Protein AF-N9TZ43-F1 (afdb_monomer_lite)

Sequence (466 aa):
MSRLSPLQYDILTTLLVRRPLSTTRLVALFPACTQALEALVFDDLVRERGEGVWAISALGTLTLLQAIREGAAAAPTWPEALGWVAALLDAKANPPAKLPHALFEMLDESESMTLLETVSPAWQQLMIDYWSAQALLEARPIELDGRRLAKGAQARLSLWLEEESWWLADGQILPHWPSLALGWQQEELDQGAWVQLGAQRPREPLLSTLIWLGVLQQHDPALAASERKSVLRQCGHQAALQDALRQWDGERHTVGLFEMLQLPPDEVFWGHLWIDLCAMSRHGESGSALQALRKWSLDELLATPPRHRLMGLCQDLLRLLTGRAVSAAPLAGIDTWQDEDEPLKPAGWLNWLQGLGRSAGASKVKERLVWNLLLEGPTLECRVQKLGVKGEWTAGRRVDLALVSSQYPTLLGEEDWALLRQYGKEDRHWSHEFWTQLAAHPHLYNAQGQRLQLALTQPLIYLTAG

Secondary structure (DSSP, 8-state):
-PPPPHHHHHHHHHHHHH-SEEHHHHHHHSTTHHHHHHHHHHTTSEEESSTTEEEE-HHHHHHHHHHHHTTSSPPP---GGGHHHHHHHSTTPPPPSS--HHHHHHHTSGGGGGGGGTS-HHHHHHHHHHHHHHHHHTT------GGGS-HHHHHHHHHHHHHHHHHHSBSPPPTTHHHHHHHHS-SS--HHHHHHHTTSS-SS-SHHHHHHHHHHHHH-HHHHHHHHHHHHHH-TTHHHHHHHHHIIIIIS----HHHHTTS-TTT--HHHHHHHHHHHHTT-TT-HHHHHHTTS--HHHHHSPPSBHHHHHHHHHHHHHTTPPP-STTSTT--SS--SS-------HHHHHHHHTTTTS-----EEEEEEE-TTSS-EEEEEEEB-TTSPBP--EEE-TTTHHHH-GGG--HHHHHHHHHTTSS-SS--HHHHHHHHH-TTEEETTSPBP---SS---------

Foldseek 3Di:
DPQQDQLLLVLLLCLVAVPKAFPVVSCVVPVPCPVSVVVCVVVVQWDDPDDRIIHGALVVLLSSLVCCLVVVYPDDDHDPVCVQSVQLQDQAHAGDLDDDPSVVSNLPDPCVLVSQLHHHLNVLLLSLVQQLLVQVLQLHDRPHDLPRHDPSSSVSNVLSNQVNCQWQPFQPDDPLLQVLLVQVPDPDGPPVSLVVVVVPGRPQDDLVLVLSLLVVLLPDVPVSLVVLVVNCVSDSRLQSVLSSLVVLVCPVPPQPLVNLLVDDPNRRSLNSLSLVLSQQVQVPPPDPVLVVLLVDDNPVLLVDDDSTNSSLVSSQSSCQSNQHARDDTNNHPPRHPDPDDDPPNRDGSVVSSVVSVDPPHDDCQVWAWAWAQEPVARDIWIFIWGQDPVRDIDLGDTDDLVCCCPPPVVRDDPLNVVLSVQPPVDDRDDDPVNVVSQQPDPRYAYNVRHHDHDDSPDDPPPPPDD

Organism: NCBI:txid1268237

Structure (mmCIF, N/CA/C/O backbone):
data_AF-N9TZ43-F1
#
_entry.id   AF-N9TZ43-F1
#
loop_
_atom_site.group_PDB
_atom_site.id
_atom_site.type_symbol
_atom_site.label_atom_id
_atom_site.label_alt_id
_atom_site.label_comp_id
_atom_site.label_asym_id
_atom_site.label_entity_id
_atom_site.label_seq_id
_atom_site.pdbx_PDB_ins_code
_atom_site.Cartn_x
_atom_site.Cartn_y
_atom_site.Cartn_z
_atom_site.occupancy
_atom_site.B_iso_or_equiv
_atom_site.auth_seq_id
_atom_site.auth_comp_id
_atom_site.auth_asym_id
_atom_site.auth_atom_id
_atom_site.pdbx_PDB_model_num
ATOM 1 N N . MET A 1 1 ? -26.012 3.551 2.361 1.00 51.56 1 MET A N 1
ATOM 2 C CA . MET A 1 1 ? -25.985 2.471 3.369 1.00 51.56 1 MET A CA 1
ATOM 3 C C . MET A 1 1 ? -27.171 2.589 4.317 1.00 51.56 1 MET A C 1
ATOM 5 O O . MET A 1 1 ? -27.558 3.706 4.654 1.00 51.56 1 MET A O 1
ATOM 9 N N . SER A 1 2 ? -27.770 1.470 4.731 1.00 58.50 2 SER A N 1
ATOM 10 C CA . SER A 1 2 ? -28.751 1.437 5.825 1.00 58.50 2 SER A CA 1
ATOM 11 C C . SER A 1 2 ? -28.062 1.745 7.153 1.00 58.50 2 SER A C 1
ATOM 13 O O . SER A 1 2 ? -26.992 1.214 7.436 1.00 58.50 2 SER A O 1
ATOM 15 N N . ARG A 1 3 ? -28.666 2.607 7.974 1.00 82.25 3 ARG A N 1
ATOM 16 C CA . ARG A 1 3 ? -28.114 2.982 9.280 1.00 82.25 3 ARG A CA 1
ATOM 17 C C . ARG A 1 3 ? -28.099 1.760 10.203 1.00 82.25 3 ARG A C 1
ATOM 19 O O . ARG A 1 3 ? -29.148 1.152 10.411 1.00 82.25 3 ARG A O 1
ATOM 26 N N . LEU A 1 4 ? -26.931 1.418 10.747 1.00 93.00 4 LEU A N 1
ATOM 27 C CA . LEU A 1 4 ? -26.797 0.305 11.688 1.00 93.00 4 LEU A CA 1
ATOM 28 C C . LEU A 1 4 ? -27.535 0.612 12.998 1.00 93.00 4 LEU A C 1
ATOM 30 O O . LEU A 1 4 ? -27.730 1.769 13.384 1.00 93.00 4 LEU A O 1
ATOM 34 N N . SER A 1 5 ? -27.948 -0.440 13.696 1.00 93.69 5 SER A N 1
ATOM 35 C CA . SER A 1 5 ? -28.525 -0.331 15.035 1.00 93.69 5 SER A CA 1
ATOM 36 C C . SER A 1 5 ? -27.461 0.036 16.087 1.00 93.69 5 SER A C 1
ATOM 38 O O . SER A 1 5 ? -26.277 -0.255 15.895 1.00 93.69 5 SER A O 1
ATOM 40 N N . PRO A 1 6 ? -27.854 0.607 17.245 1.00 93.56 6 PRO A N 1
ATOM 41 C CA . PRO A 1 6 ? -26.921 0.882 18.341 1.00 93.56 6 PRO A CA 1
ATOM 42 C C . PRO A 1 6 ? -26.119 -0.352 18.780 1.00 93.56 6 PRO A C 1
ATOM 44 O O . PRO A 1 6 ? -24.907 -0.269 18.943 1.00 93.56 6 PRO A O 1
ATOM 47 N N . LEU A 1 7 ? -26.768 -1.522 18.860 1.00 94.81 7 LEU A N 1
ATOM 48 C CA . LEU A 1 7 ? -26.107 -2.782 19.215 1.00 94.81 7 LEU A CA 1
ATOM 49 C C . LEU A 1 7 ? -25.016 -3.169 18.205 1.00 94.81 7 LEU A C 1
ATOM 51 O O . LEU A 1 7 ? -23.954 -3.649 18.590 1.00 94.81 7 LEU A O 1
ATOM 55 N N . GLN A 1 8 ? -25.260 -2.957 16.912 1.00 96.00 8 GLN A N 1
ATOM 56 C CA . GLN A 1 8 ? -24.266 -3.226 15.873 1.00 96.00 8 GLN A CA 1
ATOM 57 C C . GLN A 1 8 ? -23.056 -2.292 16.006 1.00 96.00 8 GLN A C 1
ATOM 59 O O . GLN A 1 8 ? -21.921 -2.762 15.936 1.00 96.00 8 GLN A O 1
ATOM 64 N N . TYR A 1 9 ? -23.273 -1.002 16.284 1.00 95.94 9 TYR A N 1
ATOM 65 C CA . TYR A 1 9 ? -22.173 -0.077 16.573 1.00 95.94 9 TYR A CA 1
ATOM 66 C C . TYR A 1 9 ? -21.397 -0.464 17.837 1.00 95.94 9 TYR A C 1
ATOM 68 O O . TYR A 1 9 ? -20.166 -0.396 17.832 1.00 95.94 9 TYR A O 1
ATOM 76 N N . ASP A 1 10 ? -22.072 -0.925 18.892 1.00 94.88 10 ASP A N 1
ATOM 77 C CA . ASP A 1 10 ? -21.420 -1.387 20.123 1.00 94.88 10 ASP A CA 1
ATOM 78 C C . ASP A 1 10 ? -20.556 -2.637 19.886 1.00 94.88 10 ASP A C 1
ATOM 80 O O . ASP A 1 10 ? -19.439 -2.740 20.411 1.00 94.88 10 ASP A O 1
ATOM 84 N N . ILE A 1 11 ? -21.031 -3.571 19.053 1.00 95.19 11 ILE A N 1
ATOM 85 C CA . ILE A 1 11 ? -20.269 -4.757 18.638 1.00 95.19 11 ILE A CA 1
ATOM 86 C C . ILE A 1 11 ? -19.028 -4.339 17.842 1.00 95.19 11 ILE A C 1
ATOM 88 O O . ILE A 1 11 ? -17.922 -4.751 18.200 1.00 95.19 11 ILE A O 1
ATOM 92 N N . LEU A 1 12 ? -19.176 -3.488 16.818 1.00 95.75 12 LEU A N 1
ATOM 93 C CA . LEU A 1 12 ? -18.048 -2.985 16.022 1.00 95.75 12 LEU A CA 1
ATOM 94 C C . LEU A 1 12 ? -17.024 -2.263 16.906 1.00 95.75 12 LEU A C 1
ATOM 96 O O . LEU A 1 12 ? -15.832 -2.561 16.855 1.00 95.75 12 LEU A O 1
ATOM 100 N N . THR A 1 13 ? -17.490 -1.381 17.790 1.00 94.94 13 THR A N 1
ATOM 101 C CA . THR A 1 13 ? -16.643 -0.655 18.746 1.00 94.94 13 THR A CA 1
ATOM 102 C C . THR A 1 13 ? -15.868 -1.616 19.644 1.00 94.94 13 THR A C 1
ATOM 104 O O . THR A 1 13 ? -14.660 -1.469 19.844 1.00 94.94 13 THR A O 1
ATOM 107 N N . THR A 1 14 ? -16.538 -2.651 20.152 1.00 94.19 14 THR A N 1
ATOM 108 C CA . THR A 1 14 ? -15.919 -3.667 21.009 1.00 94.19 14 THR A CA 1
ATOM 109 C C . THR A 1 14 ? -14.864 -4.469 20.258 1.00 94.19 14 THR A C 1
ATOM 111 O O . THR A 1 14 ? -13.770 -4.682 20.787 1.00 94.19 14 THR A O 1
ATOM 114 N N . LEU A 1 15 ? -15.161 -4.891 19.028 1.00 92.94 15 LEU A N 1
ATOM 115 C CA . LEU A 1 15 ? -14.229 -5.634 18.184 1.00 92.94 15 LEU A CA 1
ATOM 116 C C . LEU A 1 15 ? -13.029 -4.780 17.770 1.00 92.94 15 LEU A C 1
ATOM 118 O O . LEU A 1 15 ? -11.913 -5.295 17.733 1.00 92.94 15 LEU A O 1
ATOM 122 N N . LEU A 1 16 ? -13.223 -3.479 17.537 1.00 91.31 16 LEU A N 1
ATOM 123 C CA . LEU A 1 16 ? -12.143 -2.545 17.237 1.00 91.31 16 LEU A CA 1
ATOM 124 C C . LEU A 1 16 ? -11.192 -2.369 18.427 1.00 91.31 16 LEU A C 1
ATOM 126 O O . LEU A 1 16 ? -9.977 -2.394 18.230 1.00 91.31 16 LEU A O 1
ATOM 130 N N . VAL A 1 17 ? -11.730 -2.228 19.643 1.00 88.94 17 VAL A N 1
ATOM 131 C CA . VAL A 1 17 ? -10.962 -1.936 20.867 1.00 88.94 17 VAL A CA 1
ATOM 132 C C . VAL A 1 17 ? -10.313 -3.181 21.485 1.00 88.94 17 VAL A C 1
ATOM 134 O O . VAL A 1 17 ? -9.200 -3.088 21.997 1.00 88.94 17 VAL A O 1
ATOM 137 N N . ARG A 1 18 ? -10.985 -4.341 21.471 1.00 79.44 18 ARG A N 1
ATOM 138 C CA . ARG A 1 18 ? -10.572 -5.546 22.226 1.00 79.44 18 ARG A CA 1
ATOM 139 C C . ARG A 1 18 ? -10.016 -6.697 21.375 1.00 79.44 18 ARG A C 1
ATOM 141 O O . ARG A 1 18 ? -9.739 -7.743 21.948 1.00 79.44 18 ARG A O 1
ATOM 148 N N . ARG A 1 19 ? -9.915 -6.503 20.053 1.00 76.75 19 ARG A N 1
ATOM 149 C CA . ARG A 1 19 ? -9.445 -7.412 18.979 1.00 76.75 19 ARG A CA 1
ATOM 150 C C . ARG A 1 19 ? -8.785 -8.744 19.401 1.00 76.75 19 ARG A C 1
ATOM 152 O O . ARG A 1 19 ? -7.812 -8.710 20.154 1.00 76.75 19 ARG A O 1
ATOM 159 N N . PRO A 1 20 ? -9.055 -9.837 18.659 1.00 83.38 20 PRO A N 1
ATOM 160 C CA . PRO A 1 20 ? -10.352 -10.373 18.215 1.00 83.38 20 PRO A CA 1
ATOM 161 C C . PRO A 1 20 ? -11.085 -11.116 19.356 1.00 83.38 20 PRO A C 1
ATOM 163 O O . PRO A 1 20 ? -10.468 -11.467 20.361 1.00 83.38 20 PRO A O 1
ATOM 166 N N . LEU A 1 21 ? -12.400 -11.357 19.231 1.00 88.88 21 LEU A N 1
ATOM 167 C CA . LEU A 1 21 ? -13.221 -11.968 20.297 1.00 88.88 21 LEU A CA 1
ATOM 168 C C . LEU A 1 21 ? -14.011 -13.190 19.818 1.00 88.88 21 LEU A C 1
ATOM 170 O O . LEU A 1 21 ? -14.543 -13.196 18.715 1.00 88.88 21 LEU A O 1
ATOM 174 N N . SER A 1 22 ? -14.153 -14.198 20.684 1.00 91.38 22 SER A N 1
ATOM 175 C CA . SER A 1 22 ? -14.984 -15.372 20.397 1.00 91.38 22 SER A CA 1
ATOM 176 C C . SER A 1 22 ? -16.485 -15.085 20.504 1.00 91.38 22 SER A C 1
ATOM 178 O O . SER A 1 22 ? -16.898 -14.202 21.265 1.00 91.38 22 SER A O 1
ATOM 180 N N . THR A 1 23 ? -17.316 -15.886 19.825 1.00 88.44 23 THR A N 1
ATOM 181 C CA . THR A 1 23 ? -18.789 -15.831 19.922 1.00 88.44 23 THR A CA 1
ATOM 182 C C . THR A 1 23 ? -19.252 -15.854 21.377 1.00 88.44 23 THR A C 1
ATOM 184 O O . THR A 1 23 ? -20.031 -15.003 21.798 1.00 88.44 23 THR A O 1
ATOM 187 N N . THR A 1 24 ? -18.706 -16.761 22.194 1.00 89.06 24 THR A N 1
ATOM 188 C CA . THR A 1 24 ? -19.044 -16.873 23.621 1.00 89.06 24 THR A CA 1
ATOM 189 C C . THR A 1 24 ? -18.768 -15.575 24.377 1.00 89.06 24 THR A C 1
ATOM 191 O O . THR A 1 24 ? -19.554 -15.165 25.232 1.00 89.06 24 THR A O 1
ATOM 194 N N . ARG A 1 25 ? -17.659 -14.893 24.060 1.00 91.12 25 ARG A N 1
ATOM 195 C CA . ARG A 1 25 ? -17.298 -13.631 24.710 1.00 91.12 25 ARG A CA 1
ATOM 196 C C . ARG A 1 25 ? -18.184 -12.479 24.243 1.00 91.12 25 ARG A C 1
ATOM 198 O O . ARG A 1 25 ? -18.535 -11.641 25.069 1.00 91.12 25 ARG A O 1
ATOM 205 N N . LEU A 1 26 ? -18.562 -12.450 22.966 1.00 92.06 26 LEU A N 1
ATOM 206 C CA . LEU A 1 26 ? -19.504 -11.465 22.430 1.00 92.06 26 LEU A CA 1
ATOM 207 C C . LEU A 1 26 ? -20.901 -11.632 23.031 1.00 92.06 26 LEU A C 1
ATOM 209 O O . LEU A 1 26 ? -21.482 -10.641 23.459 1.00 92.06 26 LEU A O 1
ATOM 213 N N . VAL A 1 27 ? -21.414 -12.860 23.146 1.00 92.25 27 VAL A N 1
ATOM 214 C CA . VAL A 1 27 ? -22.723 -13.141 23.769 1.00 92.25 27 VAL A CA 1
ATOM 215 C C . VAL A 1 27 ? -22.731 -12.747 25.246 1.00 92.25 27 VAL A C 1
ATOM 217 O O . VAL A 1 27 ? -23.709 -12.183 25.730 1.00 92.25 27 VAL A O 1
ATOM 220 N N . ALA A 1 28 ? -21.624 -12.976 25.961 1.00 92.00 28 ALA A N 1
ATOM 221 C CA . ALA A 1 28 ? -21.495 -12.565 27.358 1.00 92.00 28 ALA A CA 1
ATOM 222 C C . ALA A 1 28 ? -21.515 -11.036 27.548 1.00 92.00 28 ALA A C 1
ATOM 224 O O . ALA A 1 28 ? -21.971 -10.558 28.583 1.00 92.00 28 ALA A O 1
ATOM 225 N N . LEU A 1 29 ? -21.004 -10.272 26.577 1.00 93.00 29 LEU A N 1
ATOM 226 C CA . LEU A 1 29 ? -21.033 -8.805 26.601 1.00 93.00 29 LEU A CA 1
ATOM 227 C C . LEU A 1 29 ? -22.368 -8.247 26.093 1.00 93.00 29 LEU A C 1
ATOM 229 O O . LEU A 1 29 ? -22.821 -7.212 26.572 1.00 93.00 29 LEU A O 1
ATOM 233 N N . PHE A 1 30 ? -22.993 -8.947 25.149 1.00 93.94 30 PHE A N 1
ATOM 234 C CA . PHE A 1 30 ? -24.182 -8.515 24.429 1.00 93.94 30 PHE A CA 1
ATOM 235 C C . PHE A 1 30 ? -25.194 -9.670 24.337 1.00 93.94 30 PHE A C 1
ATOM 237 O O . PHE A 1 30 ? -25.160 -10.434 23.364 1.00 93.94 30 PHE A O 1
ATOM 244 N N . PRO A 1 31 ? -26.110 -9.805 25.319 1.00 83.56 31 PRO A N 1
ATOM 245 C CA . PRO A 1 31 ? -27.083 -10.903 25.411 1.00 83.56 31 PRO A CA 1
ATOM 246 C C . PRO A 1 31 ? -28.218 -10.837 24.364 1.00 83.56 31 PRO A C 1
ATOM 248 O O . PRO A 1 31 ? -29.385 -10.784 24.716 1.00 83.56 31 PRO A O 1
ATOM 251 N N . ALA A 1 32 ? -27.873 -10.762 23.079 1.00 83.88 32 ALA A N 1
ATOM 252 C CA . ALA A 1 32 ? -28.727 -10.891 21.884 1.00 83.88 32 ALA A CA 1
ATOM 253 C C . ALA A 1 32 ? -27.905 -10.649 20.594 1.00 83.88 32 ALA A C 1
ATOM 255 O O . ALA A 1 32 ? -28.461 -10.321 19.548 1.00 83.88 32 ALA A O 1
ATOM 256 N N . CYS A 1 33 ? -26.569 -10.739 20.648 1.00 90.94 33 CYS A N 1
ATOM 257 C CA . CYS A 1 33 ? -25.728 -10.288 19.542 1.00 90.94 33 CYS A CA 1
ATOM 258 C C . CYS A 1 33 ? -25.717 -11.206 18.326 1.00 90.94 33 CYS A C 1
ATOM 260 O O . CYS A 1 33 ? -25.235 -10.759 17.299 1.00 90.94 33 CYS A O 1
ATOM 262 N N . THR A 1 34 ? -26.242 -12.433 18.393 1.00 89.38 34 THR A N 1
ATOM 263 C CA . THR A 1 34 ? -26.152 -13.402 17.287 1.00 89.38 34 THR A CA 1
ATOM 264 C C . THR A 1 34 ? -26.740 -12.855 15.988 1.00 89.38 34 THR A C 1
ATOM 266 O O . THR A 1 34 ? -26.031 -12.787 14.994 1.00 89.38 34 THR A O 1
ATOM 269 N N . GLN A 1 35 ? -27.978 -12.350 16.010 1.00 92.50 35 GLN A N 1
ATOM 270 C CA . GLN A 1 35 ? -28.618 -11.798 14.808 1.00 92.50 35 GLN A CA 1
ATOM 271 C C . GLN A 1 35 ? -27.935 -10.507 14.324 1.00 92.50 35 GLN A C 1
ATOM 273 O O . GLN A 1 35 ? -27.803 -10.271 13.126 1.00 92.50 35 GLN A O 1
ATOM 278 N N . ALA A 1 36 ? -27.475 -9.666 15.257 1.00 93.50 36 ALA A N 1
ATOM 279 C CA . ALA A 1 36 ? -26.738 -8.449 14.922 1.00 93.50 36 ALA A CA 1
ATOM 280 C C . ALA A 1 36 ? -25.369 -8.767 14.300 1.00 93.50 36 ALA A C 1
ATOM 282 O O . ALA A 1 36 ? -24.955 -8.092 13.364 1.00 93.50 36 ALA A O 1
ATOM 283 N N . LEU A 1 37 ? -24.686 -9.796 14.802 1.00 93.62 37 LEU A N 1
ATOM 284 C CA . LEU A 1 37 ? -23.409 -10.287 14.301 1.00 93.62 37 LEU A CA 1
ATOM 285 C C . LEU A 1 37 ? -23.577 -10.933 12.926 1.00 93.62 37 LEU A C 1
ATOM 287 O O . LEU A 1 37 ? -22.794 -10.627 12.040 1.00 93.62 37 LEU A O 1
ATOM 291 N N . GLU A 1 38 ? -24.613 -11.748 12.721 1.00 93.12 38 GLU A N 1
ATOM 292 C CA . GLU A 1 38 ? -24.953 -12.314 11.409 1.00 93.12 38 GLU A CA 1
ATOM 293 C C . GLU A 1 38 ? -25.179 -11.217 10.365 1.00 93.12 38 GLU A C 1
ATOM 295 O O . GLU A 1 38 ? -24.628 -11.299 9.273 1.00 93.12 38 GLU A O 1
ATOM 300 N N . ALA A 1 39 ? -25.913 -10.154 10.712 1.00 93.88 39 ALA A N 1
ATOM 301 C CA . ALA A 1 39 ? -26.091 -9.005 9.826 1.00 93.88 39 ALA A CA 1
ATOM 302 C C . ALA A 1 39 ? -24.762 -8.278 9.542 1.00 93.88 39 ALA A C 1
ATOM 304 O O . ALA A 1 39 ? -24.472 -7.952 8.399 1.00 93.88 39 ALA A O 1
ATOM 305 N N . LEU A 1 40 ? -23.919 -8.071 10.561 1.00 95.44 40 LEU A N 1
ATOM 306 C CA . LEU A 1 40 ? -22.600 -7.452 10.380 1.00 95.44 40 LEU A CA 1
ATOM 307 C C . LEU A 1 40 ? -21.645 -8.300 9.526 1.00 95.44 40 LEU A C 1
ATOM 309 O O . LEU A 1 40 ? -20.793 -7.738 8.846 1.00 95.44 40 LEU A 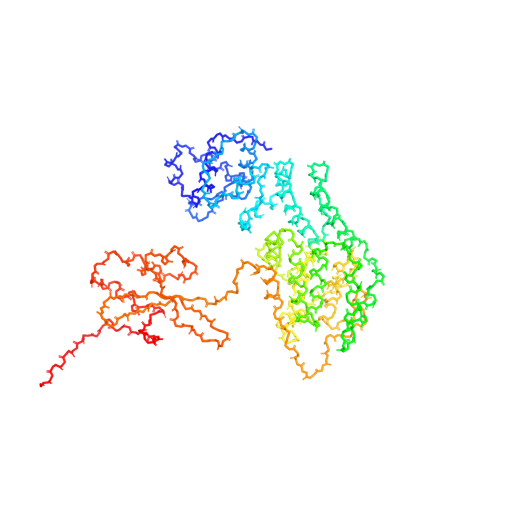O 1
ATOM 313 N N . VAL A 1 41 ? -21.754 -9.628 9.589 1.00 93.94 41 VAL A N 1
ATOM 314 C CA . VAL A 1 41 ? -20.997 -10.555 8.735 1.00 93.94 41 VAL A CA 1
ATOM 315 C C . VAL A 1 41 ? -21.541 -10.523 7.311 1.00 93.94 41 VAL A C 1
ATOM 317 O O . VAL A 1 41 ? -20.758 -10.475 6.373 1.00 93.94 41 VAL A O 1
ATOM 320 N N . PHE A 1 42 ? -22.866 -10.504 7.147 1.00 93.75 42 PHE A N 1
ATOM 321 C CA . PHE A 1 42 ? -23.514 -10.388 5.840 1.00 93.75 42 PHE A CA 1
ATOM 322 C C . PHE A 1 42 ? -23.127 -9.092 5.109 1.00 93.75 42 PHE A C 1
ATOM 324 O O . PHE A 1 42 ? -22.922 -9.115 3.901 1.00 93.75 42 PHE A O 1
ATOM 331 N N . ASP A 1 43 ? -22.977 -7.991 5.849 1.00 92.69 43 ASP A N 1
ATOM 332 C CA . ASP A 1 43 ? -22.550 -6.687 5.326 1.00 92.69 43 ASP A CA 1
ATOM 333 C C . ASP A 1 43 ? -21.008 -6.530 5.247 1.00 92.69 43 ASP A C 1
ATOM 335 O O . ASP A 1 43 ? -20.509 -5.419 5.065 1.00 92.69 43 ASP A O 1
ATOM 339 N N . ASP A 1 44 ? -20.229 -7.604 5.442 1.00 92.56 44 ASP A N 1
ATOM 340 C CA . ASP A 1 44 ? -18.752 -7.616 5.431 1.00 92.56 44 ASP A CA 1
ATOM 341 C C . ASP A 1 44 ? -18.067 -6.669 6.445 1.00 92.56 44 ASP A C 1
ATOM 343 O O . ASP A 1 44 ? -16.867 -6.371 6.359 1.00 92.56 44 ASP A O 1
ATOM 347 N N . LEU A 1 45 ? -18.788 -6.220 7.476 1.00 94.56 45 LEU A N 1
ATOM 348 C CA . LEU A 1 45 ? -18.283 -5.325 8.528 1.00 94.56 45 LEU A CA 1
ATOM 349 C C . LEU A 1 45 ? -17.500 -6.078 9.618 1.00 94.56 45 LEU A C 1
ATOM 351 O O . LEU A 1 45 ? -16.706 -5.492 10.364 1.00 94.56 45 LEU A O 1
ATOM 355 N N . VAL A 1 46 ? -17.698 -7.392 9.709 1.00 93.75 46 VAL A N 1
ATOM 356 C CA . VAL A 1 46 ? -17.007 -8.301 10.630 1.00 93.75 46 VAL A CA 1
ATOM 357 C C . VAL A 1 46 ? -16.582 -9.554 9.869 1.00 93.75 46 VAL A C 1
ATOM 359 O O . VAL A 1 46 ? -17.322 -10.059 9.035 1.00 93.75 46 VAL A O 1
ATOM 362 N N . ARG A 1 47 ? -15.384 -10.067 10.160 1.00 91.25 47 ARG A N 1
ATOM 363 C CA . ARG A 1 47 ? -14.802 -11.253 9.517 1.00 91.25 47 ARG A CA 1
ATOM 364 C C . ARG A 1 47 ? -14.425 -12.304 10.555 1.00 91.25 47 ARG A C 1
ATOM 366 O O . ARG A 1 47 ? -14.001 -11.968 11.665 1.00 91.25 47 ARG A O 1
ATOM 373 N N . GLU A 1 48 ? -14.532 -13.570 10.175 1.00 87.06 48 GLU A N 1
ATOM 374 C CA . GLU A 1 48 ? -14.071 -14.694 10.989 1.00 87.06 48 GLU A CA 1
ATOM 375 C C . GLU A 1 48 ? -12.539 -14.853 10.883 1.00 87.06 48 GLU A C 1
ATOM 377 O O . GLU A 1 48 ? -11.949 -14.745 9.808 1.00 87.06 48 GLU A O 1
ATOM 382 N N . ARG A 1 49 ? -11.869 -15.071 12.017 1.00 81.88 49 ARG A N 1
ATOM 383 C CA . ARG A 1 49 ? -10.409 -15.219 12.176 1.00 81.88 49 ARG A CA 1
ATOM 384 C C . ARG A 1 49 ? -10.108 -16.529 12.913 1.00 81.88 49 ARG A C 1
ATOM 386 O O . ARG A 1 49 ? -9.427 -16.539 13.937 1.00 81.88 49 ARG A O 1
ATOM 393 N N . GLY A 1 50 ? -10.638 -17.624 12.378 1.00 76.31 50 GLY A N 1
ATOM 394 C CA . GLY A 1 50 ? -10.650 -18.938 13.019 1.00 76.31 50 GLY A CA 1
ATOM 395 C C . GLY A 1 50 ? -12.002 -19.241 13.657 1.00 76.31 50 GLY A C 1
ATOM 396 O O . GLY A 1 50 ? -12.805 -18.337 13.869 1.00 76.31 50 GLY A O 1
ATOM 397 N N . GLU A 1 51 ? -12.233 -20.518 13.949 1.00 80.88 51 GLU A N 1
ATOM 398 C CA . GLU A 1 51 ? -13.553 -21.053 14.294 1.00 80.88 51 GLU A CA 1
ATOM 399 C C . GLU A 1 51 ? -14.207 -20.294 15.463 1.00 80.88 51 GLU A C 1
ATOM 401 O O . GLU A 1 51 ? -13.753 -20.342 16.611 1.00 80.88 51 GLU A O 1
ATOM 406 N N . GLY A 1 52 ? -15.269 -19.546 15.152 1.00 82.81 52 GLY A N 1
ATOM 407 C CA . GLY A 1 52 ? -16.040 -18.771 16.122 1.00 82.81 52 GLY A CA 1
ATOM 408 C C . GLY A 1 52 ? -15.301 -17.577 16.734 1.00 82.81 52 GLY A C 1
ATOM 409 O O . GLY A 1 52 ? -15.697 -17.115 17.810 1.00 82.81 52 GLY A O 1
ATOM 410 N N . VAL A 1 53 ? -14.236 -17.079 16.095 1.00 89.19 53 VAL A N 1
ATOM 411 C CA . VAL A 1 53 ? -13.485 -15.882 16.502 1.00 89.19 53 VAL A CA 1
ATOM 412 C C . VAL A 1 53 ? -13.695 -14.769 15.486 1.00 89.19 53 VAL A C 1
ATOM 414 O O . VAL A 1 53 ? -13.402 -14.920 14.308 1.00 89.19 53 VAL A O 1
ATOM 417 N N . TRP A 1 54 ? -14.145 -13.612 15.957 1.00 90.62 54 TRP A N 1
ATOM 418 C CA . TRP A 1 54 ? -14.571 -12.501 15.115 1.00 90.62 54 TRP A CA 1
ATOM 419 C C . TRP A 1 54 ? -13.645 -11.299 15.262 1.00 90.62 54 TRP A C 1
ATOM 421 O O . TRP A 1 54 ? -13.205 -10.948 16.365 1.00 90.62 54 TRP A O 1
ATOM 431 N N . ALA A 1 55 ? -13.373 -10.638 14.143 1.00 91.69 55 ALA A N 1
ATOM 432 C CA . ALA A 1 55 ? -12.624 -9.393 14.074 1.00 91.69 55 ALA A CA 1
ATOM 433 C C . ALA A 1 55 ? -13.373 -8.371 13.220 1.00 91.69 55 ALA A C 1
ATOM 435 O O . ALA A 1 55 ? -14.006 -8.724 12.229 1.00 91.69 55 ALA A O 1
ATOM 436 N N . ILE A 1 56 ? -13.269 -7.094 13.582 1.00 93.81 56 ILE A N 1
ATOM 437 C CA . ILE A 1 56 ? -13.774 -6.018 12.727 1.00 93.81 56 ILE A CA 1
ATOM 438 C C . ILE A 1 56 ? -13.004 -5.999 11.400 1.00 93.81 56 ILE A C 1
ATOM 440 O O . ILE A 1 56 ? -11.788 -6.216 11.384 1.00 93.81 56 ILE A O 1
ATOM 444 N N . SER A 1 57 ? -13.708 -5.756 10.297 1.00 92.31 57 SER A N 1
ATOM 445 C CA . SER A 1 57 ? -13.088 -5.565 8.988 1.00 92.31 57 SER A CA 1
ATOM 446 C C . SER A 1 57 ? -12.586 -4.128 8.790 1.00 92.31 57 SER A C 1
ATOM 448 O O . SER A 1 57 ? -12.807 -3.241 9.623 1.00 92.31 57 SER A O 1
ATOM 450 N N . ALA A 1 58 ? -11.900 -3.888 7.674 1.00 90.88 58 ALA A N 1
ATOM 451 C CA . ALA A 1 58 ? -11.540 -2.545 7.231 1.00 90.88 58 ALA A CA 1
ATOM 452 C C . ALA A 1 58 ? -12.795 -1.698 6.951 1.00 90.88 58 ALA A C 1
ATOM 454 O O . ALA A 1 58 ? -12.960 -0.649 7.578 1.00 90.88 58 ALA A O 1
ATOM 455 N N . LEU A 1 59 ? -13.735 -2.212 6.150 1.00 92.75 59 LEU A N 1
ATOM 456 C CA . LEU A 1 59 ? -15.050 -1.599 5.925 1.00 92.75 59 LEU A CA 1
ATOM 457 C C . LEU A 1 59 ? -15.828 -1.339 7.223 1.00 92.75 59 LEU A C 1
ATOM 459 O O . LEU A 1 59 ? -16.382 -0.257 7.416 1.00 92.75 59 LEU A O 1
ATOM 463 N N . GLY A 1 60 ? -15.827 -2.292 8.158 1.00 94.38 60 GLY A N 1
ATOM 464 C CA . GLY A 1 60 ? -16.443 -2.135 9.476 1.00 94.38 60 GLY A CA 1
ATOM 465 C C . GLY A 1 60 ? -15.800 -1.017 10.291 1.00 94.38 60 GLY A C 1
ATOM 466 O O . GLY A 1 60 ? -16.500 -0.247 10.950 1.00 94.38 60 GLY A O 1
ATOM 467 N N . THR A 1 61 ? -14.473 -0.887 10.212 1.00 93.88 61 THR A N 1
ATOM 468 C CA . THR A 1 61 ? -13.740 0.218 10.839 1.00 93.88 61 THR A CA 1
ATOM 469 C C . THR A 1 61 ? -14.153 1.545 10.207 1.00 93.88 61 THR A C 1
ATOM 471 O O . THR A 1 61 ? -14.569 2.440 10.936 1.00 93.88 61 THR A O 1
ATOM 474 N N . LEU A 1 62 ? -14.124 1.659 8.875 1.00 94.31 62 LEU A N 1
ATOM 475 C CA . LEU A 1 62 ? -14.528 2.867 8.149 1.00 94.31 62 LEU A CA 1
ATOM 476 C C . LEU A 1 62 ? -15.962 3.298 8.497 1.00 94.31 62 LEU A C 1
ATOM 478 O O . LEU A 1 62 ? -16.182 4.446 8.888 1.00 94.31 62 LEU A O 1
ATOM 482 N N . THR A 1 63 ? -16.905 2.354 8.438 1.00 94.62 63 THR A N 1
ATOM 483 C CA . THR A 1 63 ? -18.328 2.567 8.744 1.00 94.62 63 THR A CA 1
ATOM 484 C C . THR A 1 63 ? -18.512 3.092 10.167 1.00 94.62 63 THR A C 1
ATOM 486 O O . THR A 1 63 ? -19.271 4.033 10.408 1.00 94.62 63 THR A O 1
ATOM 489 N N . LEU A 1 64 ? -17.792 2.514 11.136 1.00 94.62 64 LEU A N 1
ATOM 490 C CA . LEU A 1 64 ? -17.829 2.976 12.519 1.00 94.62 64 LEU A CA 1
ATOM 491 C C . LEU A 1 64 ? -17.259 4.394 12.658 1.00 94.62 64 LEU A C 1
ATOM 493 O O . LEU A 1 64 ? -17.838 5.212 13.371 1.00 94.62 64 LEU A O 1
ATOM 497 N N . LEU A 1 65 ? -16.149 4.711 11.985 1.00 93.38 65 LEU A N 1
ATOM 498 C CA . LEU A 1 65 ? -15.554 6.047 12.053 1.00 93.38 65 LEU A CA 1
ATOM 499 C C . LEU A 1 65 ? -16.470 7.112 11.457 1.00 93.38 65 LEU A C 1
ATOM 501 O O . LEU A 1 65 ? -16.667 8.149 12.086 1.00 93.38 65 LEU A O 1
ATOM 505 N N . GLN A 1 66 ? -17.072 6.855 10.298 1.00 92.06 66 GLN A N 1
ATOM 506 C CA . GLN A 1 66 ? -18.068 7.753 9.709 1.00 92.06 66 GLN A CA 1
ATOM 507 C C . GLN A 1 66 ? -19.249 7.960 10.666 1.00 92.06 66 GLN A C 1
ATOM 509 O O . GLN A 1 66 ? -19.596 9.100 10.972 1.00 92.06 66 GLN A O 1
ATOM 514 N N . ALA A 1 67 ? -19.784 6.880 11.247 1.00 93.19 67 ALA A N 1
ATOM 515 C CA . ALA A 1 67 ? -20.884 6.961 12.203 1.00 93.19 67 ALA A CA 1
ATOM 516 C C . ALA A 1 67 ? -20.533 7.771 13.462 1.00 93.19 67 ALA A C 1
ATOM 518 O O . ALA A 1 67 ? -21.365 8.536 13.951 1.00 93.19 67 ALA A O 1
ATOM 519 N N . ILE A 1 68 ? -19.308 7.644 13.984 1.00 93.19 68 ILE A N 1
ATOM 520 C CA . ILE A 1 68 ? -18.834 8.459 15.113 1.00 93.19 68 ILE A CA 1
ATOM 521 C C . ILE A 1 68 ? -18.808 9.941 14.733 1.00 93.19 68 ILE A C 1
ATOM 523 O O . ILE A 1 68 ? -19.242 10.795 15.506 1.00 93.19 68 ILE A O 1
ATOM 527 N N . ARG A 1 69 ? -18.333 10.258 13.528 1.00 89.12 69 ARG A N 1
ATOM 528 C CA . ARG A 1 69 ? -18.235 11.641 13.048 1.00 89.12 69 ARG A CA 1
ATOM 529 C C . ARG A 1 69 ? -19.595 12.283 12.800 1.00 89.12 69 ARG A C 1
ATOM 531 O O . ARG A 1 69 ? -19.773 13.463 13.083 1.00 89.12 69 ARG A O 1
ATOM 538 N N . GLU A 1 70 ? -20.548 11.507 12.302 1.00 89.94 70 GLU A N 1
ATOM 539 C CA . GLU A 1 70 ? -21.936 11.929 12.095 1.00 89.94 70 GLU A CA 1
ATOM 540 C C . GLU A 1 70 ? -22.743 11.995 13.404 1.00 89.94 70 GLU A C 1
ATOM 542 O O . GLU A 1 70 ? -23.903 12.409 13.402 1.00 89.94 70 GLU A O 1
ATOM 547 N N . GLY A 1 71 ? -22.157 11.577 14.533 1.00 91.06 71 GLY A N 1
ATOM 548 C CA . GLY A 1 71 ? -22.831 11.512 15.830 1.00 91.06 71 GLY A CA 1
ATOM 549 C C . GLY A 1 71 ? -23.846 10.369 15.945 1.00 91.06 71 GLY A C 1
ATOM 550 O O . GLY A 1 71 ? -24.669 10.366 16.858 1.00 91.06 71 GLY A O 1
ATOM 551 N N . ALA A 1 72 ? -23.814 9.398 15.028 1.00 91.00 72 ALA A N 1
ATOM 552 C CA . ALA A 1 72 ? -24.634 8.190 15.080 1.00 91.00 72 ALA A CA 1
ATOM 553 C C . ALA A 1 72 ? -24.086 7.136 16.061 1.00 91.00 72 ALA A C 1
ATOM 555 O O . ALA A 1 72 ? -24.858 6.309 16.542 1.00 91.00 72 ALA A O 1
ATOM 556 N N . ALA A 1 73 ? -22.790 7.190 16.377 1.00 92.88 73 ALA A N 1
ATOM 557 C CA . ALA A 1 73 ? -22.134 6.355 17.380 1.00 92.88 73 ALA A CA 1
ATOM 558 C C . ALA A 1 73 ? -21.266 7.212 18.318 1.00 92.88 73 ALA A C 1
ATOM 560 O O . ALA A 1 73 ? -20.744 8.255 17.926 1.00 92.88 73 ALA A O 1
ATOM 561 N N . ALA A 1 74 ? -21.099 6.783 19.569 1.00 90.75 74 ALA A N 1
ATOM 562 C CA . ALA A 1 74 ? -20.210 7.459 20.511 1.00 90.75 74 ALA A CA 1
ATOM 563 C C . ALA A 1 74 ? -18.766 6.973 20.332 1.00 90.75 74 ALA A C 1
ATOM 565 O O . ALA A 1 74 ? -18.521 5.776 20.189 1.00 90.75 74 ALA A O 1
ATOM 566 N N . ALA A 1 75 ? -17.798 7.891 20.388 1.00 90.06 75 ALA A N 1
ATOM 567 C CA . ALA A 1 75 ? -16.392 7.508 20.408 1.00 90.06 75 ALA A CA 1
ATOM 568 C C . ALA A 1 75 ? -16.064 6.784 21.732 1.00 90.06 75 ALA A C 1
ATOM 570 O O . ALA A 1 75 ? -16.323 7.346 22.802 1.00 90.06 75 ALA A O 1
ATOM 571 N N . PRO A 1 76 ? -15.491 5.568 21.701 1.00 90.00 76 PRO A N 1
ATOM 572 C CA . PRO A 1 76 ? -15.018 4.908 22.910 1.00 90.00 76 PRO A CA 1
ATOM 573 C C . PRO A 1 76 ? -13.788 5.621 23.480 1.00 90.00 76 PRO A C 1
ATOM 575 O O . PRO A 1 76 ? -13.121 6.416 22.816 1.00 90.00 76 PRO A O 1
ATOM 578 N N . THR A 1 77 ? -13.406 5.241 24.697 1.00 88.62 77 THR A N 1
ATOM 579 C CA . THR A 1 77 ? -12.053 5.512 25.184 1.00 88.62 77 THR A CA 1
ATOM 580 C C . THR A 1 77 ? -11.058 4.717 24.343 1.00 88.62 77 THR A C 1
ATOM 582 O O . THR A 1 77 ? -10.975 3.492 24.457 1.00 88.62 77 THR A O 1
ATOM 585 N N . TRP A 1 78 ? -10.311 5.413 23.489 1.00 87.50 78 TRP A N 1
ATOM 586 C CA . TRP A 1 78 ? -9.319 4.800 22.612 1.00 87.50 78 TRP A CA 1
ATOM 587 C C . TRP A 1 78 ? -8.127 4.265 23.421 1.00 87.50 78 TRP A C 1
ATOM 589 O O . TRP A 1 78 ? -7.489 5.035 24.142 1.00 87.50 78 TRP A O 1
ATOM 599 N N . PRO A 1 79 ? -7.777 2.971 23.301 1.00 87.50 79 PRO A N 1
ATOM 600 C CA . PRO A 1 79 ? -6.480 2.473 23.747 1.00 87.50 79 PRO A CA 1
ATOM 601 C C . PRO A 1 79 ? -5.344 3.218 23.043 1.00 87.50 79 PRO A C 1
ATOM 603 O O . PRO A 1 79 ? -5.500 3.640 21.898 1.00 87.50 79 PRO A O 1
ATOM 606 N N . GLU A 1 80 ? -4.168 3.288 23.668 1.00 84.06 80 GLU A N 1
ATOM 607 C CA . GLU A 1 80 ? -2.983 3.941 23.085 1.00 84.06 80 GLU A CA 1
ATOM 608 C C . GLU A 1 80 ? -2.638 3.393 21.686 1.00 84.06 80 GLU A C 1
ATOM 610 O O . GLU A 1 80 ? -2.341 4.154 20.766 1.00 84.06 80 GLU A O 1
ATOM 615 N N . ALA A 1 81 ? -2.795 2.080 21.479 1.00 83.19 81 ALA A N 1
ATOM 616 C CA . ALA A 1 81 ? -2.593 1.422 20.183 1.00 83.19 81 ALA A CA 1
ATOM 617 C C . ALA A 1 81 ? -3.537 1.924 19.066 1.00 83.19 81 ALA A C 1
ATOM 619 O O . ALA A 1 81 ? -3.227 1.780 17.883 1.00 83.19 81 ALA A O 1
ATOM 620 N N . LEU A 1 82 ? -4.676 2.522 19.425 1.00 87.94 82 LEU A N 1
ATOM 621 C CA . LEU A 1 82 ? -5.640 3.141 18.512 1.00 87.94 82 LEU A CA 1
ATOM 622 C C . LEU A 1 82 ? -5.584 4.675 18.552 1.00 87.94 82 LEU A C 1
ATOM 624 O O . LEU A 1 82 ? -6.489 5.331 18.043 1.00 87.94 82 LEU A O 1
ATOM 628 N N . GLY A 1 83 ? -4.517 5.272 19.094 1.00 86.38 83 GLY A N 1
ATOM 629 C CA . GLY A 1 83 ? -4.349 6.730 19.121 1.00 86.38 83 GLY A CA 1
ATOM 630 C C . GLY A 1 83 ? -4.388 7.381 17.731 1.00 86.38 83 GLY A C 1
ATOM 631 O O . GLY A 1 83 ? -4.799 8.531 17.596 1.00 86.38 83 GLY A O 1
ATOM 632 N N . TRP A 1 84 ? -4.045 6.631 16.679 1.00 87.75 84 TRP A N 1
ATOM 633 C CA . TRP A 1 84 ? -4.186 7.071 15.289 1.00 87.75 84 TRP A CA 1
ATOM 634 C C . TRP A 1 84 ? -5.652 7.289 14.877 1.00 87.75 84 TRP A C 1
ATOM 636 O O . TRP A 1 84 ? -5.920 8.199 14.102 1.00 87.75 84 TRP A O 1
ATOM 646 N N . VAL A 1 85 ? -6.596 6.509 15.420 1.00 91.31 85 VAL A N 1
ATOM 647 C CA . VAL A 1 85 ? -8.037 6.659 15.165 1.00 91.31 85 VAL A CA 1
ATOM 648 C C . VAL A 1 85 ? -8.541 7.957 15.781 1.00 91.31 85 VAL A C 1
ATOM 650 O O . VAL A 1 85 ? -9.231 8.731 15.127 1.00 91.31 85 VAL A O 1
ATOM 653 N N . ALA A 1 86 ? -8.142 8.230 17.026 1.00 89.06 86 ALA A N 1
ATOM 654 C CA . ALA A 1 86 ? -8.467 9.485 17.695 1.00 89.06 86 ALA A CA 1
ATOM 655 C C . ALA A 1 86 ? -7.930 10.691 16.905 1.00 89.06 86 ALA A C 1
ATOM 657 O O . ALA A 1 86 ? -8.658 11.652 16.673 1.00 89.06 86 ALA A O 1
ATOM 658 N N . ALA A 1 87 ? -6.680 10.606 16.436 1.00 91.25 87 ALA A N 1
ATOM 659 C CA . ALA A 1 87 ? -6.066 11.637 15.602 1.00 91.25 87 ALA A CA 1
ATOM 660 C C . ALA A 1 87 ? -6.738 11.782 14.226 1.00 91.25 87 ALA A C 1
ATOM 662 O O . ALA A 1 87 ? -6.740 12.870 13.667 1.00 91.25 87 ALA A O 1
ATOM 663 N N . LEU A 1 88 ? -7.292 10.710 13.660 1.00 92.50 88 LEU A N 1
ATOM 664 C CA . LEU A 1 88 ? -8.022 10.764 12.393 1.00 92.50 88 LEU A CA 1
ATOM 665 C C . LEU A 1 88 ? -9.389 11.451 12.549 1.00 92.50 88 LEU A C 1
ATOM 667 O O . LEU A 1 88 ? -9.840 12.166 11.658 1.00 92.50 88 LEU A O 1
ATOM 671 N N . LEU A 1 89 ? -10.048 11.247 13.692 1.00 91.25 89 LEU A N 1
ATOM 672 C CA . LEU A 1 89 ? -11.334 11.868 14.015 1.00 91.25 89 LEU A CA 1
ATOM 673 C C . LEU A 1 89 ? -11.202 13.355 14.390 1.00 91.25 89 LEU A C 1
ATOM 675 O O . LEU A 1 89 ? -12.165 14.108 14.239 1.00 91.25 89 LEU A O 1
ATOM 679 N N . ASP A 1 90 ? -10.029 13.789 14.853 1.00 89.69 90 ASP A N 1
ATOM 680 C CA . ASP A 1 90 ? -9.741 15.190 15.163 1.00 89.69 90 ASP A CA 1
ATOM 681 C C . ASP A 1 90 ? -9.332 15.973 13.902 1.00 89.69 90 ASP A C 1
ATOM 683 O O . ASP A 1 90 ? -8.252 15.793 13.338 1.00 89.69 90 ASP A O 1
ATOM 687 N N . ALA A 1 91 ? -10.174 16.929 13.501 1.00 85.00 91 ALA A N 1
ATOM 688 C CA . ALA A 1 91 ? -9.959 17.795 12.340 1.00 85.00 91 ALA A CA 1
ATOM 689 C C . ALA A 1 91 ? -8.693 18.679 12.421 1.00 85.00 91 ALA A C 1
ATOM 691 O O . ALA A 1 91 ? -8.333 19.332 11.440 1.00 85.00 91 ALA A O 1
ATOM 692 N N . LYS A 1 92 ? -8.013 18.735 13.573 1.00 88.06 92 LYS A N 1
ATOM 693 C CA . LYS A 1 92 ? -6.775 19.503 13.776 1.00 88.06 92 LYS A CA 1
ATOM 694 C C . LYS A 1 92 ? -5.544 18.636 14.014 1.00 88.06 92 LYS A C 1
ATOM 696 O O . LYS A 1 92 ? -4.433 19.164 13.964 1.00 88.06 92 LYS A O 1
ATOM 701 N N . ALA A 1 93 ? -5.710 17.347 14.291 1.00 90.81 93 ALA A N 1
ATOM 702 C CA . ALA A 1 93 ? -4.584 16.488 14.617 1.00 90.81 93 ALA A CA 1
ATOM 703 C C . ALA A 1 93 ? -3.787 16.112 13.363 1.00 90.81 93 ALA A C 1
ATOM 705 O O . ALA A 1 93 ? -4.325 15.944 12.268 1.00 90.81 93 ALA A O 1
ATOM 706 N N . ASN A 1 94 ? -2.476 15.974 13.536 1.00 88.75 94 ASN A N 1
ATOM 707 C CA . ASN A 1 94 ? -1.591 15.469 12.494 1.00 88.75 94 ASN A CA 1
ATOM 708 C C . ASN A 1 94 ? -1.545 13.935 12.533 1.00 88.75 94 ASN A C 1
ATOM 710 O O . ASN A 1 94 ? -1.703 13.350 13.611 1.00 88.75 94 ASN A O 1
ATOM 714 N N . PRO A 1 95 ? -1.270 13.276 11.394 1.00 87.06 95 PRO A N 1
ATOM 715 C CA . PRO A 1 95 ? -1.018 11.845 11.382 1.00 87.06 95 PRO A CA 1
ATOM 716 C C . PRO A 1 95 ? 0.180 11.495 12.281 1.00 87.06 95 PRO A C 1
ATOM 718 O O . PRO A 1 95 ? 1.181 12.222 12.291 1.00 87.06 95 PRO A O 1
ATOM 721 N 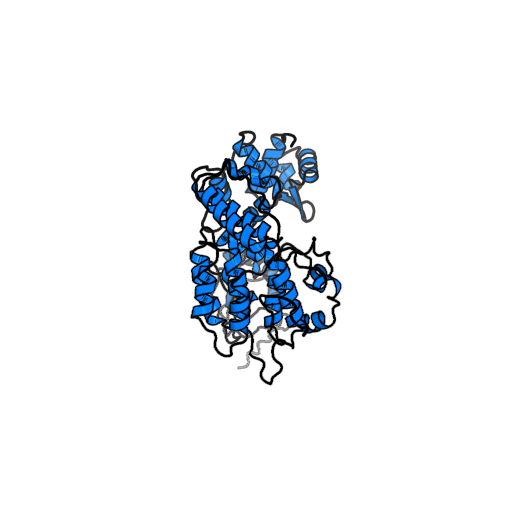N . PRO A 1 96 ? 0.111 10.391 13.047 1.00 83.94 96 PRO A N 1
ATOM 722 C CA . PRO A 1 96 ? 1.231 9.955 13.867 1.00 83.94 96 PRO A CA 1
ATOM 723 C C . PRO A 1 96 ? 2.410 9.513 12.989 1.00 83.94 96 PRO A C 1
ATOM 725 O O . PRO A 1 96 ? 2.233 9.012 11.882 1.00 83.94 96 PRO A O 1
ATOM 728 N N . ALA A 1 97 ? 3.633 9.636 13.513 1.00 74.88 97 ALA A N 1
ATOM 729 C CA . ALA A 1 97 ? 4.848 9.272 12.775 1.00 74.88 97 ALA A CA 1
ATOM 730 C C . ALA A 1 97 ? 4.912 7.779 12.396 1.00 74.88 97 ALA A C 1
ATOM 732 O O . ALA A 1 97 ? 5.535 7.414 11.402 1.00 74.88 97 ALA A O 1
ATOM 733 N N . LYS A 1 98 ? 4.283 6.912 13.200 1.00 74.69 98 LYS A N 1
ATOM 734 C CA . LYS A 1 98 ? 4.123 5.484 12.912 1.00 74.69 98 LYS A CA 1
ATOM 735 C C . LYS A 1 98 ? 2.661 5.211 12.597 1.00 74.69 98 LYS A C 1
ATOM 737 O O . LYS A 1 98 ? 1.813 5.348 13.476 1.00 74.69 98 LYS A O 1
ATOM 742 N N . LEU A 1 99 ? 2.398 4.807 11.361 1.00 78.25 99 LEU A N 1
ATOM 743 C CA . LEU A 1 99 ? 1.059 4.472 10.894 1.00 78.25 99 LEU A CA 1
ATOM 744 C C . LEU A 1 99 ? 0.870 2.954 10.933 1.00 78.25 99 LEU A C 1
ATOM 746 O O . LEU A 1 99 ? 1.783 2.219 10.545 1.00 78.25 99 LEU A O 1
ATOM 750 N N . PRO A 1 100 ? -0.271 2.465 11.437 1.00 81.25 100 PRO A N 1
ATOM 751 C CA . PRO A 1 100 ? -0.562 1.041 11.454 1.00 81.25 100 PRO A CA 1
ATOM 752 C C . PRO A 1 100 ? -1.011 0.570 10.072 1.00 81.25 100 PRO A C 1
ATOM 754 O O . PRO A 1 100 ? -1.700 1.294 9.364 1.00 81.25 100 PRO A O 1
ATOM 757 N N . HIS A 1 101 ? -0.721 -0.685 9.742 1.00 78.00 101 HIS A N 1
ATOM 758 C CA . HIS A 1 101 ? -1.191 -1.298 8.497 1.00 78.00 101 HIS A CA 1
ATOM 759 C C . HIS A 1 101 ? -2.726 -1.254 8.352 1.00 78.00 101 HIS A C 1
ATOM 761 O O . HIS A 1 101 ? -3.241 -0.961 7.282 1.00 78.00 101 HIS A O 1
ATOM 767 N N . ALA A 1 102 ? -3.455 -1.405 9.465 1.00 82.19 102 ALA A N 1
ATOM 768 C CA . ALA A 1 102 ? -4.919 -1.327 9.496 1.00 82.19 102 ALA A CA 1
ATOM 769 C C . ALA A 1 102 ? -5.501 0.020 9.015 1.00 82.19 102 ALA A C 1
ATOM 771 O O . ALA A 1 102 ? -6.683 0.082 8.692 1.00 82.19 102 ALA A O 1
ATOM 772 N N . LEU A 1 103 ? -4.709 1.102 8.997 1.00 87.31 103 LEU A N 1
ATOM 773 C CA . LEU A 1 103 ? -5.120 2.355 8.361 1.00 87.31 103 LEU A CA 1
ATOM 774 C C . LEU A 1 103 ? -5.215 2.169 6.845 1.00 87.31 103 LEU A C 1
ATOM 776 O O . LEU A 1 103 ? -6.213 2.558 6.258 1.00 87.31 103 LEU A O 1
ATOM 780 N N . PHE A 1 104 ? -4.187 1.597 6.223 1.00 84.25 104 PHE A N 1
ATOM 781 C CA . PHE A 1 104 ? -4.111 1.459 4.770 1.00 84.25 104 PHE A CA 1
ATOM 782 C C . PHE A 1 104 ? -5.127 0.440 4.253 1.00 84.25 104 PHE A C 1
ATOM 784 O O . PHE A 1 104 ? -5.844 0.757 3.312 1.00 84.25 104 PHE A O 1
ATOM 791 N N . GLU A 1 105 ? -5.329 -0.673 4.974 1.00 83.62 105 GLU A N 1
ATOM 792 C CA . GLU A 1 105 ? -6.435 -1.608 4.699 1.00 83.62 105 GLU A CA 1
ATOM 793 C C . GLU A 1 105 ? -7.804 -0.900 4.695 1.00 83.62 105 GLU A C 1
ATOM 795 O O . GLU A 1 105 ? -8.694 -1.274 3.945 1.00 83.62 105 GLU A O 1
ATOM 800 N N . MET A 1 106 ? -7.992 0.124 5.535 1.00 90.38 106 MET A N 1
ATOM 801 C CA . MET A 1 106 ? -9.221 0.924 5.579 1.00 90.38 106 MET A CA 1
ATOM 802 C C . MET A 1 106 ? -9.285 1.972 4.458 1.00 90.38 106 MET A C 1
ATOM 804 O O . MET A 1 106 ? -10.366 2.227 3.936 1.00 90.38 106 MET A O 1
ATOM 808 N N . LEU A 1 107 ? -8.158 2.584 4.080 1.00 89.94 107 LEU A N 1
ATOM 809 C CA . LEU A 1 107 ? -8.087 3.516 2.942 1.00 89.94 107 LEU A CA 1
ATOM 810 C C . LEU A 1 107 ? -8.313 2.820 1.596 1.00 89.94 107 LEU A C 1
ATOM 812 O O . LEU A 1 107 ? -8.589 3.475 0.600 1.00 89.94 107 LEU A O 1
ATOM 816 N N . ASP A 1 108 ? -8.197 1.504 1.563 1.00 86.50 108 ASP A N 1
ATOM 817 C CA . ASP A 1 108 ? -8.467 0.687 0.388 1.00 86.50 108 ASP A CA 1
ATOM 818 C C . ASP A 1 108 ? -9.954 0.458 0.113 1.00 86.50 108 ASP A C 1
ATOM 820 O O . ASP A 1 108 ? -10.325 0.031 -0.981 1.00 86.50 108 ASP A O 1
ATOM 824 N N . GLU A 1 109 ? -10.809 0.731 1.094 1.00 89.75 109 GLU A N 1
ATOM 825 C CA . GLU A 1 109 ? -12.252 0.617 0.936 1.00 89.75 109 GLU A CA 1
ATOM 826 C C . GLU A 1 109 ? -12.771 1.745 0.033 1.00 89.75 109 GLU A C 1
ATOM 828 O O . GLU A 1 109 ? -12.382 2.906 0.178 1.00 89.75 109 GLU A O 1
ATOM 833 N N . SER A 1 110 ? -13.692 1.422 -0.877 1.00 84.94 110 SER A N 1
ATOM 834 C CA . SER A 1 110 ? -14.204 2.362 -1.893 1.00 84.94 110 SER A CA 1
ATOM 835 C C . SER A 1 110 ? -14.801 3.652 -1.310 1.00 84.94 110 SER A C 1
ATOM 837 O O . SER A 1 110 ? -14.666 4.731 -1.885 1.00 84.94 110 SER A O 1
ATOM 839 N N . GLU A 1 111 ? -15.418 3.571 -0.131 1.00 86.62 111 GLU A N 1
ATOM 840 C CA . GLU A 1 111 ? -16.054 4.711 0.534 1.00 86.62 111 GLU A CA 1
ATOM 841 C C . GLU A 1 111 ? -15.072 5.570 1.353 1.00 86.62 111 GLU A C 1
ATOM 843 O O . GLU A 1 111 ? -15.451 6.617 1.886 1.00 86.62 111 GLU A O 1
ATOM 848 N N . SER A 1 112 ? -13.804 5.168 1.468 1.00 90.31 112 SER A N 1
ATOM 849 C CA . SER A 1 112 ? -12.808 5.843 2.314 1.00 90.31 112 SER A CA 1
ATOM 850 C C . SER A 1 112 ? -12.505 7.277 1.866 1.00 90.31 112 SER A C 1
ATOM 852 O O . SER A 1 112 ? -12.184 8.130 2.696 1.00 90.31 112 SER A O 1
ATOM 854 N N . MET A 1 113 ? -12.716 7.581 0.581 1.00 88.88 113 MET A N 1
ATOM 855 C CA . MET A 1 113 ? -12.598 8.924 0.002 1.00 88.88 113 MET A CA 1
ATOM 856 C C . MET A 1 113 ? -13.462 9.965 0.721 1.00 88.88 113 MET A C 1
ATOM 858 O O . MET A 1 113 ? -13.081 11.131 0.826 1.00 88.88 113 MET A O 1
ATOM 862 N N . THR A 1 114 ? -14.602 9.550 1.280 1.00 87.56 114 THR A N 1
ATOM 863 C CA . THR A 1 114 ? -15.499 10.434 2.046 1.00 87.56 114 THR A CA 1
ATOM 864 C C . THR A 1 114 ? -14.828 11.040 3.284 1.00 87.56 114 THR A C 1
ATOM 866 O O . THR A 1 114 ? -15.242 12.099 3.758 1.00 87.56 114 THR A O 1
ATOM 869 N N . LEU A 1 115 ? -13.754 10.421 3.795 1.00 88.56 115 LEU A N 1
ATOM 870 C CA . LEU A 1 115 ? -12.989 10.945 4.925 1.00 88.56 115 LEU A CA 1
ATOM 871 C C . LEU A 1 115 ? -12.302 12.277 4.591 1.00 88.56 115 LEU A C 1
ATOM 873 O O . LEU A 1 115 ? -12.166 13.116 5.487 1.00 88.56 115 LEU A O 1
ATOM 877 N N . LEU A 1 116 ? -11.923 12.507 3.326 1.00 88.88 116 LEU A N 1
ATOM 878 C CA . LEU A 1 116 ? -11.140 13.672 2.893 1.00 88.88 116 LEU A CA 1
ATOM 879 C C . LEU A 1 116 ? -11.714 14.999 3.364 1.00 88.88 116 LEU A C 1
ATOM 881 O O . LEU A 1 116 ? -10.974 15.843 3.857 1.00 88.88 116 LEU A O 1
ATOM 885 N N . GLU A 1 117 ? -13.026 15.188 3.253 1.00 84.25 117 GLU A N 1
ATOM 886 C CA . GLU A 1 117 ? -13.683 16.473 3.535 1.00 84.25 117 GLU A CA 1
ATOM 887 C C . GLU A 1 117 ? -13.597 16.878 5.006 1.00 84.25 117 GLU A C 1
ATOM 889 O O . GLU A 1 117 ? -13.968 17.983 5.398 1.00 84.25 117 GLU A O 1
ATOM 894 N N . THR A 1 118 ? -13.156 15.950 5.842 1.00 84.69 118 THR A N 1
ATOM 895 C CA . THR A 1 118 ? -13.490 15.973 7.246 1.00 84.69 118 THR A CA 1
ATOM 896 C C . THR A 1 118 ? -12.290 15.769 8.169 1.00 84.69 118 THR A C 1
ATOM 898 O O . THR A 1 118 ? -12.344 16.104 9.355 1.00 84.69 118 THR A O 1
ATOM 901 N N . VAL A 1 119 ? -11.194 15.256 7.624 1.00 91.75 119 VAL A N 1
ATOM 902 C CA . VAL A 1 119 ? -9.917 15.098 8.317 1.00 91.75 119 VAL A CA 1
ATOM 903 C C . VAL A 1 119 ? -9.075 16.373 8.216 1.00 91.75 119 VAL A C 1
ATOM 905 O O . VAL A 1 119 ? -9.373 17.289 7.446 1.00 91.75 119 VAL A O 1
ATOM 908 N N . SER A 1 120 ? -8.005 16.450 9.008 1.00 92.44 120 SER A N 1
ATOM 909 C CA . SER A 1 120 ? -7.095 17.598 8.967 1.00 92.44 120 SER A CA 1
ATOM 910 C C . SER A 1 120 ? -6.372 17.721 7.613 1.00 92.44 120 SER A C 1
ATOM 912 O O . SER A 1 120 ? -6.202 16.725 6.907 1.00 92.44 120 SER A O 1
ATOM 914 N N . PRO A 1 121 ? -5.854 18.910 7.247 1.00 91.06 121 PRO A N 1
ATOM 915 C CA . PRO A 1 121 ? -5.088 19.084 6.010 1.00 91.06 121 PRO A CA 1
ATOM 916 C C . PRO A 1 121 ? -3.869 18.157 5.884 1.00 91.06 121 PRO A C 1
ATOM 918 O O . PRO A 1 121 ? -3.496 17.792 4.772 1.00 91.06 121 PRO A O 1
ATOM 921 N N . ALA A 1 122 ? -3.248 17.772 7.004 1.00 88.94 122 ALA A N 1
ATOM 922 C CA . ALA A 1 122 ? -2.126 16.835 7.005 1.00 88.94 122 ALA A CA 1
ATOM 923 C C . ALA A 1 122 ? -2.588 15.400 6.703 1.00 88.94 122 ALA A C 1
ATOM 925 O O . ALA A 1 122 ? -1.942 14.687 5.943 1.00 88.94 122 ALA A O 1
ATOM 926 N N . TRP A 1 123 ? -3.742 14.991 7.239 1.00 91.31 123 TRP A N 1
ATOM 927 C CA . TRP A 1 123 ? -4.369 13.722 6.870 1.00 91.31 123 TRP A CA 1
ATOM 928 C C . TRP A 1 123 ? -4.819 13.701 5.406 1.00 91.31 123 TRP A C 1
ATOM 930 O O . TRP A 1 123 ? -4.597 12.700 4.732 1.00 91.31 123 TRP A O 1
ATOM 940 N N . GLN A 1 124 ? -5.371 14.806 4.888 1.00 91.75 124 GLN A N 1
ATOM 941 C CA . GLN A 1 124 ? -5.715 14.924 3.466 1.00 91.75 124 GLN A CA 1
ATOM 942 C C . GLN A 1 124 ? -4.488 14.708 2.573 1.00 91.75 124 GLN A C 1
ATOM 944 O O . GLN A 1 124 ? -4.554 13.927 1.633 1.00 91.75 124 GLN A O 1
ATOM 949 N N . GLN A 1 125 ? -3.357 15.359 2.873 1.00 88.81 125 GLN A N 1
ATOM 950 C CA . GLN A 1 125 ? -2.117 15.179 2.105 1.00 88.81 125 GLN A CA 1
ATOM 951 C C . GLN A 1 125 ? -1.627 13.730 2.127 1.00 88.81 125 GLN A C 1
ATOM 953 O O . GLN A 1 125 ? -1.248 13.204 1.087 1.00 88.81 125 GLN A O 1
ATOM 958 N N . LEU A 1 126 ? -1.684 13.074 3.288 1.00 88.19 126 LEU A N 1
ATOM 959 C CA . LEU A 1 126 ? -1.311 11.669 3.421 1.00 88.19 126 LEU A CA 1
ATOM 960 C C . LEU A 1 126 ? -2.176 10.746 2.561 1.00 88.19 126 LEU A C 1
ATOM 962 O O . LEU A 1 126 ? -1.650 9.868 1.882 1.00 88.19 126 LEU A O 1
ATOM 966 N N . MET A 1 127 ? -3.494 10.932 2.609 1.00 90.12 127 MET A N 1
ATOM 967 C CA . MET A 1 127 ? -4.438 10.119 1.846 1.00 90.12 127 MET A CA 1
ATOM 968 C C . MET A 1 127 ? -4.292 10.353 0.337 1.00 90.12 127 MET A C 1
ATOM 970 O O . MET A 1 127 ? -4.295 9.397 -0.430 1.00 90.12 127 MET A O 1
ATOM 974 N N . ILE A 1 128 ? -4.082 11.606 -0.084 1.00 89.31 128 ILE A N 1
ATOM 975 C CA . ILE A 1 128 ? -3.790 11.956 -1.482 1.00 89.31 128 ILE A CA 1
ATOM 976 C C . ILE A 1 128 ? -2.507 11.276 -1.945 1.00 89.31 128 ILE A C 1
ATOM 978 O O . ILE A 1 128 ? -2.508 10.684 -3.018 1.00 89.31 128 ILE A O 1
ATOM 982 N N . ASP A 1 129 ? -1.441 11.321 -1.142 1.00 84.81 129 ASP A N 1
ATOM 983 C CA . ASP A 1 129 ? -0.188 10.632 -1.458 1.00 84.81 129 ASP A CA 1
ATOM 984 C C . ASP A 1 129 ? -0.394 9.124 -1.610 1.00 84.81 129 ASP A C 1
ATOM 986 O O . ASP A 1 129 ? 0.144 8.529 -2.539 1.00 84.81 129 ASP A O 1
ATOM 990 N N . TYR A 1 130 ? -1.188 8.513 -0.728 1.00 85.69 130 TYR A N 1
ATOM 991 C CA . TYR A 1 130 ? -1.500 7.089 -0.787 1.00 85.69 130 TYR A CA 1
ATOM 992 C C . TYR A 1 130 ? -2.289 6.719 -2.053 1.00 85.69 130 TYR A C 1
ATOM 994 O O . TYR A 1 130 ? -1.823 5.902 -2.844 1.00 85.69 130 TYR A O 1
ATOM 1002 N N . TRP A 1 131 ? -3.452 7.337 -2.282 1.00 87.81 131 TRP A N 1
ATOM 1003 C CA . TRP A 1 131 ? -4.321 6.988 -3.411 1.00 87.81 131 TRP A CA 1
ATOM 1004 C C . TRP A 1 131 ? -3.747 7.391 -4.766 1.00 87.81 131 TRP A C 1
ATOM 1006 O O . TRP A 1 131 ? -3.896 6.646 -5.729 1.00 87.81 131 TRP A O 1
ATOM 1016 N N . SER A 1 132 ? -3.060 8.532 -4.854 1.00 86.81 132 SER A N 1
ATOM 1017 C CA . SER A 1 132 ? -2.429 8.950 -6.112 1.00 86.81 132 SER A CA 1
ATOM 1018 C C . SER A 1 132 ? -1.273 8.025 -6.477 1.00 86.81 132 SER A C 1
ATOM 1020 O O . SER A 1 132 ? -1.134 7.653 -7.639 1.00 86.81 132 SER A O 1
ATOM 1022 N N . ALA A 1 133 ? -0.482 7.593 -5.485 1.00 79.75 133 ALA A N 1
ATOM 1023 C CA . ALA A 1 133 ? 0.532 6.575 -5.714 1.00 79.75 133 ALA A CA 1
ATOM 1024 C C . ALA A 1 133 ? -0.113 5.285 -6.237 1.00 79.75 133 ALA A C 1
ATOM 1026 O O . ALA A 1 133 ? 0.327 4.811 -7.278 1.00 79.75 133 ALA A O 1
ATOM 1027 N N . GLN A 1 134 ? -1.163 4.774 -5.572 1.00 79.94 134 GLN A N 1
ATOM 1028 C CA . GLN A 1 134 ? -1.926 3.584 -5.996 1.00 79.94 134 GLN A CA 1
ATOM 1029 C C . GLN A 1 134 ? -2.402 3.691 -7.453 1.00 79.94 134 GLN A C 1
ATOM 1031 O O . GLN A 1 134 ? -2.046 2.853 -8.281 1.00 79.94 134 GLN A O 1
ATOM 1036 N N . ALA A 1 135 ? -3.123 4.764 -7.790 1.00 83.38 135 ALA A N 1
ATOM 1037 C CA . ALA A 1 135 ? -3.687 4.974 -9.122 1.00 83.38 135 ALA A CA 1
ATOM 1038 C C . ALA A 1 135 ? -2.619 4.923 -10.223 1.00 83.38 135 ALA A C 1
ATOM 1040 O O . ALA A 1 135 ? -2.757 4.182 -11.197 1.00 83.38 135 ALA A O 1
ATOM 1041 N N . LEU A 1 136 ? -1.506 5.640 -10.048 1.00 79.75 136 LEU A N 1
ATOM 1042 C CA . LEU A 1 136 ? -0.473 5.692 -11.078 1.00 79.75 136 LEU A CA 1
ATOM 1043 C C . LEU A 1 136 ? 0.247 4.355 -11.311 1.00 79.75 136 LEU A C 1
ATOM 1045 O O . LEU A 1 136 ? 0.779 4.132 -12.398 1.00 79.75 136 LEU A O 1
ATOM 1049 N N . LEU A 1 137 ? 0.257 3.447 -10.336 1.00 73.75 137 LEU A N 1
ATOM 1050 C CA . LEU A 1 137 ? 0.857 2.114 -10.501 1.00 73.75 137 LEU A CA 1
ATOM 1051 C C . LEU A 1 137 ? -0.047 1.144 -11.212 1.00 73.75 137 LEU A C 1
ATOM 1053 O O . LEU A 1 137 ? 0.413 0.331 -12.009 1.00 73.75 137 LEU A O 1
ATOM 1057 N N . GLU A 1 138 ? -1.335 1.244 -10.913 1.00 76.25 138 GLU A N 1
ATOM 1058 C CA . GLU A 1 138 ? -2.372 0.556 -11.661 1.00 76.25 138 GLU A CA 1
ATOM 1059 C C . GLU A 1 138 ? -2.494 1.140 -13.077 1.00 76.25 138 GLU A C 1
ATOM 1061 O O . GLU A 1 138 ? -3.285 0.649 -13.875 1.00 76.25 138 GLU A O 1
ATOM 1066 N N . ALA A 1 139 ? -1.701 2.174 -13.393 1.00 78.44 139 ALA A N 1
ATOM 1067 C CA . ALA A 1 139 ? -1.751 2.952 -14.618 1.00 78.44 139 ALA A CA 1
ATOM 1068 C C . ALA A 1 139 ? -3.154 3.513 -14.891 1.00 78.44 139 ALA A C 1
ATOM 1070 O O . ALA A 1 139 ? -3.612 3.580 -16.033 1.00 78.44 139 ALA A O 1
ATOM 1071 N N . ARG A 1 140 ? -3.834 3.923 -13.817 1.00 82.62 140 ARG A N 1
ATOM 1072 C CA . ARG A 1 140 ? -5.177 4.495 -13.828 1.00 82.62 140 ARG A CA 1
ATOM 1073 C C . ARG A 1 140 ? -5.138 5.995 -13.538 1.00 82.62 140 ARG A C 1
ATOM 1075 O O . ARG A 1 140 ? -4.265 6.449 -12.794 1.00 82.62 140 ARG A O 1
ATOM 1082 N N . PRO A 1 141 ? -6.092 6.762 -14.091 1.00 86.25 141 PRO A N 1
ATOM 1083 C CA . PRO A 1 141 ? -6.265 8.163 -13.735 1.00 86.25 141 PRO A CA 1
ATOM 1084 C C . PRO A 1 141 ? -6.488 8.345 -12.232 1.00 86.25 141 PRO A C 1
ATOM 1086 O O . PRO A 1 141 ? -7.101 7.503 -11.573 1.00 86.25 141 PRO A O 1
ATOM 1089 N N . ILE A 1 142 ? -6.025 9.465 -11.687 1.00 89.19 142 ILE A N 1
ATOM 1090 C CA . ILE A 1 142 ? -6.259 9.828 -10.294 1.00 89.19 142 ILE A CA 1
ATOM 1091 C C . ILE A 1 142 ? -7.687 10.369 -10.165 1.00 89.19 142 ILE A C 1
ATOM 1093 O O . ILE A 1 142 ? -7.997 11.501 -10.539 1.00 89.19 142 ILE A O 1
ATOM 1097 N N . GLU A 1 143 ? -8.566 9.570 -9.568 1.00 88.50 143 GLU A N 1
ATOM 1098 C CA . GLU A 1 143 ? -9.981 9.906 -9.374 1.00 88.50 143 GLU A CA 1
ATOM 1099 C C . GLU A 1 143 ? -10.227 10.658 -8.049 1.00 88.50 143 GLU A C 1
ATOM 1101 O O . GLU A 1 143 ? -10.973 10.214 -7.177 1.00 88.50 143 GLU A O 1
ATOM 1106 N N . LEU A 1 144 ? -9.582 11.818 -7.872 1.00 88.62 144 LEU A N 1
ATOM 1107 C CA . LEU A 1 144 ? -9.721 12.663 -6.675 1.00 88.62 144 LEU A CA 1
ATOM 1108 C C . LEU A 1 144 ? -10.373 14.018 -6.991 1.00 88.62 144 LEU A C 1
ATOM 1110 O O . LEU A 1 144 ? -9.879 14.780 -7.822 1.00 88.62 144 LEU A O 1
ATOM 1114 N N . ASP A 1 145 ? -11.446 14.377 -6.272 1.00 84.56 145 ASP A N 1
ATOM 1115 C CA . ASP A 1 145 ? -12.065 15.708 -6.386 1.00 84.56 145 ASP A CA 1
ATOM 1116 C C . ASP A 1 145 ? -11.361 16.738 -5.487 1.00 84.56 145 ASP A C 1
ATOM 1118 O O . ASP A 1 145 ? -11.509 16.763 -4.262 1.00 84.56 145 ASP A O 1
ATOM 1122 N N . GLY A 1 146 ? -10.633 17.661 -6.116 1.00 82.75 146 GLY A N 1
ATOM 1123 C CA . GLY A 1 146 ? -9.930 18.738 -5.423 1.00 82.75 146 GLY A CA 1
ATOM 1124 C C . GLY A 1 146 ? -10.821 19.815 -4.791 1.00 82.75 146 GLY A C 1
ATOM 1125 O O . GLY A 1 146 ? -10.342 20.594 -3.961 1.00 82.75 146 GLY A O 1
ATOM 1126 N N . ARG A 1 147 ? -12.112 19.900 -5.142 1.00 83.44 147 ARG A N 1
ATOM 1127 C CA . ARG A 1 147 ? -12.991 21.025 -4.754 1.00 83.44 147 ARG A CA 1
ATOM 1128 C C . ARG A 1 147 ? -13.214 21.147 -3.251 1.00 83.44 147 ARG A C 1
ATOM 1130 O O . ARG A 1 147 ? -13.457 22.250 -2.768 1.00 83.44 147 ARG A O 1
ATOM 1137 N N . ARG A 1 148 ? -13.135 20.034 -2.520 1.00 81.06 148 ARG A N 1
ATOM 1138 C CA . ARG A 1 148 ? -13.399 19.972 -1.072 1.00 81.06 148 ARG A CA 1
ATOM 1139 C C . ARG A 1 148 ? -12.134 19.809 -0.223 1.00 81.06 148 ARG A C 1
ATOM 1141 O O . ARG A 1 148 ? -12.217 19.634 0.989 1.00 81.06 148 ARG A O 1
ATOM 1148 N N . LEU A 1 149 ? -10.963 19.899 -0.850 1.00 89.81 149 LEU A N 1
ATOM 1149 C CA . LEU A 1 149 ? -9.669 19.796 -0.184 1.00 89.81 149 LEU A CA 1
ATOM 1150 C C . LEU A 1 149 ? -9.197 21.148 0.365 1.00 89.81 149 LEU A C 1
ATOM 1152 O O . LEU A 1 149 ? -9.470 22.209 -0.198 1.00 89.81 149 LEU A O 1
ATOM 1156 N N . ALA A 1 150 ? -8.411 21.116 1.439 1.00 91.31 150 ALA A N 1
ATOM 1157 C CA . ALA A 1 150 ? -7.692 22.291 1.912 1.00 91.31 150 ALA A CA 1
ATOM 1158 C C . ALA A 1 150 ? -6.627 22.726 0.890 1.00 91.31 150 ALA A C 1
ATOM 1160 O O . ALA A 1 150 ? -6.081 21.909 0.152 1.00 91.31 150 ALA A O 1
ATOM 1161 N N . LYS A 1 151 ? -6.244 24.010 0.896 1.00 90.00 151 LYS A N 1
ATOM 1162 C CA . LYS A 1 151 ? -5.288 24.583 -0.075 1.00 90.00 151 LYS A CA 1
ATOM 1163 C C . LYS A 1 151 ? -3.976 23.790 -0.204 1.00 90.00 151 LYS A C 1
ATOM 1165 O O . LYS A 1 151 ? -3.478 23.608 -1.309 1.00 90.00 151 LYS A O 1
ATOM 1170 N N . GLY A 1 152 ? -3.419 23.315 0.914 1.00 87.12 152 GLY A N 1
ATOM 1171 C CA . GLY A 1 152 ? -2.199 22.496 0.898 1.00 87.12 152 GLY A CA 1
ATOM 1172 C C . GLY A 1 152 ? -2.406 21.129 0.240 1.00 87.12 152 GLY A C 1
ATOM 1173 O O . GLY A 1 152 ? -1.565 20.682 -0.528 1.00 87.12 152 GLY A O 1
ATOM 1174 N N . ALA A 1 153 ? -3.558 20.504 0.479 1.00 88.75 153 ALA A N 1
ATOM 1175 C CA . ALA A 1 153 ? -3.947 19.244 -0.143 1.00 88.75 153 ALA A CA 1
ATOM 1176 C C . ALA A 1 153 ? -4.260 19.410 -1.644 1.00 88.75 153 ALA A C 1
ATOM 1178 O O . ALA A 1 153 ? -3.858 18.573 -2.441 1.00 88.75 153 ALA A O 1
ATOM 1179 N N . GLN A 1 154 ? -4.873 20.524 -2.060 1.00 90.94 154 GLN A N 1
ATOM 1180 C CA . GLN A 1 154 ? -5.069 20.857 -3.481 1.00 90.94 154 GLN A CA 1
ATOM 1181 C C . GLN A 1 154 ? -3.745 21.027 -4.229 1.00 90.94 154 GLN A C 1
ATOM 1183 O O . GLN A 1 154 ? -3.582 20.502 -5.330 1.00 90.94 154 GLN A O 1
ATOM 1188 N N . ALA A 1 155 ? -2.790 21.746 -3.630 1.00 88.19 155 ALA A N 1
ATOM 1189 C CA . ALA A 1 155 ? -1.454 21.891 -4.199 1.00 88.19 155 ALA A CA 1
ATOM 1190 C C . ALA A 1 155 ? -0.765 20.525 -4.325 1.00 88.19 155 ALA A C 1
ATOM 1192 O O . ALA A 1 155 ? -0.173 20.231 -5.359 1.00 88.19 155 ALA A O 1
ATOM 1193 N N . ARG A 1 156 ? -0.918 19.666 -3.309 1.00 86.75 156 ARG A N 1
ATOM 1194 C CA . ARG A 1 156 ? -0.376 18.307 -3.327 1.00 86.75 156 ARG A CA 1
ATOM 1195 C C . ARG A 1 156 ? -0.997 17.431 -4.415 1.00 86.75 156 ARG A C 1
ATOM 1197 O O . ARG A 1 156 ? -0.263 16.779 -5.144 1.00 86.75 156 ARG A O 1
ATOM 1204 N N . LEU A 1 157 ? -2.320 17.461 -4.571 1.00 88.88 157 LEU A N 1
ATOM 1205 C CA . LEU A 1 157 ? -3.016 16.753 -5.648 1.00 88.88 157 LEU A CA 1
ATOM 1206 C C . LEU A 1 157 ? -2.579 17.257 -7.031 1.00 88.88 157 LEU A C 1
ATOM 1208 O O . LEU A 1 157 ? -2.379 16.459 -7.936 1.00 88.88 157 LEU A O 1
ATOM 1212 N N . SER A 1 158 ? -2.375 18.567 -7.190 1.00 88.56 158 SER A N 1
ATOM 1213 C CA . SER A 1 158 ? -1.927 19.145 -8.466 1.00 88.56 158 SER A CA 1
ATOM 1214 C C . SER A 1 158 ? -0.569 18.587 -8.904 1.00 88.56 158 SER A C 1
ATOM 1216 O O . SER A 1 158 ? -0.389 18.294 -10.080 1.00 88.56 158 SER A O 1
ATOM 1218 N N . LEU A 1 159 ? 0.358 18.373 -7.963 1.00 84.94 159 LEU A N 1
ATOM 1219 C CA . LEU A 1 159 ? 1.653 17.745 -8.248 1.00 84.94 159 LEU A CA 1
ATOM 1220 C C . LEU A 1 159 ? 1.498 16.299 -8.736 1.00 84.94 159 LEU A C 1
ATOM 1222 O O . LEU A 1 159 ? 2.175 15.888 -9.674 1.00 84.94 159 LEU A O 1
ATOM 1226 N N . TRP A 1 160 ? 0.580 15.538 -8.140 1.00 85.94 160 TRP A N 1
ATOM 1227 C CA . TRP A 1 160 ? 0.285 14.178 -8.587 1.00 85.94 160 TRP A CA 1
ATOM 1228 C C . TRP A 1 160 ? -0.398 14.136 -9.956 1.00 85.94 160 TRP A C 1
ATOM 1230 O O . TRP A 1 160 ? -0.072 13.272 -10.761 1.00 85.94 160 TRP A O 1
ATOM 1240 N N . LEU A 1 161 ? -1.282 15.088 -10.258 1.00 87.88 161 LEU A N 1
ATOM 1241 C CA . LEU A 1 161 ? -1.888 15.222 -11.587 1.00 87.88 161 LEU A CA 1
ATOM 1242 C C . LEU A 1 161 ? -0.851 15.614 -12.655 1.00 87.88 161 LEU A C 1
ATOM 1244 O O . LEU A 1 161 ? -0.940 15.168 -13.798 1.00 87.88 161 LEU A O 1
ATOM 1248 N N . GLU A 1 162 ? 0.168 16.405 -12.298 1.00 84.56 162 GLU A N 1
ATOM 1249 C CA . GLU A 1 162 ? 1.322 16.641 -13.176 1.00 84.56 162 GLU A CA 1
ATOM 1250 C C . GLU A 1 162 ? 2.078 15.330 -13.453 1.00 84.56 162 GLU A C 1
ATOM 1252 O O . GLU A 1 162 ? 2.387 15.047 -14.612 1.00 84.56 162 GLU A O 1
ATOM 1257 N N . GLU A 1 163 ? 2.322 14.495 -12.434 1.00 81.94 163 GLU A N 1
ATOM 1258 C CA . GLU A 1 163 ? 2.915 13.161 -12.623 1.00 81.94 163 GLU A CA 1
ATOM 1259 C C . GLU A 1 163 ? 2.037 12.234 -13.468 1.00 81.94 163 GLU A C 1
ATOM 1261 O O . GLU A 1 163 ? 2.558 11.551 -14.348 1.00 81.94 163 GLU A O 1
ATOM 1266 N N . GLU A 1 164 ? 0.721 12.237 -13.254 1.00 85.81 164 GLU A N 1
ATOM 1267 C CA . GLU A 1 164 ? -0.240 11.483 -14.061 1.00 85.81 164 GLU A CA 1
ATOM 1268 C C . GLU A 1 164 ? -0.142 11.876 -15.527 1.00 85.81 164 GLU A C 1
ATOM 1270 O O . GLU A 1 164 ? 0.077 11.025 -16.384 1.00 85.81 164 GLU A O 1
ATOM 1275 N N . SER A 1 165 ? -0.214 13.174 -15.823 1.00 81.25 165 SER A N 1
ATOM 1276 C CA . SER A 1 165 ? -0.084 13.673 -17.192 1.00 81.25 165 SER A CA 1
ATOM 1277 C C . SER A 1 165 ? 1.270 13.310 -17.809 1.00 81.25 165 SER A C 1
ATOM 1279 O O . SER A 1 165 ? 1.400 13.117 -19.019 1.00 81.25 165 SER A O 1
ATOM 1281 N N . TRP A 1 166 ? 2.304 13.176 -16.979 1.00 77.62 166 TRP A N 1
ATOM 1282 C CA . TRP A 1 166 ? 3.625 12.786 -17.429 1.00 77.62 166 TRP A CA 1
ATOM 1283 C C . TRP A 1 166 ? 3.778 11.269 -17.612 1.00 77.62 166 TRP A C 1
ATOM 1285 O O . TRP A 1 166 ? 4.561 10.851 -18.458 1.00 77.62 166 TRP A O 1
ATOM 1295 N N . TRP A 1 167 ? 3.025 10.425 -16.912 1.00 75.69 167 TRP A N 1
ATOM 1296 C CA . TRP A 1 167 ? 3.126 8.965 -17.044 1.00 75.69 167 TRP A CA 1
ATOM 1297 C C . TRP A 1 167 ? 2.069 8.346 -17.951 1.00 75.69 167 TRP A C 1
ATOM 1299 O O . TRP A 1 167 ? 2.390 7.456 -18.742 1.00 75.69 167 TRP A O 1
ATOM 1309 N N . LEU A 1 168 ? 0.831 8.817 -17.827 1.00 75.62 168 LEU A N 1
ATOM 1310 C CA . LEU A 1 168 ? -0.365 8.271 -18.461 1.00 75.62 168 LEU A CA 1
ATOM 1311 C C . LEU A 1 168 ? -0.789 9.014 -19.726 1.00 75.62 168 LEU A C 1
ATOM 1313 O O . LEU A 1 168 ? -1.738 8.588 -20.377 1.00 75.62 168 LEU A O 1
ATOM 1317 N N . ALA A 1 169 ? -0.094 10.089 -20.113 1.00 71.88 169 ALA A N 1
ATOM 1318 C CA . ALA A 1 169 ? -0.312 10.667 -21.436 1.00 71.88 169 ALA A CA 1
ATOM 1319 C C . ALA A 1 169 ? -0.029 9.644 -22.540 1.00 71.88 169 ALA A C 1
ATOM 1321 O O . ALA A 1 169 ? 0.824 8.761 -22.376 1.00 71.88 169 ALA A O 1
ATOM 1322 N N . ASP A 1 170 ? -0.708 9.849 -23.675 1.00 63.12 170 ASP A N 1
ATOM 1323 C CA . ASP A 1 170 ? -0.504 9.112 -24.918 1.00 63.12 170 ASP A CA 1
ATOM 1324 C C . ASP A 1 170 ? 0.992 8.875 -25.120 1.00 63.12 170 ASP A C 1
ATOM 1326 O O . ASP A 1 170 ? 1.780 9.821 -24.999 1.00 63.12 170 ASP A O 1
ATOM 1330 N N . GLY A 1 171 ? 1.367 7.618 -25.393 1.00 55.41 171 GLY A N 1
ATOM 1331 C CA . GLY A 1 171 ? 2.735 7.074 -25.445 1.00 55.41 171 GLY A CA 1
ATOM 1332 C C . GLY A 1 171 ? 3.715 7.736 -26.430 1.00 55.41 171 GLY A C 1
ATOM 1333 O O . GLY A 1 171 ? 4.686 7.117 -26.855 1.00 55.41 171 GLY A O 1
ATOM 1334 N N . GLN A 1 172 ? 3.482 8.990 -26.809 1.00 56.66 172 GLN A N 1
ATOM 1335 C CA . GLN A 1 172 ? 4.422 9.869 -27.470 1.00 56.66 172 GLN A CA 1
ATOM 1336 C C . GLN A 1 172 ? 5.738 9.939 -26.701 1.00 56.66 172 GLN A C 1
ATOM 1338 O O . GLN A 1 172 ? 5.787 10.147 -25.478 1.00 56.66 172 GLN A O 1
ATOM 1343 N N . ILE A 1 173 ? 6.801 9.803 -27.490 1.00 59.41 173 ILE A N 1
ATOM 1344 C CA . ILE A 1 173 ? 8.182 9.854 -27.048 1.00 59.41 173 ILE A CA 1
ATOM 1345 C C . ILE A 1 173 ? 8.452 11.200 -26.389 1.00 59.41 173 ILE A C 1
ATOM 1347 O O . ILE A 1 173 ? 8.289 12.250 -27.014 1.00 59.41 173 ILE A O 1
ATOM 1351 N N . LEU A 1 174 ? 8.874 11.176 -25.124 1.00 59.16 174 LEU A N 1
ATOM 1352 C CA . LEU A 1 174 ? 9.335 12.392 -24.470 1.00 59.16 174 LEU A CA 1
ATOM 1353 C C . LEU A 1 174 ? 10.605 12.892 -25.174 1.00 59.16 174 LEU A C 1
ATOM 1355 O O . LEU A 1 174 ? 11.488 12.082 -25.461 1.00 59.16 174 LEU A O 1
ATOM 1359 N N . PRO A 1 175 ? 10.755 14.210 -25.409 1.00 54.88 175 PRO A N 1
ATOM 1360 C CA . PRO A 1 175 ? 11.905 14.761 -26.131 1.00 54.88 175 PRO A CA 1
ATOM 1361 C C . PRO A 1 175 ? 13.277 14.358 -25.566 1.00 54.88 175 PRO A C 1
ATOM 1363 O O . PRO A 1 175 ? 14.260 14.351 -26.299 1.00 54.88 175 PRO A O 1
ATOM 1366 N N . HIS A 1 176 ? 13.353 14.018 -24.276 1.00 54.75 176 HIS A N 1
ATOM 1367 C CA . HIS A 1 176 ? 14.584 13.621 -23.589 1.00 54.75 176 HIS A CA 1
ATOM 1368 C C . HIS A 1 176 ? 14.837 12.103 -23.545 1.00 54.75 176 HIS A C 1
ATOM 1370 O O . HIS A 1 176 ? 15.897 11.686 -23.087 1.00 54.75 176 HIS A O 1
ATOM 1376 N N . TRP A 1 177 ? 13.911 11.258 -24.010 1.00 61.62 177 TRP A N 1
ATOM 1377 C CA . TRP A 1 177 ? 14.112 9.802 -24.038 1.00 61.62 177 TRP A CA 1
ATOM 1378 C C . TRP A 1 177 ? 15.278 9.327 -24.917 1.00 61.62 177 TRP A C 1
ATOM 1380 O O . TRP A 1 177 ? 15.972 8.405 -24.497 1.00 61.62 177 TRP A O 1
ATOM 1390 N N . PRO A 1 178 ? 15.574 9.947 -26.074 1.00 58.31 178 PRO A N 1
ATOM 1391 C CA . PRO A 1 178 ? 16.788 9.624 -26.822 1.00 58.31 178 PRO A CA 1
ATOM 1392 C C . PRO A 1 178 ? 18.075 9.906 -26.032 1.00 58.31 178 PRO A C 1
ATOM 1394 O O . PRO A 1 178 ? 19.010 9.114 -26.077 1.00 58.31 178 PRO A O 1
ATOM 1397 N N . SER A 1 179 ? 18.119 11.001 -25.263 1.00 57.59 179 SER A N 1
ATOM 1398 C CA . SER A 1 179 ? 19.282 11.350 -24.431 1.00 57.59 179 SER A CA 1
ATOM 1399 C C . SER A 1 179 ? 19.538 10.324 -23.329 1.00 57.59 179 SER A C 1
ATOM 1401 O O . SER A 1 179 ? 20.679 10.056 -22.970 1.00 57.59 179 SER A O 1
ATOM 1403 N N . LEU A 1 180 ? 18.470 9.731 -22.809 1.00 55.12 180 LEU A N 1
ATOM 1404 C CA . LEU A 1 180 ? 18.543 8.649 -21.842 1.00 55.12 180 LEU A CA 1
ATOM 1405 C C . LEU A 1 180 ? 19.046 7.349 -22.460 1.00 55.12 180 LEU A C 1
ATOM 1407 O O . LEU A 1 180 ? 19.886 6.692 -21.852 1.00 55.12 180 LEU A O 1
ATOM 1411 N N . ALA A 1 181 ? 18.557 6.994 -23.651 1.00 56.78 181 ALA A N 1
ATOM 1412 C CA . ALA A 1 181 ? 19.007 5.801 -24.362 1.00 56.78 181 ALA A CA 1
ATOM 1413 C C . ALA A 1 181 ? 20.524 5.856 -24.598 1.00 56.78 181 ALA A C 1
ATOM 1415 O O . ALA A 1 181 ? 21.243 4.894 -24.344 1.00 56.78 181 ALA A O 1
ATOM 1416 N N . LEU A 1 182 ? 21.015 7.036 -24.992 1.00 56.31 182 LEU A N 1
ATOM 1417 C CA . LEU A 1 182 ? 22.440 7.316 -25.163 1.00 56.31 182 LEU A CA 1
ATOM 1418 C C . LEU A 1 182 ? 23.224 7.197 -23.849 1.00 56.31 182 LEU A C 1
ATOM 1420 O O . LEU A 1 182 ? 24.308 6.626 -23.848 1.00 56.31 182 LEU A O 1
ATOM 1424 N N . GLY A 1 183 ? 22.682 7.690 -22.729 1.00 55.34 183 GLY A N 1
ATOM 1425 C CA . GLY A 1 183 ? 23.313 7.550 -21.411 1.00 55.34 183 GLY A CA 1
ATOM 1426 C C . GLY A 1 183 ? 23.432 6.098 -20.928 1.00 55.34 183 GLY A C 1
ATOM 1427 O O . GLY A 1 183 ? 24.293 5.805 -20.105 1.00 55.34 183 G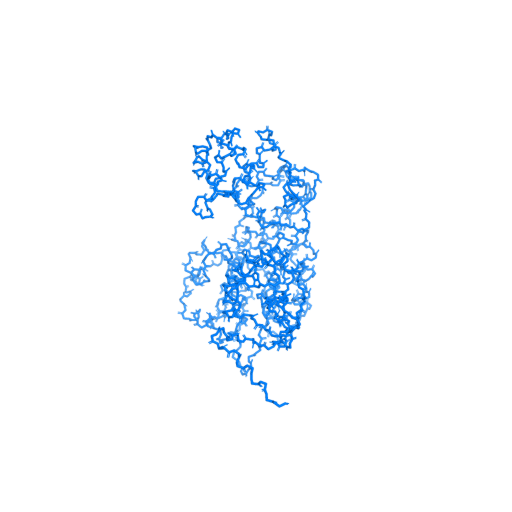LY A O 1
ATOM 1428 N N . TRP A 1 184 ? 22.596 5.198 -21.448 1.00 50.81 184 TRP A N 1
ATOM 1429 C CA . TRP A 1 184 ? 22.602 3.759 -21.155 1.00 50.81 184 TRP A CA 1
ATOM 1430 C C . TRP A 1 184 ? 23.672 2.984 -21.937 1.00 50.81 184 TRP A C 1
ATOM 1432 O O . TRP A 1 184 ? 24.115 1.930 -21.491 1.00 50.81 184 TRP A O 1
ATOM 1442 N N . GLN A 1 185 ? 24.055 3.493 -23.112 1.00 51.47 185 GLN A N 1
ATOM 1443 C CA . GLN A 1 185 ? 25.046 2.888 -24.009 1.00 51.47 185 GLN A CA 1
ATOM 1444 C C . GLN A 1 185 ? 26.497 3.241 -23.639 1.00 51.47 185 GLN A C 1
ATOM 1446 O O . GLN A 1 185 ? 27.425 2.705 -24.240 1.00 51.47 185 GLN A O 1
ATOM 1451 N N . GLN A 1 186 ? 26.715 4.170 -22.704 1.00 51.34 186 GLN A N 1
ATOM 1452 C CA . GLN A 1 186 ? 28.057 4.613 -22.322 1.00 51.34 186 GLN A CA 1
ATOM 1453 C C . GLN A 1 186 ? 28.666 3.706 -21.243 1.00 51.34 186 GLN A C 1
ATOM 1455 O O . GLN A 1 186 ? 28.015 3.399 -20.248 1.00 51.34 186 GLN A O 1
ATOM 1460 N N . GLU A 1 187 ? 29.941 3.330 -21.413 1.00 47.28 187 GLU A N 1
ATOM 1461 C CA . GLU A 1 187 ? 30.730 2.609 -20.394 1.00 47.28 187 GLU A CA 1
ATOM 1462 C C . GLU A 1 187 ? 30.921 3.439 -19.110 1.00 47.28 187 GLU A C 1
ATOM 1464 O O . GLU A 1 187 ? 30.987 2.887 -18.012 1.00 47.28 187 GLU A O 1
ATOM 1469 N N . GLU A 1 188 ? 30.950 4.770 -19.231 1.00 48.19 188 GLU A N 1
ATOM 1470 C CA . GLU A 1 188 ? 30.938 5.716 -18.115 1.00 48.19 188 GLU A CA 1
ATOM 1471 C C . GLU A 1 188 ? 29.716 6.635 -18.224 1.00 48.19 188 GLU A C 1
ATOM 1473 O O . GLU A 1 188 ? 29.522 7.316 -19.229 1.00 48.19 188 GLU A O 1
ATOM 1478 N N . LEU A 1 189 ? 28.889 6.673 -17.178 1.00 51.53 189 LEU A N 1
ATOM 1479 C CA . LEU A 1 189 ? 27.701 7.528 -17.125 1.00 51.53 189 LEU A CA 1
ATOM 1480 C C . LEU A 1 189 ? 28.074 9.018 -17.158 1.00 51.53 189 LEU A C 1
ATOM 1482 O O . LEU A 1 189 ? 28.717 9.513 -16.227 1.00 51.53 189 LEU A O 1
ATOM 1486 N N . ASP A 1 190 ? 27.535 9.776 -18.118 1.00 57.34 190 ASP A N 1
ATOM 1487 C CA . ASP A 1 190 ? 27.439 11.235 -17.986 1.00 57.34 190 ASP A CA 1
ATOM 1488 C C . ASP A 1 190 ? 26.413 11.601 -16.896 1.00 57.34 190 ASP A C 1
ATOM 1490 O O . ASP A 1 190 ? 25.208 11.746 -17.127 1.00 57.34 190 ASP A O 1
ATOM 1494 N N . GLN A 1 191 ? 26.909 11.769 -15.670 1.00 55.84 191 GLN A N 1
ATOM 1495 C CA . GLN A 1 191 ? 26.121 12.185 -14.506 1.00 55.84 191 GLN A CA 1
ATOM 1496 C C . GLN A 1 191 ? 25.379 13.512 -14.741 1.00 55.84 191 GLN A C 1
ATOM 1498 O O . GLN A 1 191 ? 24.287 13.713 -14.204 1.00 55.84 191 GLN A O 1
ATOM 1503 N N . GLY A 1 192 ? 25.937 14.415 -15.555 1.00 59.69 192 GLY A N 1
ATOM 1504 C CA . GLY A 1 192 ? 25.312 15.688 -15.901 1.00 59.69 192 GLY A CA 1
ATOM 1505 C C . GLY A 1 192 ? 24.042 15.496 -16.723 1.00 59.69 192 GLY A C 1
ATOM 1506 O O . GLY A 1 192 ? 23.032 16.146 -16.440 1.00 59.69 192 GLY A O 1
ATOM 1507 N N . ALA A 1 193 ? 24.057 14.560 -17.673 1.00 58.53 193 ALA A N 1
ATOM 1508 C CA . ALA A 1 193 ? 22.894 14.219 -18.486 1.00 58.53 193 ALA A CA 1
ATOM 1509 C C . ALA A 1 193 ? 21.752 13.643 -17.632 1.00 58.53 193 ALA A C 1
ATOM 1511 O O . ALA A 1 193 ? 20.613 14.097 -17.743 1.00 58.53 193 ALA A O 1
ATOM 1512 N N . TRP A 1 194 ? 22.054 12.722 -16.712 1.00 56.78 194 TRP A N 1
ATOM 1513 C CA . TRP A 1 194 ? 21.054 12.131 -15.810 1.00 56.78 194 TRP A CA 1
ATOM 1514 C C . TRP A 1 194 ? 20.454 13.145 -14.829 1.00 56.78 194 TRP A C 1
ATOM 1516 O O . TRP A 1 194 ? 19.240 13.158 -14.614 1.00 56.78 194 TRP A O 1
ATOM 1526 N N . VAL A 1 195 ? 21.273 14.043 -14.272 1.00 60.38 195 VAL A N 1
ATOM 1527 C CA . VAL A 1 195 ? 20.806 15.120 -13.382 1.00 60.38 195 VAL A CA 1
ATOM 1528 C C . VAL A 1 195 ? 19.954 16.144 -14.139 1.00 60.38 195 VAL A C 1
ATOM 1530 O O . VAL A 1 195 ? 18.914 16.563 -13.633 1.00 60.38 195 VAL A O 1
ATOM 1533 N N . GLN A 1 196 ? 20.345 16.529 -15.359 1.00 59.34 196 GLN A N 1
ATOM 1534 C CA . GLN A 1 196 ? 19.552 17.431 -16.205 1.00 59.34 196 GLN A CA 1
ATOM 1535 C C . GLN A 1 196 ? 18.220 16.806 -16.624 1.00 59.34 196 GLN A C 1
ATOM 1537 O O . GLN A 1 196 ? 17.200 17.494 -16.675 1.00 59.34 196 GLN A O 1
ATOM 1542 N N . LEU A 1 197 ? 18.199 15.500 -16.878 1.00 57.91 197 LEU A N 1
ATOM 1543 C CA . LEU A 1 197 ? 16.981 14.764 -17.199 1.00 57.91 197 LEU A CA 1
ATOM 1544 C C . LEU A 1 197 ? 16.048 14.690 -15.979 1.00 57.91 197 LEU A C 1
ATOM 1546 O O . LEU A 1 197 ? 14.858 14.994 -16.077 1.00 57.91 197 LEU A O 1
ATOM 1550 N N . GLY A 1 198 ? 16.620 14.460 -14.793 1.00 57.12 198 GLY A N 1
ATOM 1551 C CA . GLY A 1 198 ? 15.959 14.629 -13.499 1.00 57.12 198 GLY A CA 1
ATOM 1552 C C . GLY A 1 198 ? 15.566 16.075 -13.152 1.00 57.12 198 GLY A C 1
ATOM 1553 O O . GLY A 1 198 ? 14.915 16.287 -12.133 1.00 57.12 198 GLY A O 1
ATOM 1554 N N . ALA A 1 199 ? 15.913 17.075 -13.965 1.00 61.66 199 ALA A N 1
ATOM 1555 C CA . ALA A 1 199 ? 15.442 18.454 -13.811 1.00 61.66 199 ALA A CA 1
ATOM 1556 C C . ALA A 1 199 ? 14.203 18.769 -14.673 1.00 61.66 199 ALA A C 1
ATOM 1558 O O . ALA A 1 199 ? 13.540 19.774 -14.429 1.00 61.66 199 ALA A O 1
ATOM 1559 N N . GLN A 1 200 ? 13.873 17.919 -15.656 1.00 62.03 200 GLN A N 1
ATOM 1560 C CA . GLN A 1 200 ? 12.704 18.082 -16.540 1.00 62.03 200 GLN A CA 1
ATOM 1561 C C . GLN A 1 200 ? 11.433 17.382 -16.025 1.00 62.03 200 GLN A C 1
ATOM 1563 O O . GLN A 1 200 ? 10.362 17.533 -16.610 1.00 62.03 200 GLN A O 1
ATOM 1568 N N . ARG A 1 201 ? 11.551 16.610 -14.942 1.00 61.75 201 ARG A N 1
ATOM 1569 C CA . ARG A 1 201 ? 10.432 15.986 -14.218 1.00 61.75 201 ARG A CA 1
ATOM 1570 C C . ARG A 1 201 ? 9.590 17.035 -13.461 1.00 61.75 201 ARG A C 1
ATOM 1572 O O . ARG A 1 201 ? 10.081 18.143 -13.225 1.00 61.75 201 ARG A O 1
ATOM 1579 N N . PRO A 1 202 ? 8.361 16.690 -13.032 1.00 59.66 202 PRO A N 1
ATOM 1580 C CA . PRO A 1 202 ? 7.565 17.525 -12.128 1.00 59.66 202 PRO A CA 1
ATOM 1581 C C . PRO A 1 202 ? 8.367 17.961 -10.895 1.00 59.66 202 PRO A C 1
ATOM 1583 O O . PRO A 1 202 ? 9.334 17.307 -10.513 1.00 59.66 202 PRO A O 1
ATOM 1586 N N . ARG A 1 203 ? 8.002 19.082 -10.264 1.00 57.09 203 ARG A N 1
ATOM 1587 C CA . ARG A 1 203 ? 8.842 19.718 -9.225 1.00 57.09 203 ARG A CA 1
ATOM 1588 C C . ARG A 1 203 ? 8.990 18.904 -7.930 1.00 57.09 203 ARG A C 1
ATOM 1590 O O . ARG A 1 203 ? 9.960 19.121 -7.210 1.00 57.09 203 ARG A O 1
ATOM 1597 N N . GLU A 1 204 ? 8.084 17.964 -7.659 1.00 63.31 204 GLU A N 1
ATOM 1598 C CA . GLU A 1 204 ? 8.122 17.064 -6.492 1.00 63.31 204 GLU A CA 1
ATOM 1599 C C . GLU A 1 204 ? 7.742 15.617 -6.869 1.00 63.31 204 GLU A C 1
ATOM 1601 O O . GLU A 1 204 ? 6.749 15.090 -6.371 1.00 63.31 204 GLU A O 1
ATOM 1606 N N . PRO A 1 205 ? 8.491 14.950 -7.760 1.00 60.31 205 PRO A N 1
ATOM 1607 C CA . PRO A 1 205 ? 8.071 13.668 -8.293 1.00 60.31 205 PRO A CA 1
ATOM 1608 C C . PRO A 1 205 ? 8.368 12.547 -7.301 1.00 60.31 205 PRO A C 1
ATOM 1610 O O . PRO A 1 205 ? 9.529 12.309 -6.947 1.00 60.31 205 PRO A O 1
ATOM 1613 N N . LEU A 1 206 ? 7.342 11.811 -6.903 1.00 68.50 206 LEU A N 1
ATOM 1614 C CA . LEU A 1 206 ? 7.456 10.603 -6.104 1.00 68.50 206 LEU A CA 1
ATOM 1615 C C . LEU A 1 206 ? 7.548 9.366 -6.994 1.00 68.50 206 LEU A C 1
ATOM 1617 O O . LEU A 1 206 ? 8.562 8.667 -6.943 1.00 68.50 206 LEU A O 1
ATOM 1621 N N . LEU A 1 207 ? 6.556 9.118 -7.853 1.00 71.75 207 LEU A N 1
ATOM 1622 C CA . LEU A 1 207 ? 6.544 7.920 -8.699 1.00 71.75 207 LEU A CA 1
ATOM 1623 C C . LEU A 1 207 ? 7.608 7.997 -9.790 1.00 71.75 207 LEU A C 1
ATOM 1625 O O . LEU A 1 207 ? 8.383 7.059 -9.983 1.00 71.75 207 LEU A O 1
ATOM 1629 N N . SER A 1 208 ? 7.685 9.138 -10.471 1.00 71.44 208 SER A N 1
ATOM 1630 C CA . SER A 1 208 ? 8.639 9.331 -11.562 1.00 71.44 208 SER A CA 1
ATOM 1631 C C . SER A 1 208 ? 10.064 9.096 -11.082 1.00 71.44 208 SER A C 1
ATOM 1633 O O . SER A 1 208 ? 10.861 8.442 -11.746 1.00 71.44 208 SER A O 1
ATOM 1635 N N . THR A 1 209 ? 10.370 9.569 -9.876 1.00 68.44 209 THR A N 1
ATOM 1636 C CA . THR A 1 209 ? 11.680 9.373 -9.268 1.00 68.44 209 THR A CA 1
ATOM 1637 C C . THR A 1 209 ? 11.956 7.922 -8.905 1.00 68.44 209 THR A C 1
ATOM 1639 O O . THR A 1 209 ? 13.088 7.481 -9.047 1.00 68.44 209 THR A O 1
ATOM 1642 N N . LEU A 1 210 ? 10.957 7.158 -8.466 1.00 68.31 210 LEU A N 1
ATOM 1643 C CA . LEU A 1 210 ? 11.128 5.730 -8.195 1.00 68.31 210 LEU A CA 1
ATOM 1644 C C . LEU A 1 210 ? 11.447 4.943 -9.467 1.00 68.31 210 LEU A C 1
ATOM 1646 O O . LEU A 1 210 ? 12.338 4.094 -9.448 1.00 68.31 210 LEU A O 1
ATOM 1650 N N . ILE A 1 211 ? 10.783 5.270 -10.576 1.00 71.31 211 ILE A N 1
ATOM 1651 C CA . ILE A 1 211 ? 11.070 4.668 -11.881 1.00 71.31 211 ILE A CA 1
ATOM 1652 C C . ILE A 1 211 ? 12.487 5.044 -12.332 1.00 71.31 211 ILE A C 1
ATOM 1654 O O . ILE A 1 211 ? 13.276 4.157 -12.656 1.00 71.31 211 ILE A O 1
ATOM 1658 N N . TRP A 1 212 ? 12.864 6.324 -12.221 1.00 70.12 212 TRP A N 1
ATOM 1659 C CA . TRP A 1 212 ? 14.225 6.798 -12.509 1.00 70.12 212 TRP A CA 1
ATOM 1660 C C . TRP A 1 212 ? 15.300 6.133 -11.664 1.00 70.12 212 TRP A C 1
ATOM 1662 O O . TRP A 1 212 ? 16.382 5.819 -12.148 1.00 70.12 212 TRP A O 1
ATOM 1672 N N . LEU A 1 213 ? 15.018 5.918 -10.389 1.00 64.38 213 LEU A N 1
ATOM 1673 C CA . LEU A 1 213 ? 15.944 5.257 -9.497 1.00 64.38 213 LEU A CA 1
ATOM 1674 C C . LEU A 1 213 ? 16.078 3.761 -9.803 1.00 64.38 213 LEU A C 1
ATOM 1676 O O . LEU A 1 213 ? 17.152 3.212 -9.582 1.00 64.38 213 LEU A O 1
ATOM 1680 N N . GLY A 1 214 ? 15.030 3.106 -10.316 1.00 66.50 214 GLY A N 1
ATOM 1681 C CA . GLY A 1 214 ? 15.108 1.718 -10.785 1.00 66.50 214 GLY A CA 1
ATOM 1682 C C . GLY A 1 214 ? 15.964 1.556 -12.017 1.00 66.50 214 GLY A C 1
ATOM 1683 O O . GLY A 1 214 ? 16.792 0.652 -12.075 1.00 66.50 214 GLY A O 1
ATOM 1684 N N . VAL A 1 215 ? 15.840 2.507 -12.931 1.00 67.06 215 VAL A N 1
ATOM 1685 C CA . VAL A 1 215 ? 16.749 2.679 -14.055 1.00 67.06 215 VAL A CA 1
ATOM 1686 C C . VAL A 1 215 ? 18.190 2.904 -13.579 1.00 67.06 215 VAL A C 1
ATOM 1688 O O . VAL A 1 215 ? 19.081 2.129 -13.909 1.00 67.06 215 VAL A O 1
ATOM 1691 N N . LEU A 1 216 ? 18.425 3.915 -12.737 1.00 62.00 216 LEU A N 1
ATOM 1692 C CA . LEU A 1 216 ? 19.767 4.271 -12.274 1.00 62.00 216 LEU A CA 1
ATOM 1693 C C . LEU A 1 216 ? 20.425 3.144 -11.474 1.00 62.00 216 LEU A C 1
ATOM 1695 O O . LEU A 1 216 ? 21.623 2.927 -11.595 1.00 62.00 216 LEU A O 1
ATOM 1699 N N . GLN A 1 217 ? 19.654 2.401 -10.680 1.00 61.47 217 GLN A N 1
ATOM 1700 C CA . GLN A 1 217 ? 20.154 1.266 -9.908 1.00 61.47 217 GLN A CA 1
ATOM 1701 C C . GLN A 1 217 ? 20.786 0.187 -10.795 1.00 61.47 217 GLN A C 1
ATOM 1703 O O . GLN A 1 217 ? 21.689 -0.510 -10.330 1.00 61.47 217 GLN A O 1
ATOM 1708 N N . GLN A 1 218 ? 20.309 0.019 -12.031 1.00 60.06 218 GLN A N 1
ATOM 1709 C CA . GLN A 1 218 ? 20.853 -0.969 -12.965 1.00 60.06 218 GLN A CA 1
ATOM 1710 C C . GLN A 1 218 ? 22.279 -0.616 -13.407 1.00 60.06 218 GLN A C 1
ATOM 1712 O O . GLN A 1 218 ? 23.050 -1.523 -13.705 1.00 60.06 218 GLN A O 1
ATOM 1717 N N . HIS A 1 219 ? 22.644 0.668 -13.366 1.00 60.66 219 HIS A N 1
ATOM 1718 C CA . HIS A 1 219 ? 23.961 1.161 -13.770 1.00 60.66 219 HIS A CA 1
ATOM 1719 C C . HIS A 1 219 ? 24.864 1.555 -12.604 1.00 60.66 219 HIS A C 1
ATOM 1721 O O . HIS A 1 219 ? 26.017 1.143 -12.543 1.00 60.66 219 HIS A O 1
ATOM 1727 N N . ASP A 1 220 ? 24.342 2.349 -11.669 1.00 58.62 220 ASP A N 1
ATOM 1728 C CA . ASP A 1 220 ? 25.060 2.842 -10.497 1.00 58.62 220 ASP A CA 1
ATOM 1729 C C . ASP A 1 220 ? 24.224 2.628 -9.219 1.00 58.62 220 ASP A C 1
ATOM 1731 O O . ASP A 1 220 ? 23.496 3.516 -8.746 1.00 58.62 220 ASP A O 1
ATOM 1735 N N . PRO A 1 221 ? 24.348 1.436 -8.605 1.00 57.94 221 PRO A N 1
ATOM 1736 C CA . PRO A 1 221 ? 23.696 1.108 -7.342 1.00 57.94 221 PRO A CA 1
ATOM 1737 C C . PRO A 1 221 ? 24.011 2.072 -6.190 1.00 57.94 221 PRO A C 1
ATOM 1739 O O . PRO A 1 221 ? 23.197 2.234 -5.275 1.00 57.94 221 PRO A O 1
ATOM 1742 N N . ALA A 1 222 ? 25.206 2.670 -6.175 1.00 59.19 222 ALA A N 1
ATOM 1743 C CA . ALA A 1 222 ? 25.654 3.517 -5.077 1.00 59.19 222 ALA A CA 1
ATOM 1744 C C . ALA A 1 222 ? 24.997 4.899 -5.158 1.00 59.19 222 ALA A C 1
ATOM 1746 O O . ALA A 1 222 ? 24.458 5.389 -4.157 1.00 59.19 222 ALA A O 1
ATOM 1747 N N . LEU A 1 223 ? 24.972 5.485 -6.355 1.00 61.81 223 LEU A N 1
ATOM 1748 C CA . LEU A 1 223 ? 24.301 6.751 -6.615 1.00 61.81 223 LEU A CA 1
ATOM 1749 C C . LEU A 1 223 ? 22.784 6.621 -6.452 1.00 61.81 223 LEU A C 1
ATOM 1751 O O . LEU A 1 223 ? 22.184 7.415 -5.722 1.00 61.81 223 LEU A O 1
ATOM 1755 N N . ALA A 1 224 ? 22.17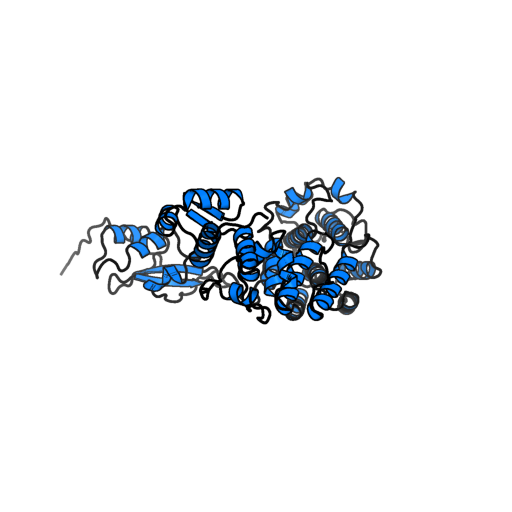5 5.566 -7.003 1.00 62.69 224 ALA A N 1
ATOM 1756 C CA . ALA A 1 224 ? 20.752 5.284 -6.811 1.00 62.69 224 ALA A CA 1
ATOM 1757 C C . ALA A 1 224 ? 20.385 5.180 -5.321 1.00 62.69 224 ALA A C 1
ATOM 1759 O O . ALA A 1 224 ? 19.371 5.719 -4.876 1.00 62.69 224 ALA A O 1
ATOM 1760 N N . ALA A 1 225 ? 21.226 4.546 -4.497 1.00 60.47 225 ALA A N 1
ATOM 1761 C CA . ALA A 1 225 ? 21.000 4.465 -3.056 1.00 60.47 225 ALA A CA 1
ATOM 1762 C C . ALA A 1 225 ? 21.130 5.817 -2.324 1.00 60.47 225 ALA A C 1
ATOM 1764 O O . ALA A 1 225 ? 20.478 5.997 -1.284 1.00 60.47 225 ALA A O 1
ATOM 1765 N N . SER A 1 226 ? 21.962 6.736 -2.827 1.00 64.06 226 SER A N 1
ATOM 1766 C CA . SER A 1 226 ? 22.128 8.099 -2.306 1.00 64.06 226 SER A CA 1
ATOM 1767 C C . SER A 1 226 ? 20.923 8.975 -2.648 1.00 64.06 226 SER A C 1
ATOM 1769 O O . SER A 1 226 ? 20.261 9.494 -1.741 1.00 64.06 226 SER A O 1
ATOM 1771 N N . GLU A 1 227 ? 20.572 9.049 -3.932 1.00 65.50 227 GLU A N 1
ATOM 1772 C CA . GLU A 1 227 ? 19.443 9.836 -4.437 1.00 65.50 227 GLU A CA 1
ATOM 1773 C C . GLU A 1 227 ? 18.125 9.384 -3.809 1.00 65.50 227 GLU A C 1
ATOM 1775 O O . GLU A 1 227 ? 17.342 10.200 -3.322 1.00 65.50 227 GLU A O 1
ATOM 1780 N N . ARG A 1 228 ? 17.942 8.070 -3.645 1.00 68.06 228 ARG A N 1
ATOM 1781 C CA . ARG A 1 228 ? 16.820 7.494 -2.898 1.00 68.06 228 ARG A CA 1
ATOM 1782 C C . ARG A 1 228 ? 16.609 8.139 -1.524 1.00 68.06 228 ARG A C 1
ATOM 1784 O O . ARG A 1 228 ? 15.479 8.444 -1.151 1.00 68.06 228 ARG A O 1
ATOM 1791 N N . LYS A 1 229 ? 17.673 8.337 -0.737 1.00 65.06 229 LYS A N 1
ATOM 1792 C CA . LYS A 1 229 ? 17.555 8.940 0.605 1.00 65.06 229 LYS A CA 1
ATOM 1793 C C . LYS A 1 229 ? 17.122 10.402 0.527 1.00 65.06 229 LYS A C 1
ATOM 1795 O O . LYS A 1 229 ? 16.402 10.854 1.413 1.00 65.06 229 LYS A O 1
ATOM 1800 N N . SER A 1 230 ? 17.577 11.126 -0.493 1.00 68.38 230 SER A N 1
ATOM 1801 C CA . SER A 1 230 ? 17.176 12.510 -0.751 1.00 68.38 230 SER A CA 1
ATOM 1802 C C . SER A 1 230 ? 15.678 12.591 -1.056 1.00 68.38 230 SER A C 1
ATOM 1804 O O . SER A 1 230 ? 14.949 13.339 -0.411 1.00 68.38 230 SER A O 1
ATOM 1806 N N . VAL A 1 231 ? 15.202 11.714 -1.938 1.00 67.31 231 VAL A N 1
ATOM 1807 C CA . VAL A 1 231 ? 13.808 11.658 -2.402 1.00 67.31 231 VAL A CA 1
ATOM 1808 C C . VAL A 1 231 ? 12.857 11.272 -1.278 1.00 67.31 231 VAL A C 1
ATOM 1810 O O . VAL A 1 231 ? 11.858 11.947 -1.050 1.00 67.31 231 VAL A O 1
ATOM 1813 N N . LEU A 1 232 ? 13.205 10.253 -0.487 1.00 65.06 232 LEU A N 1
ATOM 1814 C CA . LEU A 1 232 ? 12.413 9.886 0.687 1.00 65.06 232 LEU A CA 1
ATOM 1815 C C . LEU A 1 232 ? 12.264 11.056 1.662 1.00 65.06 232 LEU A C 1
ATOM 1817 O O . LEU A 1 232 ? 11.191 11.247 2.222 1.00 65.06 232 LEU A O 1
ATOM 1821 N N . ARG A 1 233 ? 13.312 11.861 1.886 1.00 64.81 233 ARG A N 1
ATOM 1822 C CA . ARG A 1 233 ? 13.227 13.038 2.775 1.00 64.81 233 ARG A CA 1
ATOM 1823 C C . ARG A 1 233 ? 12.296 14.126 2.242 1.00 64.81 233 ARG A C 1
ATOM 1825 O O . ARG A 1 233 ? 11.790 14.899 3.044 1.00 64.81 233 ARG A O 1
ATOM 1832 N N . GLN A 1 234 ? 12.091 14.185 0.929 1.00 62.66 234 GLN A N 1
ATOM 1833 C CA . GLN A 1 234 ? 11.157 15.112 0.289 1.00 62.66 234 GLN A CA 1
ATOM 1834 C C . GLN A 1 234 ? 9.706 14.606 0.352 1.00 62.66 234 GLN A C 1
ATOM 1836 O O . GLN A 1 234 ? 8.777 15.391 0.200 1.00 62.66 234 GLN A O 1
ATOM 1841 N N . CYS A 1 235 ? 9.491 13.314 0.628 1.00 63.25 235 CYS A N 1
ATOM 1842 C CA . CYS A 1 235 ? 8.156 12.761 0.842 1.00 63.25 235 CYS A CA 1
ATOM 1843 C C . CYS A 1 235 ? 7.593 13.265 2.178 1.00 63.25 235 CYS A C 1
ATOM 1845 O O . CYS A 1 235 ? 8.116 12.908 3.238 1.00 63.25 235 CYS A O 1
ATOM 1847 N N . GLY A 1 236 ? 6.497 14.029 2.144 1.00 61.50 236 GLY A N 1
ATOM 1848 C CA . GLY A 1 236 ? 5.826 14.516 3.357 1.00 61.50 236 GLY A CA 1
ATOM 1849 C C . GLY A 1 236 ? 5.372 13.387 4.292 1.00 61.50 236 GLY A C 1
ATOM 1850 O O . GLY A 1 236 ? 5.456 13.519 5.513 1.00 61.50 236 GLY A O 1
ATOM 1851 N N . HIS A 1 237 ? 4.979 12.238 3.728 1.00 66.56 237 HIS A N 1
ATOM 1852 C CA . HIS A 1 237 ? 4.508 11.070 4.476 1.00 66.56 237 HIS A CA 1
ATOM 1853 C C . HIS A 1 237 ? 5.183 9.776 4.012 1.00 66.56 237 HIS A C 1
ATOM 1855 O O . HIS A 1 237 ? 4.563 8.917 3.387 1.00 66.56 237 HIS A O 1
ATOM 1861 N N . GLN A 1 238 ? 6.463 9.608 4.370 1.00 65.25 238 GLN A N 1
ATOM 1862 C CA . GLN A 1 238 ? 7.249 8.410 4.034 1.00 65.25 238 GLN A CA 1
ATOM 1863 C C . GLN A 1 238 ? 6.496 7.107 4.322 1.00 65.25 238 GLN A C 1
ATOM 1865 O O . GLN A 1 238 ? 6.465 6.245 3.464 1.00 65.25 238 GLN A O 1
ATOM 1870 N N . ALA A 1 239 ? 5.849 6.966 5.481 1.00 64.19 239 ALA A N 1
ATOM 1871 C CA . ALA A 1 239 ? 5.148 5.735 5.847 1.00 64.19 239 ALA A CA 1
ATOM 1872 C C . ALA A 1 239 ? 3.994 5.360 4.891 1.00 64.19 239 ALA A C 1
ATOM 1874 O O . ALA A 1 239 ? 3.780 4.175 4.662 1.00 64.19 239 ALA A O 1
ATOM 1875 N N . ALA A 1 240 ? 3.293 6.337 4.305 1.00 62.31 240 ALA A N 1
ATOM 1876 C CA . ALA A 1 240 ? 2.223 6.081 3.337 1.00 62.31 240 ALA A CA 1
ATOM 1877 C C . ALA A 1 240 ? 2.781 5.617 1.990 1.00 62.31 240 ALA A C 1
ATOM 1879 O O . ALA A 1 240 ? 2.320 4.623 1.437 1.00 62.31 240 ALA A O 1
ATOM 1880 N N . LEU A 1 241 ? 3.847 6.273 1.522 1.00 64.31 241 LEU A N 1
ATOM 1881 C CA . LEU A 1 241 ? 4.577 5.819 0.343 1.00 64.31 241 LEU A CA 1
ATOM 1882 C C . LEU A 1 241 ? 5.183 4.429 0.578 1.00 64.31 241 LEU A C 1
ATOM 1884 O O . LEU A 1 241 ? 5.136 3.585 -0.299 1.00 64.31 241 LEU A O 1
ATOM 1888 N N . GLN A 1 242 ? 5.726 4.164 1.766 1.00 64.56 242 GLN A N 1
ATOM 1889 C CA . GLN A 1 242 ? 6.289 2.864 2.123 1.00 64.56 242 GLN A CA 1
ATOM 1890 C C . GLN A 1 242 ? 5.252 1.745 2.136 1.00 64.56 242 GLN A C 1
ATOM 1892 O O . GLN A 1 242 ? 5.586 0.640 1.723 1.00 64.56 242 GLN A O 1
ATOM 1897 N N . ASP A 1 243 ? 4.044 1.995 2.641 1.00 65.38 243 ASP A N 1
ATOM 1898 C CA . ASP A 1 243 ? 2.983 0.989 2.636 1.00 65.38 243 ASP A CA 1
ATOM 1899 C C . ASP A 1 243 ? 2.474 0.744 1.215 1.00 65.38 243 ASP A C 1
ATOM 1901 O O . ASP A 1 243 ? 2.463 -0.407 0.790 1.00 65.38 243 ASP A O 1
ATOM 1905 N N . ALA A 1 244 ? 2.229 1.806 0.433 1.00 61.00 244 ALA A N 1
ATOM 1906 C CA . ALA A 1 244 ? 1.942 1.675 -0.995 1.00 61.00 244 ALA A CA 1
ATOM 1907 C C . ALA A 1 244 ? 3.020 0.816 -1.680 1.00 61.00 244 ALA A C 1
ATOM 1909 O O . ALA A 1 244 ? 2.707 -0.222 -2.245 1.00 61.00 244 ALA A O 1
ATOM 1910 N N . LEU A 1 245 ? 4.302 1.148 -1.496 1.00 58.53 245 LEU A N 1
ATOM 1911 C CA . LEU A 1 245 ? 5.441 0.383 -2.016 1.00 58.53 245 LEU A CA 1
ATOM 1912 C C . LEU A 1 245 ? 5.499 -1.080 -1.541 1.00 58.53 245 LEU A C 1
ATOM 1914 O O . LEU A 1 245 ? 5.969 -1.933 -2.288 1.00 58.53 245 LEU A O 1
ATOM 1918 N N . ARG A 1 246 ? 5.078 -1.394 -0.307 1.00 57.78 246 ARG A N 1
ATOM 1919 C CA . ARG A 1 246 ? 5.012 -2.784 0.191 1.00 57.78 246 ARG A CA 1
ATOM 1920 C C . ARG A 1 246 ? 3.931 -3.578 -0.518 1.00 57.78 246 ARG A C 1
ATOM 1922 O O . ARG A 1 246 ? 4.158 -4.734 -0.855 1.00 57.78 246 ARG A O 1
ATOM 1929 N N . GLN A 1 247 ? 2.800 -2.944 -0.807 1.00 56.97 247 GLN A N 1
ATOM 1930 C CA . GLN A 1 247 ? 1.752 -3.556 -1.617 1.00 56.97 247 GLN A CA 1
ATOM 1931 C C . GLN A 1 247 ? 2.237 -3.850 -3.047 1.00 56.97 247 GLN A C 1
ATOM 1933 O O . GLN A 1 247 ? 1.684 -4.731 -3.707 1.00 56.97 247 GLN A O 1
ATOM 1938 N N . TRP A 1 248 ? 3.306 -3.183 -3.508 1.00 57.28 248 TRP A N 1
ATOM 1939 C CA . TRP A 1 248 ? 3.947 -3.479 -4.791 1.00 57.28 248 TRP A CA 1
ATOM 1940 C C . TRP A 1 248 ? 4.827 -4.739 -4.775 1.00 57.28 248 TRP A C 1
ATOM 1942 O O . TRP A 1 248 ? 5.098 -5.281 -5.837 1.00 57.28 248 TRP A O 1
ATOM 1952 N N . ASP A 1 249 ? 5.242 -5.239 -3.602 1.00 49.00 249 ASP A N 1
ATOM 1953 C CA . ASP A 1 249 ? 6.035 -6.482 -3.432 1.00 49.00 249 ASP A CA 1
ATOM 1954 C C . ASP A 1 249 ? 5.135 -7.742 -3.418 1.00 49.00 249 ASP A C 1
ATOM 1956 O O . ASP A 1 249 ? 5.525 -8.798 -2.922 1.00 49.00 249 ASP A O 1
ATOM 1960 N N . GLY A 1 250 ? 3.892 -7.628 -3.909 1.00 46.25 250 GLY A N 1
ATOM 1961 C CA . GLY A 1 250 ? 2.959 -8.753 -4.040 1.00 46.25 250 GLY A CA 1
ATOM 1962 C C . GLY A 1 250 ? 2.184 -9.131 -2.771 1.00 46.25 250 GLY A C 1
ATOM 1963 O O . GLY A 1 250 ? 1.527 -10.166 -2.756 1.00 46.25 250 GLY A O 1
ATOM 1964 N N . GLU A 1 251 ? 2.198 -8.319 -1.702 1.00 47.22 251 GLU A N 1
ATOM 1965 C CA . GLU A 1 251 ? 1.423 -8.626 -0.477 1.00 47.22 251 GLU A CA 1
ATOM 1966 C C . GLU A 1 251 ? -0.104 -8.568 -0.696 1.00 47.22 251 GLU A C 1
ATOM 1968 O O . GLU A 1 251 ? -0.856 -9.197 0.048 1.00 47.22 251 GLU A O 1
ATOM 1973 N N . ARG A 1 252 ? -0.570 -7.844 -1.726 1.00 43.50 252 ARG A N 1
ATOM 1974 C CA . ARG A 1 252 ? -2.001 -7.639 -2.019 1.00 43.50 252 ARG A CA 1
ATOM 1975 C C . ARG A 1 252 ? -2.492 -8.358 -3.276 1.00 43.50 252 ARG A C 1
ATOM 1977 O O . ARG A 1 252 ? -3.639 -8.795 -3.321 1.00 43.50 252 ARG A O 1
ATOM 1984 N N . HIS A 1 253 ? -1.626 -8.511 -4.275 1.00 47.69 253 HIS A N 1
ATOM 1985 C CA . HIS A 1 253 ? -1.939 -9.242 -5.496 1.00 47.69 253 HIS A CA 1
ATOM 1986 C C . HIS A 1 253 ? -1.262 -10.606 -5.427 1.00 47.69 253 HIS A C 1
ATOM 1988 O O . HIS A 1 253 ? -0.044 -10.710 -5.508 1.00 47.69 253 HIS A O 1
ATOM 1994 N N . THR A 1 254 ? -2.063 -11.664 -5.313 1.00 45.47 254 THR A N 1
ATOM 1995 C CA . THR A 1 254 ? -1.592 -13.056 -5.412 1.00 45.47 254 THR A CA 1
ATOM 1996 C C . THR A 1 254 ? -1.104 -13.417 -6.814 1.00 45.47 254 THR A C 1
ATOM 1998 O O . THR A 1 254 ? -0.648 -14.536 -7.019 1.00 45.47 254 THR A O 1
ATOM 2001 N N . VAL A 1 255 ? -1.244 -12.488 -7.765 1.00 54.22 255 VAL A N 1
ATOM 2002 C CA . VAL A 1 255 ? -0.896 -12.668 -9.166 1.00 54.22 255 VAL A CA 1
ATOM 2003 C C . VAL A 1 255 ? 0.617 -12.584 -9.304 1.00 54.22 255 VAL A C 1
ATOM 2005 O O . VAL A 1 255 ? 1.196 -11.499 -9.272 1.00 54.22 255 VAL A O 1
ATOM 2008 N N . GLY A 1 256 ? 1.267 -13.737 -9.437 1.00 65.25 256 GLY A N 1
ATOM 2009 C CA . GLY A 1 256 ? 2.703 -13.774 -9.698 1.00 65.25 256 GLY A CA 1
ATOM 2010 C C . GLY A 1 256 ? 3.032 -13.144 -11.056 1.00 65.25 256 GLY A C 1
ATOM 2011 O O . GLY A 1 256 ? 2.206 -13.160 -11.964 1.00 65.25 256 GLY A O 1
ATOM 2012 N N . LEU A 1 257 ? 4.261 -12.655 -11.242 1.00 73.00 257 LEU A N 1
ATOM 2013 C CA . LEU A 1 257 ? 4.763 -12.099 -12.510 1.00 73.00 257 LEU A CA 1
ATOM 2014 C C . LEU A 1 257 ? 4.261 -12.836 -13.773 1.00 73.00 257 LEU A C 1
ATOM 2016 O O . LEU A 1 257 ? 3.789 -12.211 -14.715 1.00 73.00 257 LEU A O 1
ATOM 2020 N N . PHE A 1 258 ? 4.361 -14.169 -13.811 1.00 77.00 258 PHE A N 1
ATOM 2021 C CA . PHE A 1 258 ? 3.954 -14.963 -14.980 1.00 77.00 258 PHE A CA 1
ATOM 2022 C C . PHE A 1 258 ? 2.442 -15.014 -15.194 1.00 77.00 258 PHE A C 1
ATOM 2024 O O . PHE A 1 258 ? 1.998 -15.180 -16.325 1.00 77.00 258 PHE A O 1
ATOM 2031 N N . GLU A 1 259 ? 1.656 -14.895 -14.129 1.00 77.31 259 GLU A N 1
ATOM 2032 C CA . GLU A 1 259 ? 0.203 -14.757 -14.216 1.00 77.31 259 GLU A CA 1
ATOM 2033 C C . GLU A 1 259 ? -0.149 -13.350 -14.714 1.00 77.31 259 GLU A C 1
ATOM 2035 O O . GLU A 1 259 ? -1.003 -13.205 -15.579 1.00 77.31 259 GLU A O 1
ATOM 2040 N N . MET A 1 260 ? 0.588 -12.324 -14.275 1.00 79.25 260 MET A N 1
ATOM 2041 C CA . MET A 1 260 ? 0.409 -10.945 -14.734 1.00 79.25 260 MET A CA 1
ATOM 2042 C C . MET A 1 260 ? 0.714 -10.788 -16.229 1.00 79.25 260 MET A C 1
ATOM 2044 O O . MET A 1 260 ? -0.002 -10.087 -16.930 1.00 79.25 260 MET A O 1
ATOM 2048 N N . LEU A 1 261 ? 1.727 -11.493 -16.743 1.00 81.56 261 LEU A N 1
ATOM 2049 C CA . LEU A 1 261 ? 2.063 -11.523 -18.173 1.00 81.56 261 LEU A CA 1
ATOM 2050 C C . LEU A 1 261 ? 1.017 -12.240 -19.049 1.00 81.56 261 LEU A C 1
ATOM 2052 O O . LEU A 1 261 ? 1.116 -12.169 -20.273 1.00 81.56 261 LEU A O 1
ATOM 2056 N N . GLN A 1 262 ? 0.054 -12.949 -18.450 1.00 81.12 262 GLN A N 1
ATOM 2057 C CA . GLN A 1 262 ? -1.068 -13.583 -19.155 1.00 81.12 262 GLN A CA 1
ATOM 2058 C C . GLN A 1 262 ? -2.325 -12.713 -19.174 1.00 81.12 262 GLN A C 1
ATOM 2060 O O . GLN A 1 262 ? -3.262 -13.020 -19.912 1.00 81.12 262 GLN A O 1
ATOM 2065 N N . LEU A 1 263 ? -2.369 -11.661 -18.355 1.00 81.62 263 LEU A N 1
ATOM 2066 C CA . LEU A 1 263 ? -3.505 -10.756 -18.316 1.00 81.62 263 LEU A CA 1
ATOM 2067 C C . LEU A 1 263 ? -3.581 -9.948 -19.619 1.00 81.62 263 LEU A C 1
ATOM 2069 O O . LEU A 1 263 ? -2.542 -9.581 -20.182 1.00 81.62 263 LEU A O 1
ATOM 2073 N N . PRO A 1 264 ? -4.796 -9.620 -20.095 1.00 81.69 264 PRO A N 1
ATOM 2074 C CA . PRO A 1 264 ? -4.969 -8.604 -21.122 1.00 81.69 264 PRO A CA 1
ATOM 2075 C C . PRO A 1 264 ? -4.225 -7.318 -20.728 1.00 81.69 264 PRO A C 1
ATOM 2077 O O . PRO A 1 264 ? -4.224 -6.979 -19.544 1.00 81.69 264 PRO A O 1
ATOM 2080 N N . PRO A 1 265 ? -3.655 -6.544 -21.674 1.00 79.19 265 PRO A N 1
ATOM 2081 C CA . PRO A 1 265 ? -2.926 -5.305 -21.366 1.00 79.19 265 PRO A CA 1
ATOM 2082 C C . PRO A 1 265 ? -3.681 -4.306 -20.470 1.00 79.19 265 PRO A C 1
ATOM 2084 O O . PRO A 1 265 ? -3.055 -3.496 -19.790 1.00 79.19 265 PRO A O 1
ATOM 2087 N N . ASP A 1 266 ? -5.013 -4.390 -20.461 1.00 77.00 266 ASP A N 1
ATOM 2088 C CA . ASP A 1 266 ? -5.930 -3.518 -19.714 1.00 77.00 266 ASP A CA 1
ATOM 2089 C C . ASP A 1 266 ? -6.127 -3.961 -18.260 1.00 77.00 266 ASP A C 1
ATOM 2091 O O . ASP A 1 266 ? -6.634 -3.206 -17.434 1.00 77.00 266 ASP A O 1
ATOM 2095 N N . GLU A 1 267 ? -5.707 -5.183 -17.950 1.00 79.06 267 GLU A N 1
ATOM 2096 C CA . GLU A 1 267 ? -5.770 -5.808 -16.632 1.00 79.06 267 GLU A CA 1
ATOM 2097 C C . GLU A 1 267 ? -4.371 -5.952 -16.002 1.00 79.06 267 GLU A C 1
ATOM 2099 O O . GLU A 1 267 ? -4.252 -6.326 -14.836 1.00 79.06 267 GLU A O 1
ATOM 2104 N N . VAL A 1 268 ? -3.303 -5.635 -16.747 1.00 79.94 268 VAL A N 1
ATOM 2105 C CA . VAL A 1 268 ? -1.921 -5.670 -16.252 1.00 79.94 268 VAL A CA 1
ATOM 2106 C C . VAL A 1 268 ? -1.673 -4.531 -15.264 1.00 79.94 268 VAL A C 1
ATOM 2108 O O . VAL A 1 268 ? -1.839 -3.352 -15.576 1.00 79.94 268 VAL A O 1
ATOM 2111 N N . PHE A 1 269 ? -1.154 -4.881 -14.089 1.00 79.19 269 PHE A N 1
ATOM 2112 C CA . PHE A 1 269 ? -0.655 -3.923 -13.104 1.00 79.19 269 PHE A CA 1
ATOM 2113 C C . PHE A 1 269 ? 0.758 -3.460 -13.488 1.00 79.19 269 PHE A C 1
ATOM 2115 O O . PHE A 1 269 ? 1.766 -3.990 -13.019 1.00 79.19 269 PHE A O 1
ATOM 2122 N N . TRP A 1 270 ? 0.848 -2.483 -14.393 1.00 80.69 270 TRP A N 1
ATOM 2123 C CA . TRP A 1 270 ? 2.112 -2.071 -15.018 1.00 80.69 270 TRP A CA 1
ATOM 2124 C C . TRP A 1 270 ? 3.183 -1.583 -14.030 1.00 80.69 270 TRP A C 1
ATOM 2126 O O . TRP A 1 270 ? 4.372 -1.795 -14.268 1.00 80.69 270 TRP A O 1
ATOM 2136 N N . GLY A 1 271 ? 2.794 -0.974 -12.907 1.00 75.56 271 GLY A N 1
ATOM 2137 C CA . GLY A 1 271 ? 3.714 -0.597 -11.832 1.00 75.56 271 GLY A CA 1
ATOM 2138 C C . GLY A 1 271 ? 4.366 -1.804 -11.155 1.00 75.56 271 GLY A C 1
ATOM 2139 O O . GLY A 1 271 ? 5.584 -1.822 -10.972 1.00 75.56 271 GLY A O 1
ATOM 2140 N N . HIS A 1 272 ? 3.579 -2.836 -10.842 1.00 73.88 272 HIS A N 1
ATOM 2141 C CA . HIS A 1 272 ? 4.076 -4.098 -10.282 1.00 73.88 272 HIS A CA 1
ATOM 2142 C C . HIS A 1 272 ? 4.963 -4.835 -11.278 1.00 73.88 272 HIS A C 1
ATOM 2144 O O . HIS A 1 272 ? 6.067 -5.251 -10.929 1.00 73.88 272 HIS A O 1
ATOM 2150 N N . LEU A 1 273 ? 4.538 -4.900 -12.542 1.00 78.31 273 LEU A N 1
ATOM 2151 C CA . LEU A 1 273 ? 5.345 -5.492 -13.602 1.00 78.31 273 LEU A CA 1
ATOM 2152 C C . LEU A 1 273 ? 6.705 -4.789 -13.719 1.00 78.31 273 LEU A C 1
ATOM 2154 O O . LEU A 1 273 ? 7.735 -5.456 -13.746 1.00 78.31 273 LEU A O 1
ATOM 2158 N N . TRP A 1 274 ? 6.745 -3.452 -13.721 1.00 77.81 274 TRP A N 1
ATOM 2159 C CA . TRP A 1 274 ? 8.000 -2.692 -13.756 1.00 77.81 274 TRP A CA 1
ATOM 2160 C C . TRP A 1 274 ? 8.965 -3.098 -12.633 1.00 77.81 274 TRP A C 1
ATOM 2162 O O . TRP A 1 274 ? 10.169 -3.257 -12.856 1.00 77.81 274 TRP A O 1
ATOM 2172 N N . ILE A 1 275 ? 8.440 -3.303 -11.427 1.00 69.62 275 ILE A N 1
ATOM 2173 C CA . ILE A 1 275 ? 9.220 -3.677 -10.244 1.00 69.62 275 ILE A CA 1
ATOM 2174 C C . ILE A 1 275 ? 9.757 -5.093 -10.354 1.00 69.62 275 ILE A C 1
ATOM 2176 O O . ILE A 1 275 ? 10.943 -5.300 -10.084 1.00 69.62 275 ILE A O 1
ATOM 2180 N N . ASP A 1 276 ? 8.919 -6.039 -10.770 1.00 72.25 276 ASP A N 1
ATOM 2181 C CA . ASP A 1 276 ? 9.309 -7.434 -10.955 1.00 72.25 276 ASP A CA 1
ATOM 2182 C C . ASP A 1 276 ? 10.369 -7.569 -12.049 1.00 72.25 276 ASP A C 1
ATOM 2184 O O . ASP A 1 276 ? 11.359 -8.286 -11.881 1.00 72.25 276 ASP A O 1
ATOM 2188 N N . LEU A 1 277 ? 10.230 -6.820 -13.145 1.00 73.94 277 LEU A N 1
ATOM 2189 C CA . LEU A 1 277 ? 11.220 -6.779 -14.220 1.00 73.94 277 LEU A CA 1
ATOM 2190 C C . LEU A 1 277 ? 12.546 -6.163 -13.749 1.00 73.94 277 LEU A C 1
ATOM 2192 O O . LEU A 1 277 ? 13.609 -6.725 -14.021 1.00 73.94 277 LEU A O 1
ATOM 2196 N N . CYS A 1 278 ? 12.503 -5.069 -12.980 1.00 69.06 278 CYS A N 1
ATOM 2197 C CA . CYS A 1 278 ? 13.689 -4.494 -12.331 1.00 69.06 278 CYS A CA 1
ATOM 2198 C C . CYS A 1 278 ? 14.336 -5.462 -11.323 1.00 69.06 278 CYS A C 1
ATOM 2200 O O . CYS A 1 278 ? 15.559 -5.504 -11.175 1.00 69.06 278 CYS A O 1
ATOM 2202 N N . ALA A 1 279 ? 13.534 -6.247 -10.600 1.00 63.62 279 ALA A N 1
ATOM 2203 C CA . ALA A 1 279 ? 14.036 -7.260 -9.681 1.00 63.62 279 ALA A CA 1
ATOM 2204 C C . ALA A 1 279 ? 14.705 -8.416 -10.436 1.00 63.62 279 ALA A C 1
ATOM 2206 O O . ALA A 1 279 ? 15.722 -8.936 -9.974 1.00 63.62 279 ALA A O 1
ATOM 2207 N N . MET A 1 280 ? 14.153 -8.799 -11.586 1.00 65.00 280 MET A N 1
ATOM 2208 C CA . MET A 1 280 ? 14.624 -9.904 -12.411 1.00 65.00 280 MET A CA 1
ATOM 2209 C C . MET A 1 280 ? 15.900 -9.578 -13.183 1.00 65.00 280 MET A C 1
ATOM 2211 O O . MET A 1 280 ? 16.804 -10.412 -13.187 1.00 65.00 280 MET A O 1
ATOM 2215 N N . SER A 1 281 ? 16.017 -8.376 -13.763 1.00 57.88 281 SER A N 1
ATOM 2216 C CA . SER A 1 281 ? 17.235 -7.923 -14.464 1.00 57.88 281 SER A CA 1
ATOM 2217 C C . SER A 1 281 ? 18.483 -8.063 -13.589 1.00 57.88 281 SER A C 1
ATOM 2219 O O . SER A 1 281 ? 19.559 -8.451 -14.035 1.00 57.88 281 SER A O 1
ATOM 2221 N N . ARG A 1 282 ? 18.303 -7.878 -12.283 1.00 54.47 282 ARG A N 1
ATOM 2222 C CA . ARG A 1 282 ? 19.329 -7.997 -11.251 1.00 54.47 282 ARG A CA 1
ATOM 2223 C C . ARG A 1 282 ? 19.791 -9.429 -10.948 1.00 54.47 282 ARG A C 1
ATOM 2225 O O . ARG A 1 282 ? 20.841 -9.615 -10.343 1.00 54.47 282 ARG A O 1
ATOM 2232 N N . HIS A 1 283 ? 19.013 -10.460 -11.263 1.00 49.81 283 HIS A N 1
ATOM 2233 C CA . HIS A 1 283 ? 19.446 -11.844 -11.022 1.00 49.81 283 HIS A CA 1
ATOM 2234 C C . HIS A 1 283 ? 20.437 -12.344 -12.084 1.00 49.81 283 HIS A C 1
ATOM 2236 O O . HIS A 1 283 ? 20.995 -13.434 -11.927 1.00 49.81 283 HIS A O 1
ATOM 2242 N N . GLY A 1 284 ? 20.697 -11.520 -13.107 1.00 50.59 284 GLY A N 1
ATOM 2243 C CA . GLY A 1 284 ? 21.555 -11.848 -14.235 1.00 50.59 284 GLY A CA 1
ATOM 2244 C C . GLY A 1 284 ? 20.998 -13.012 -15.048 1.00 50.59 284 GLY A C 1
ATOM 2245 O O . GLY A 1 284 ? 19.974 -13.612 -14.708 1.00 50.59 284 GLY A O 1
ATOM 2246 N N . GLU A 1 285 ? 21.705 -13.378 -16.112 1.00 53.88 285 GLU A N 1
ATOM 2247 C CA . GLU A 1 285 ? 21.279 -14.431 -17.040 1.00 53.88 285 GLU A CA 1
ATOM 2248 C C . GLU A 1 285 ? 21.004 -15.788 -16.371 1.00 53.88 285 GLU A C 1
ATOM 2250 O O . GLU A 1 285 ? 20.167 -16.562 -16.831 1.00 53.88 285 GLU A O 1
ATOM 2255 N N . SER A 1 286 ? 21.670 -16.073 -15.249 1.00 55.00 286 SER A N 1
ATOM 2256 C CA . SER A 1 286 ? 21.525 -17.332 -14.504 1.00 55.00 286 SER A CA 1
ATOM 2257 C C . SER A 1 286 ? 20.256 -17.434 -13.641 1.00 55.00 286 SER A C 1
ATOM 2259 O O . SER A 1 286 ? 19.983 -18.493 -13.071 1.00 55.00 286 SER A O 1
ATOM 2261 N N . GLY A 1 287 ? 19.466 -16.360 -13.523 1.00 62.25 287 GLY A N 1
ATOM 2262 C CA . GLY A 1 287 ? 18.243 -16.351 -12.722 1.00 62.25 287 GLY A CA 1
ATOM 2263 C C . GLY A 1 287 ? 17.177 -17.306 -13.269 1.00 62.25 287 GLY A C 1
ATOM 2264 O O . GLY A 1 287 ? 16.767 -17.192 -14.421 1.00 62.25 287 GLY A O 1
ATOM 2265 N N . SER A 1 288 ? 16.657 -18.212 -12.433 1.00 66.19 288 SER A N 1
ATOM 2266 C CA . SER A 1 288 ? 15.607 -19.165 -12.836 1.00 66.19 288 SER A CA 1
ATOM 2267 C C . SER A 1 288 ? 14.344 -18.477 -13.370 1.00 66.19 288 SER A C 1
ATOM 2269 O O . SER A 1 288 ? 13.746 -18.961 -14.328 1.00 66.19 288 SER A O 1
ATOM 2271 N N . ALA A 1 289 ? 13.973 -17.326 -12.799 1.00 65.62 289 ALA A N 1
ATOM 2272 C CA . ALA A 1 289 ? 12.864 -16.498 -13.271 1.00 65.62 289 ALA A CA 1
ATOM 2273 C C . ALA A 1 289 ? 13.120 -15.929 -14.677 1.00 65.62 289 ALA A C 1
ATOM 2275 O O . ALA A 1 289 ? 12.243 -15.996 -15.531 1.00 65.62 289 ALA A O 1
ATOM 2276 N N . LEU A 1 290 ? 14.336 -15.453 -14.955 1.00 69.50 290 LEU A N 1
ATOM 2277 C CA . LEU A 1 290 ? 14.705 -14.944 -16.277 1.00 69.50 290 LEU A CA 1
ATOM 2278 C C . LEU A 1 290 ? 14.740 -16.062 -17.327 1.00 69.50 290 LEU A C 1
ATOM 2280 O O . LEU A 1 290 ? 14.241 -15.900 -18.437 1.00 69.50 290 LEU A O 1
ATOM 2284 N N . GLN A 1 291 ? 15.265 -17.231 -16.960 1.00 74.38 291 GLN A N 1
ATOM 2285 C CA . GLN A 1 291 ? 15.269 -18.414 -17.823 1.00 74.38 291 GLN A CA 1
ATOM 2286 C C . GLN A 1 291 ? 13.856 -18.923 -18.132 1.00 74.38 291 GLN A C 1
ATOM 2288 O O . GLN A 1 291 ? 13.599 -19.414 -19.231 1.00 74.38 291 GLN A O 1
ATOM 2293 N N . ALA A 1 292 ? 12.930 -18.806 -17.178 1.00 77.19 292 ALA A N 1
ATOM 2294 C CA . ALA A 1 292 ? 11.518 -19.084 -17.409 1.00 77.19 292 ALA A CA 1
ATOM 2295 C C . ALA A 1 292 ? 10.871 -18.016 -18.311 1.00 77.19 292 ALA A C 1
ATOM 2297 O O . ALA A 1 292 ? 10.174 -18.379 -19.256 1.00 77.19 292 ALA A O 1
ATOM 2298 N N . LEU A 1 293 ? 11.169 -16.728 -18.099 1.00 80.19 293 LEU A N 1
ATOM 2299 C CA . LEU A 1 293 ? 10.686 -15.626 -18.939 1.00 80.19 293 LEU A CA 1
ATOM 2300 C C . LEU A 1 293 ? 11.119 -15.775 -20.403 1.00 80.19 293 LEU A C 1
ATOM 2302 O O . LEU A 1 293 ? 10.297 -15.610 -21.296 1.00 80.19 293 LEU A O 1
ATOM 2306 N N . ARG A 1 294 ? 12.376 -16.156 -20.666 1.00 82.00 294 ARG A N 1
ATOM 2307 C CA . ARG A 1 294 ? 12.899 -16.375 -22.032 1.00 82.00 294 ARG A CA 1
ATOM 2308 C C . ARG A 1 294 ? 12.168 -17.478 -22.805 1.00 82.00 294 ARG A C 1
ATOM 2310 O O . ARG A 1 294 ? 12.216 -17.497 -24.030 1.00 82.00 294 ARG A O 1
ATOM 2317 N N . LYS A 1 295 ? 11.503 -18.400 -22.104 1.00 81.94 295 LYS A N 1
ATOM 2318 C CA . LYS A 1 295 ? 10.699 -19.480 -22.701 1.00 81.94 295 LYS A CA 1
ATOM 2319 C C . LYS A 1 295 ? 9.227 -19.102 -22.855 1.00 81.94 295 LYS A C 1
ATOM 2321 O O . LYS A 1 295 ? 8.472 -19.857 -23.463 1.00 81.94 295 LYS A O 1
ATOM 2326 N N . TRP A 1 296 ? 8.818 -17.978 -22.275 1.00 82.75 296 TRP A N 1
ATOM 2327 C CA . TRP A 1 296 ? 7.441 -17.519 -22.285 1.00 82.75 296 TRP A CA 1
ATOM 2328 C C . TRP A 1 296 ? 7.119 -16.794 -23.594 1.00 82.75 296 TRP A C 1
ATOM 2330 O O . TRP A 1 296 ? 7.944 -16.046 -24.121 1.00 82.75 296 TRP A O 1
ATOM 2340 N N . SER A 1 297 ? 5.911 -16.998 -24.124 1.00 84.50 297 SER A N 1
ATOM 2341 C CA . SER A 1 297 ? 5.452 -16.241 -25.291 1.00 84.50 297 SER A CA 1
ATOM 2342 C C . SER A 1 297 ? 5.011 -14.846 -24.858 1.00 84.50 297 SER A C 1
ATOM 2344 O O . SER A 1 297 ? 4.089 -14.708 -24.059 1.00 84.50 297 SER A O 1
ATOM 2346 N N . LEU A 1 298 ? 5.675 -13.816 -25.383 1.00 86.25 298 LEU A N 1
ATOM 2347 C CA . LEU A 1 298 ? 5.377 -12.405 -25.104 1.00 86.25 298 LEU A CA 1
ATOM 2348 C C . LEU A 1 298 ? 4.853 -11.663 -26.341 1.00 86.25 298 LEU A C 1
ATOM 2350 O O . LEU A 1 298 ? 4.755 -10.440 -26.328 1.00 86.25 298 LEU A O 1
ATOM 2354 N N . ASP A 1 299 ? 4.568 -12.376 -27.431 1.00 85.94 299 ASP A N 1
ATOM 2355 C CA . ASP A 1 299 ? 4.363 -11.764 -28.747 1.00 85.94 299 ASP A CA 1
ATOM 2356 C C . ASP A 1 299 ? 3.150 -10.830 -28.775 1.00 85.94 299 ASP A C 1
ATOM 2358 O O . ASP A 1 299 ? 3.249 -9.726 -29.298 1.00 85.94 299 ASP A O 1
ATOM 2362 N N . GLU A 1 300 ? 2.040 -11.218 -28.149 1.00 84.38 300 GLU A N 1
ATOM 2363 C CA . GLU A 1 300 ? 0.829 -10.392 -28.059 1.00 84.38 300 GLU A CA 1
ATOM 2364 C C . GLU A 1 300 ? 1.050 -9.131 -27.207 1.00 84.38 300 GLU A C 1
ATOM 2366 O O . GLU A 1 300 ? 0.748 -8.010 -27.634 1.00 84.38 300 GLU A O 1
ATOM 2371 N N . LEU A 1 301 ? 1.671 -9.296 -26.034 1.00 85.62 301 LEU A N 1
ATOM 2372 C CA . LEU A 1 301 ? 1.990 -8.196 -25.125 1.00 85.62 301 LEU A CA 1
ATOM 2373 C C . LEU A 1 301 ? 2.965 -7.198 -25.764 1.00 85.62 301 LEU A C 1
ATOM 2375 O O . LEU A 1 301 ? 2.810 -5.993 -25.590 1.00 85.62 301 LEU A O 1
ATOM 2379 N N . LEU A 1 302 ? 3.957 -7.684 -26.516 1.00 86.44 302 LEU A N 1
ATOM 2380 C CA . LEU A 1 302 ? 4.973 -6.860 -27.178 1.00 86.44 302 LEU A CA 1
ATOM 2381 C C . LEU A 1 302 ? 4.533 -6.319 -28.546 1.00 86.44 302 LEU A C 1
ATOM 2383 O O . LEU A 1 302 ? 5.144 -5.364 -29.024 1.00 86.44 302 LEU A O 1
ATOM 2387 N N . ALA A 1 303 ? 3.514 -6.892 -29.189 1.00 84.75 303 ALA A N 1
ATOM 2388 C CA . ALA A 1 303 ? 2.937 -6.353 -30.423 1.00 84.75 303 ALA A CA 1
ATOM 2389 C C . ALA A 1 303 ? 1.939 -5.216 -30.157 1.00 84.75 303 ALA A C 1
ATOM 2391 O O . ALA A 1 303 ? 1.688 -4.391 -31.037 1.00 84.75 303 ALA A O 1
ATOM 2392 N N . THR A 1 304 ? 1.374 -5.160 -28.949 1.00 86.19 304 THR A N 1
ATOM 2393 C CA . THR A 1 304 ? 0.409 -4.127 -28.565 1.00 86.19 304 THR A CA 1
ATOM 2394 C C . THR A 1 304 ? 1.103 -2.762 -28.431 1.00 86.19 304 THR A C 1
ATOM 2396 O O . THR A 1 304 ? 2.082 -2.658 -27.687 1.00 86.19 304 THR A O 1
ATOM 2399 N N . PRO A 1 305 ? 0.624 -1.694 -29.102 1.00 82.56 305 PRO A N 1
ATOM 2400 C CA . PRO A 1 305 ? 1.202 -0.362 -28.949 1.00 82.56 305 PRO A CA 1
ATOM 2401 C C . PRO A 1 305 ? 1.018 0.148 -27.509 1.00 82.56 305 PRO A C 1
ATOM 2403 O O . PRO A 1 305 ? -0.060 -0.034 -26.934 1.00 82.56 305 PRO A O 1
ATOM 2406 N N . PRO A 1 306 ? 2.036 0.797 -26.915 1.00 83.50 306 PRO A N 1
ATOM 2407 C CA . PRO A 1 306 ? 1.939 1.287 -25.550 1.00 83.50 306 PRO A CA 1
ATOM 2408 C C . PRO A 1 306 ? 0.900 2.402 -25.451 1.00 83.50 306 PRO A C 1
ATOM 2410 O O . PRO A 1 306 ? 0.970 3.402 -26.166 1.00 83.50 306 PRO A O 1
ATOM 2413 N N . ARG A 1 307 ? -0.059 2.241 -24.536 1.00 81.00 307 ARG A N 1
ATOM 2414 C CA . ARG A 1 307 ? -1.098 3.252 -24.275 1.00 81.00 307 ARG A CA 1
ATOM 2415 C C . ARG A 1 307 ? -0.561 4.417 -23.451 1.00 81.00 307 ARG A C 1
ATOM 2417 O O . ARG A 1 307 ? -0.921 5.562 -23.687 1.00 81.00 307 ARG A O 1
ATOM 2424 N N . HIS A 1 308 ? 0.350 4.111 -22.535 1.00 81.75 308 HIS A N 1
ATOM 2425 C CA . HIS A 1 308 ? 1.020 5.064 -21.662 1.00 81.75 308 HIS A CA 1
ATOM 2426 C C . HIS A 1 308 ? 2.514 4.744 -21.558 1.00 81.75 308 HIS A C 1
ATOM 2428 O O . HIS A 1 308 ? 2.989 3.670 -21.942 1.00 81.75 308 HIS A O 1
ATOM 2434 N N . ARG A 1 309 ? 3.277 5.686 -21.006 1.00 79.25 309 ARG A N 1
ATOM 2435 C CA . ARG A 1 309 ? 4.744 5.631 -20.984 1.00 79.25 309 ARG A CA 1
ATOM 2436 C C . ARG A 1 309 ? 5.293 4.486 -20.128 1.00 79.25 309 ARG A C 1
ATOM 2438 O O . ARG A 1 309 ? 6.277 3.858 -20.509 1.00 79.25 309 ARG A O 1
ATOM 2445 N N . LEU A 1 310 ? 4.630 4.174 -19.012 1.00 80.25 310 LEU A N 1
ATOM 2446 C CA . LEU A 1 310 ? 5.009 3.059 -18.132 1.00 80.25 310 LEU A CA 1
ATOM 2447 C C . LEU A 1 310 ? 4.872 1.686 -18.820 1.00 80.25 310 LEU A C 1
ATOM 2449 O O . LEU A 1 310 ? 5.745 0.834 -18.661 1.00 80.25 310 LEU A O 1
ATOM 2453 N N . MET A 1 311 ? 3.825 1.488 -19.629 1.00 85.19 311 MET A N 1
ATOM 2454 C CA . MET A 1 311 ? 3.646 0.273 -20.430 1.00 85.19 311 MET A CA 1
ATOM 2455 C C . MET A 1 311 ? 4.777 0.129 -21.446 1.00 85.19 311 MET A C 1
ATOM 2457 O O . MET A 1 311 ? 5.389 -0.933 -21.523 1.00 85.19 311 MET A O 1
ATOM 2461 N N . GLY A 1 312 ? 5.110 1.210 -22.163 1.00 82.06 312 GLY A N 1
ATOM 2462 C CA . GLY A 1 312 ? 6.229 1.219 -23.111 1.00 82.06 312 GLY A CA 1
ATOM 2463 C C . GLY A 1 312 ? 7.553 0.824 -22.453 1.00 82.06 312 GLY A C 1
ATOM 2464 O O . GLY A 1 312 ? 8.233 -0.078 -22.932 1.00 82.06 312 GLY A O 1
ATOM 2465 N N . LEU A 1 313 ? 7.855 1.405 -21.288 1.00 79.56 313 LEU A N 1
ATOM 2466 C CA . LEU A 1 313 ? 9.026 1.049 -20.481 1.00 79.56 313 LEU A CA 1
ATOM 2467 C C . LEU A 1 313 ? 9.073 -0.434 -20.090 1.00 79.56 313 LEU A C 1
ATOM 2469 O O . LEU A 1 313 ? 10.122 -1.066 -20.206 1.00 79.56 313 LEU A O 1
ATOM 2473 N N . CYS A 1 314 ? 7.953 -1.000 -19.632 1.00 82.19 314 CYS A N 1
ATOM 2474 C CA . CYS A 1 314 ? 7.882 -2.417 -19.267 1.00 82.19 314 CYS A CA 1
ATOM 2475 C C . CYS A 1 314 ? 8.081 -3.326 -20.482 1.00 82.19 314 CYS A C 1
ATOM 2477 O O . CYS A 1 314 ? 8.825 -4.302 -20.405 1.00 82.19 314 CYS A O 1
ATOM 2479 N N . GLN A 1 315 ? 7.441 -3.003 -21.610 1.00 84.44 315 GLN A N 1
ATOM 2480 C CA . GLN A 1 315 ? 7.592 -3.750 -22.859 1.00 84.44 315 GLN A CA 1
ATOM 2481 C C . GLN A 1 315 ? 9.035 -3.700 -23.372 1.00 84.44 315 GLN A C 1
ATOM 2483 O O . GLN A 1 315 ? 9.570 -4.713 -23.817 1.00 84.44 315 GLN A O 1
ATOM 2488 N N . ASP A 1 316 ? 9.690 -2.547 -23.282 1.00 79.56 316 ASP A N 1
ATOM 2489 C CA . ASP A 1 316 ? 11.083 -2.398 -23.685 1.00 79.56 316 ASP A CA 1
ATOM 2490 C C . ASP A 1 316 ? 12.033 -3.173 -22.764 1.00 79.56 316 ASP A C 1
ATOM 2492 O O . ASP A 1 316 ? 12.925 -3.875 -23.243 1.00 79.56 316 ASP A O 1
ATOM 2496 N N . LEU A 1 317 ? 11.803 -3.138 -21.449 1.00 78.81 317 LEU A N 1
ATOM 2497 C CA . LEU A 1 317 ? 12.585 -3.926 -20.497 1.00 78.81 317 LEU A CA 1
ATOM 2498 C C . LEU A 1 317 ? 12.379 -5.436 -20.712 1.00 78.81 317 LEU A C 1
ATOM 2500 O O . LEU A 1 317 ? 13.340 -6.201 -20.659 1.00 78.81 317 LEU A O 1
ATOM 2504 N N . LEU A 1 318 ? 11.157 -5.871 -21.031 1.00 83.38 318 LEU A N 1
ATOM 2505 C CA . LEU A 1 318 ? 10.862 -7.249 -21.440 1.00 83.38 318 LEU A CA 1
ATOM 2506 C C . LEU A 1 318 ? 11.621 -7.649 -22.710 1.00 83.38 318 LEU A C 1
ATOM 2508 O O . LEU A 1 318 ? 12.179 -8.748 -22.759 1.00 83.38 318 LEU A O 1
ATOM 2512 N N . ARG A 1 319 ? 11.674 -6.775 -23.727 1.00 81.88 319 ARG A N 1
ATOM 2513 C CA . ARG A 1 319 ? 12.458 -7.012 -24.953 1.00 81.88 319 ARG A CA 1
ATOM 2514 C C . ARG A 1 319 ? 13.929 -7.223 -24.612 1.00 81.88 319 ARG A C 1
ATOM 2516 O O . ARG A 1 319 ? 14.482 -8.252 -24.988 1.00 81.88 319 ARG A O 1
ATOM 2523 N N . LEU A 1 320 ? 14.512 -6.341 -23.799 1.00 74.00 320 LEU A N 1
ATOM 2524 C CA . LEU A 1 320 ? 15.901 -6.476 -23.356 1.00 74.00 320 LEU A CA 1
ATOM 2525 C C . LEU A 1 320 ? 16.165 -7.781 -22.598 1.00 74.00 320 LEU A C 1
ATOM 2527 O O . LEU A 1 320 ? 17.120 -8.490 -22.909 1.00 74.00 320 LEU A O 1
ATOM 2531 N N . LEU A 1 321 ? 15.323 -8.127 -21.620 1.00 74.94 321 LEU A N 1
ATOM 2532 C CA . LEU A 1 321 ? 15.486 -9.339 -20.806 1.00 74.94 321 LEU A CA 1
ATOM 2533 C C . LEU A 1 321 ? 15.356 -10.632 -21.627 1.00 74.94 321 LEU A C 1
ATOM 2535 O O . LEU A 1 321 ? 15.972 -11.655 -21.304 1.00 74.94 321 LEU A O 1
ATOM 2539 N N . THR A 1 322 ? 14.578 -10.584 -22.707 1.00 76.75 322 THR A N 1
ATOM 2540 C CA . THR A 1 322 ? 14.357 -11.719 -23.612 1.00 76.75 322 THR A CA 1
ATOM 2541 C C . THR A 1 322 ? 15.247 -11.714 -24.851 1.00 76.75 322 THR A C 1
ATOM 2543 O O . THR A 1 322 ? 15.076 -12.573 -25.713 1.00 76.75 322 THR A O 1
ATOM 2546 N N . GLY A 1 323 ? 16.215 -10.797 -24.939 1.00 72.25 323 GLY A N 1
ATOM 2547 C CA . GLY A 1 323 ? 17.158 -10.738 -26.056 1.00 72.25 323 GLY A CA 1
ATOM 2548 C C . GLY A 1 323 ? 16.541 -10.253 -27.374 1.00 72.25 323 GLY A C 1
ATOM 2549 O O . GLY A 1 323 ? 17.059 -10.545 -28.448 1.00 72.25 323 GLY A O 1
ATOM 2550 N N . ARG A 1 324 ? 15.401 -9.556 -27.318 1.00 75.94 324 ARG A N 1
ATOM 2551 C CA . ARG A 1 324 ? 14.714 -8.983 -28.482 1.00 75.94 324 ARG A CA 1
ATOM 2552 C C . ARG A 1 324 ? 15.143 -7.530 -28.669 1.00 75.94 324 ARG A C 1
ATOM 2554 O O . ARG A 1 324 ? 15.327 -6.804 -27.695 1.00 75.94 324 ARG A O 1
ATOM 2561 N N . ALA A 1 325 ? 15.228 -7.087 -29.922 1.00 73.31 325 ALA A N 1
ATOM 2562 C CA . ALA A 1 325 ? 15.509 -5.689 -30.231 1.00 73.31 325 ALA A CA 1
ATOM 2563 C C . ALA A 1 325 ? 14.424 -4.778 -29.641 1.00 73.31 325 ALA A C 1
ATOM 2565 O O . ALA A 1 325 ? 13.226 -5.026 -29.814 1.00 73.31 325 ALA A O 1
ATOM 2566 N N . VAL A 1 326 ? 14.845 -3.716 -28.958 1.00 71.69 326 VAL A N 1
ATOM 2567 C CA . VAL A 1 326 ? 13.929 -2.706 -28.430 1.00 71.69 326 VAL A CA 1
ATOM 2568 C C . VAL A 1 326 ? 13.386 -1.863 -29.582 1.00 71.69 326 VAL A C 1
ATOM 2570 O O . VAL A 1 326 ? 14.147 -1.329 -30.385 1.00 71.69 326 VAL A O 1
ATOM 2573 N N . SER A 1 327 ? 12.061 -1.748 -29.674 1.00 62.94 327 SER A N 1
ATOM 2574 C CA . SER A 1 327 ? 11.387 -1.100 -30.804 1.00 62.94 327 SER A CA 1
ATOM 2575 C C . SER A 1 327 ? 11.200 0.413 -30.649 1.00 62.94 327 SER A C 1
ATOM 2577 O O . SER A 1 327 ? 10.931 1.080 -31.647 1.00 62.94 327 SER A O 1
ATOM 2579 N N . ALA A 1 328 ? 11.288 0.962 -29.431 1.00 60.06 328 ALA A N 1
ATOM 2580 C CA . ALA A 1 328 ? 11.009 2.372 -29.149 1.00 60.06 328 ALA A CA 1
ATOM 2581 C C . ALA A 1 328 ? 11.852 2.923 -27.983 1.00 60.06 328 ALA A C 1
ATOM 2583 O O . ALA A 1 328 ? 12.508 2.188 -27.252 1.00 60.06 328 ALA A O 1
ATOM 2584 N N . ALA A 1 329 ? 11.893 4.250 -27.851 1.00 54.66 329 ALA A N 1
ATOM 2585 C CA . ALA A 1 329 ? 12.521 4.908 -26.711 1.00 54.66 329 ALA A CA 1
ATOM 2586 C C . ALA A 1 329 ? 11.648 4.695 -25.452 1.00 54.66 329 ALA A C 1
ATOM 2588 O O . ALA A 1 329 ? 10.423 4.673 -25.586 1.00 54.66 329 ALA A O 1
ATOM 2589 N N . PRO A 1 330 ? 12.231 4.600 -24.245 1.00 54.22 330 PRO A N 1
ATOM 2590 C CA . PRO A 1 330 ? 13.558 5.101 -23.889 1.00 54.22 330 PRO A CA 1
ATOM 2591 C C . PRO A 1 330 ? 14.715 4.095 -23.973 1.00 54.22 330 PRO A C 1
ATOM 2593 O O . PRO A 1 330 ? 15.856 4.517 -23.870 1.00 54.22 330 PRO A O 1
ATOM 2596 N N . LEU A 1 331 ? 14.470 2.801 -24.192 1.00 60.25 331 LEU A N 1
ATOM 2597 C CA . LEU A 1 331 ? 15.546 1.791 -24.203 1.00 60.25 331 LEU A CA 1
ATOM 2598 C C . LEU A 1 331 ? 16.037 1.428 -25.621 1.00 60.25 331 LEU A C 1
ATOM 2600 O O . LEU A 1 331 ? 16.819 0.494 -25.794 1.00 60.25 331 LEU A O 1
ATOM 2604 N N . ALA A 1 332 ? 15.564 2.138 -26.650 1.00 59.75 332 ALA A N 1
ATOM 2605 C CA . ALA A 1 332 ? 15.973 1.930 -28.039 1.00 59.75 332 ALA A CA 1
ATOM 2606 C C . ALA A 1 332 ? 17.494 2.039 -28.222 1.00 59.75 332 ALA A C 1
ATOM 2608 O O . ALA A 1 332 ? 18.117 2.989 -27.760 1.00 59.75 332 ALA A O 1
ATOM 2609 N N . GLY A 1 333 ? 18.073 1.099 -28.971 1.00 52.25 333 GLY A N 1
ATOM 2610 C CA . GLY A 1 333 ? 19.508 1.064 -29.264 1.00 52.25 333 GLY A CA 1
ATOM 2611 C C . GLY A 1 333 ? 20.354 0.367 -28.198 1.00 52.25 333 GLY A C 1
ATOM 2612 O O . GLY A 1 333 ? 21.550 0.196 -28.407 1.00 52.25 333 GLY A O 1
ATOM 2613 N N . ILE A 1 334 ? 19.774 -0.056 -27.076 1.00 53.72 334 ILE A N 1
ATOM 2614 C CA . ILE A 1 334 ? 20.461 -0.965 -26.160 1.00 53.72 334 ILE A CA 1
ATOM 2615 C C . ILE A 1 334 ? 20.445 -2.349 -26.812 1.00 53.72 334 ILE A C 1
ATOM 2617 O O . ILE A 1 334 ? 19.399 -3.003 -26.881 1.00 53.72 334 ILE A O 1
ATOM 2621 N N . ASP A 1 335 ? 21.599 -2.773 -27.322 1.00 50.31 335 ASP A N 1
ATOM 2622 C CA . ASP A 1 335 ? 21.820 -4.168 -27.675 1.00 50.31 335 ASP A CA 1
ATOM 2623 C C . ASP A 1 335 ? 21.795 -4.963 -26.366 1.00 50.31 335 ASP A C 1
ATOM 2625 O O . ASP A 1 335 ? 22.322 -4.511 -25.352 1.00 50.31 335 ASP A O 1
ATOM 2629 N N . THR A 1 336 ? 21.046 -6.063 -26.372 1.00 52.00 336 THR A N 1
ATOM 2630 C CA . THR A 1 336 ? 20.793 -7.015 -25.274 1.00 52.00 336 THR A CA 1
ATOM 2631 C C . THR A 1 336 ? 21.780 -6.957 -24.101 1.00 52.00 336 THR A C 1
ATOM 2633 O O . THR A 1 336 ? 22.980 -6.896 -24.339 1.00 52.00 336 THR A O 1
ATOM 2636 N N . TRP A 1 337 ? 21.297 -7.066 -22.850 1.00 53.12 337 TRP A N 1
ATOM 2637 C CA . TRP A 1 337 ? 22.145 -7.134 -21.641 1.00 53.12 337 TRP A CA 1
ATOM 2638 C C . TRP A 1 337 ? 23.384 -8.005 -21.901 1.00 53.12 337 TRP A C 1
ATOM 2640 O O . TRP A 1 337 ? 23.227 -9.201 -22.125 1.00 53.12 337 TRP A O 1
ATOM 2650 N N . GLN A 1 338 ? 24.552 -7.357 -21.959 1.00 46.72 338 GLN A N 1
ATOM 2651 C CA . GLN A 1 338 ? 25.750 -7.814 -22.672 1.00 46.72 338 GLN A CA 1
ATOM 2652 C C . GLN A 1 338 ? 26.056 -9.313 -22.537 1.00 46.72 338 GLN A C 1
ATOM 2654 O O . GLN A 1 338 ? 26.202 -9.837 -21.431 1.00 46.72 338 GLN A O 1
ATOM 2659 N N . ASP A 1 339 ? 26.262 -9.948 -23.693 1.00 47.28 339 ASP A N 1
ATOM 2660 C CA . ASP A 1 339 ? 27.262 -10.999 -23.866 1.00 47.28 339 ASP A CA 1
ATOM 2661 C C . ASP A 1 339 ? 28.643 -10.363 -23.607 1.00 47.28 339 ASP A C 1
ATOM 2663 O O . ASP A 1 339 ? 29.084 -9.554 -24.417 1.00 47.28 339 ASP A O 1
ATOM 2667 N N . GLU A 1 340 ? 29.282 -10.651 -22.466 1.00 41.28 340 GLU A N 1
ATOM 2668 C CA . GLU A 1 340 ? 30.715 -11.003 -22.367 1.00 41.28 340 GLU A CA 1
ATOM 2669 C C . GLU A 1 340 ? 31.176 -11.267 -20.909 1.00 41.28 340 GLU A C 1
ATOM 2671 O O . GLU A 1 340 ? 31.049 -10.443 -20.005 1.00 41.28 340 GLU A O 1
ATOM 2676 N N . ASP A 1 341 ? 31.694 -12.486 -20.723 1.00 42.53 341 ASP A N 1
ATOM 2677 C CA . ASP A 1 341 ? 32.698 -13.048 -19.798 1.00 42.53 341 ASP A CA 1
ATOM 2678 C C . ASP A 1 341 ? 32.843 -12.669 -18.305 1.00 42.53 341 ASP A C 1
ATOM 2680 O O . ASP A 1 341 ? 33.523 -13.419 -17.598 1.00 42.53 341 ASP A O 1
ATOM 2684 N N . GLU A 1 342 ? 32.168 -11.669 -17.730 1.00 37.81 342 GLU A N 1
ATOM 2685 C CA . GLU A 1 342 ? 32.126 -11.520 -16.261 1.00 37.81 342 GLU A CA 1
ATOM 2686 C C . GLU A 1 342 ? 30.741 -11.132 -15.715 1.00 37.81 342 GLU A C 1
ATOM 2688 O O . GLU A 1 342 ? 30.231 -10.046 -15.991 1.00 37.81 342 GLU A O 1
ATOM 2693 N N . PRO A 1 343 ? 30.116 -11.966 -14.853 1.00 36.69 343 PRO A N 1
ATOM 2694 C CA . PRO A 1 343 ? 28.847 -11.619 -14.236 1.00 36.69 343 PRO A CA 1
ATOM 2695 C C . PRO A 1 343 ? 29.075 -10.545 -13.167 1.00 36.69 343 PRO A C 1
ATOM 2697 O O . PRO A 1 343 ? 29.349 -10.851 -11.999 1.00 36.69 343 PRO A O 1
ATOM 2700 N N . LEU A 1 344 ? 28.924 -9.273 -13.544 1.00 39.38 344 LEU A N 1
ATOM 2701 C CA . LEU A 1 344 ? 28.749 -8.174 -12.595 1.00 39.38 344 LEU A CA 1
ATOM 2702 C C . LEU A 1 344 ? 27.592 -8.538 -11.658 1.00 39.38 344 LEU A C 1
ATOM 2704 O O . LEU A 1 344 ? 26.445 -8.638 -12.083 1.00 39.38 344 LEU A O 1
ATOM 2708 N N . LYS A 1 345 ? 27.893 -8.794 -10.377 1.00 36.72 345 LYS A N 1
ATOM 2709 C CA . LYS A 1 345 ? 26.900 -9.195 -9.366 1.00 36.72 345 LYS A CA 1
ATOM 2710 C C . LYS A 1 345 ? 25.958 -8.028 -9.070 1.00 36.72 345 LYS A C 1
ATOM 2712 O O . LYS A 1 345 ? 26.378 -7.092 -8.383 1.00 36.72 345 LYS A O 1
ATOM 2717 N N . PRO A 1 346 ? 24.677 -8.086 -9.462 1.00 36.53 346 PRO A N 1
ATOM 2718 C CA . PRO A 1 346 ? 23.809 -6.934 -9.291 1.00 36.53 346 PRO A CA 1
ATOM 2719 C C . PRO A 1 346 ? 23.225 -6.918 -7.862 1.00 36.53 346 PRO A C 1
ATOM 2721 O O . PRO A 1 346 ? 22.707 -7.913 -7.342 1.00 36.53 346 PRO A O 1
ATOM 2724 N N . ALA A 1 347 ? 23.357 -5.781 -7.172 1.00 38.06 347 ALA A N 1
ATOM 2725 C CA . ALA A 1 347 ? 23.009 -5.616 -5.758 1.00 38.06 347 ALA A CA 1
ATOM 2726 C C . ALA A 1 347 ? 21.490 -5.523 -5.522 1.00 38.06 347 ALA A C 1
ATOM 2728 O O . ALA A 1 347 ? 20.789 -4.754 -6.172 1.00 38.06 347 ALA A O 1
ATOM 2729 N N . GLY A 1 348 ? 20.997 -6.280 -4.534 1.00 38.97 348 GLY A N 1
ATOM 2730 C CA . GLY A 1 348 ? 19.591 -6.526 -4.185 1.00 38.97 348 GLY A CA 1
ATOM 2731 C C . GLY A 1 348 ? 18.566 -5.368 -4.229 1.00 38.97 348 GLY A C 1
ATOM 2732 O O . GLY A 1 348 ? 18.215 -4.872 -3.168 1.00 38.97 348 GLY A O 1
ATOM 2733 N N . TRP A 1 349 ? 17.971 -5.036 -5.385 1.00 37.12 349 TRP A N 1
ATOM 2734 C CA . TRP A 1 349 ? 16.725 -4.251 -5.566 1.00 37.12 349 TRP A CA 1
ATOM 2735 C C . TRP A 1 349 ? 15.596 -4.508 -4.541 1.00 37.12 349 TRP A C 1
ATOM 2737 O O . TRP A 1 349 ? 14.960 -3.568 -4.094 1.00 37.12 349 TRP A O 1
ATOM 2747 N N . LEU A 1 350 ? 15.392 -5.740 -4.060 1.00 36.47 350 LEU A N 1
ATOM 2748 C CA . LEU A 1 350 ? 14.371 -6.062 -3.051 1.00 36.47 350 LEU A CA 1
ATOM 2749 C C . LEU A 1 350 ? 14.775 -5.484 -1.682 1.00 36.47 350 LEU A C 1
ATOM 2751 O O . LEU A 1 350 ? 13.958 -4.912 -0.981 1.00 36.47 350 LEU A O 1
ATOM 2755 N N . ASN A 1 351 ? 16.070 -5.500 -1.339 1.00 39.50 351 ASN A N 1
ATOM 2756 C CA . ASN A 1 351 ? 16.617 -4.765 -0.188 1.00 39.50 351 ASN A CA 1
ATOM 2757 C C . ASN A 1 351 ? 16.661 -3.242 -0.420 1.00 39.50 351 ASN A C 1
ATOM 2759 O O . ASN A 1 351 ? 16.739 -2.473 0.541 1.00 39.50 351 ASN A O 1
ATOM 2763 N N . TRP A 1 352 ? 16.623 -2.795 -1.676 1.00 39.84 352 TRP A N 1
ATOM 2764 C CA . TRP A 1 352 ? 16.596 -1.386 -2.056 1.00 39.84 352 TRP A CA 1
ATOM 2765 C C . TRP A 1 352 ? 15.177 -0.792 -1.966 1.00 39.84 352 TRP A C 1
ATOM 2767 O O . TRP A 1 352 ? 15.014 0.242 -1.315 1.00 39.84 352 TRP A O 1
ATOM 2777 N N . LEU A 1 353 ? 14.157 -1.488 -2.479 1.00 39.88 353 LEU A N 1
ATOM 2778 C CA . LEU A 1 353 ? 12.736 -1.165 -2.321 1.00 39.88 353 LEU A CA 1
ATOM 2779 C C . LEU A 1 353 ? 12.286 -1.354 -0.869 1.00 39.88 353 LEU A C 1
ATOM 2781 O O . LEU A 1 353 ? 11.754 -0.429 -0.261 1.00 39.88 353 LEU A O 1
ATOM 2785 N N . GLN A 1 354 ? 12.648 -2.469 -0.221 1.00 39.66 354 GLN A N 1
ATOM 2786 C CA . GLN A 1 354 ? 12.456 -2.618 1.229 1.00 39.66 354 GLN A CA 1
ATOM 2787 C C . GLN A 1 354 ? 13.255 -1.568 2.018 1.00 39.66 354 GLN A C 1
ATOM 2789 O O . GLN A 1 354 ? 12.901 -1.246 3.146 1.00 39.66 354 GLN A O 1
ATOM 2794 N N . GLY A 1 355 ? 14.322 -1.007 1.444 1.00 38.75 355 GLY A N 1
ATOM 2795 C CA . GLY A 1 355 ? 15.092 0.104 2.000 1.00 38.75 355 GLY A CA 1
ATOM 2796 C C . GLY A 1 355 ? 14.399 1.469 1.899 1.00 38.75 355 GLY A C 1
ATOM 2797 O O . GLY A 1 355 ? 14.638 2.300 2.774 1.00 38.75 355 GLY A O 1
ATOM 2798 N N . LEU A 1 356 ? 13.509 1.679 0.916 1.00 39.72 356 LEU A N 1
ATOM 2799 C CA . LEU A 1 356 ? 12.564 2.808 0.903 1.00 39.72 356 LEU A CA 1
ATOM 2800 C C . LEU A 1 356 ? 11.616 2.729 2.107 1.00 39.72 356 LEU A C 1
ATOM 2802 O O . LEU A 1 356 ? 11.334 3.753 2.717 1.00 39.72 356 LEU A O 1
ATOM 2806 N N . GLY A 1 357 ? 11.233 1.495 2.475 1.00 36.78 357 GLY A N 1
ATOM 2807 C CA . GLY A 1 357 ? 10.425 1.036 3.620 1.00 36.78 357 GLY A CA 1
ATOM 2808 C C . GLY A 1 357 ? 11.080 0.981 5.004 1.00 36.78 357 GLY A C 1
ATOM 2809 O O . GLY A 1 357 ? 10.387 0.798 6.004 1.00 36.78 357 GLY A O 1
ATOM 2810 N N . ARG A 1 358 ? 12.414 1.047 5.087 1.00 35.19 358 ARG A N 1
ATOM 2811 C CA . ARG A 1 358 ? 13.186 0.674 6.295 1.00 35.19 358 ARG A CA 1
ATOM 2812 C C . ARG A 1 358 ? 13.976 1.811 6.925 1.00 35.19 358 ARG A C 1
ATOM 2814 O O . ARG A 1 358 ? 14.595 1.599 7.970 1.00 35.19 358 ARG A O 1
ATOM 2821 N N . SER A 1 359 ? 13.916 3.030 6.388 1.00 34.00 359 SER A N 1
ATOM 2822 C CA . SER A 1 359 ? 14.462 4.212 7.077 1.00 34.00 359 SER A CA 1
ATOM 2823 C C . SER A 1 359 ? 13.734 4.557 8.388 1.00 34.00 359 SER A C 1
ATOM 2825 O O . SER A 1 359 ? 14.154 5.475 9.084 1.00 34.00 359 SER A O 1
ATOM 2827 N N . ALA A 1 360 ? 12.735 3.761 8.789 1.00 34.19 360 ALA A N 1
ATOM 2828 C CA . ALA A 1 360 ? 12.222 3.694 10.153 1.00 34.19 360 ALA A CA 1
ATOM 2829 C C . ALA A 1 360 ? 12.014 2.240 10.644 1.00 34.19 360 ALA A C 1
ATOM 2831 O O . ALA A 1 360 ? 10.961 1.906 11.174 1.00 34.19 360 ALA A O 1
ATOM 2832 N N . GLY A 1 361 ? 13.014 1.357 10.499 1.00 33.09 361 GLY A N 1
ATOM 2833 C CA . GLY A 1 361 ? 13.068 0.114 11.284 1.00 33.09 361 GLY A CA 1
ATOM 2834 C C . GLY A 1 361 ? 13.638 -1.109 10.568 1.00 33.09 361 GLY A C 1
ATOM 2835 O O . GLY A 1 361 ? 12.930 -1.778 9.829 1.00 33.09 361 GLY A O 1
ATOM 2836 N N . ALA A 1 362 ? 14.892 -1.424 10.905 1.00 33.56 362 ALA A N 1
ATOM 2837 C CA . ALA A 1 362 ? 15.549 -2.733 10.854 1.00 33.56 362 ALA A CA 1
ATOM 2838 C C . ALA A 1 362 ? 15.645 -3.451 9.486 1.00 33.56 362 ALA A C 1
ATOM 2840 O O . ALA A 1 362 ? 14.664 -3.906 8.898 1.00 33.56 362 ALA A O 1
ATOM 2841 N N . SER A 1 363 ? 16.885 -3.725 9.047 1.00 39.47 363 SER A N 1
ATOM 2842 C CA . SER A 1 363 ? 17.123 -4.993 8.350 1.00 39.47 363 SER A CA 1
ATOM 2843 C C . SER A 1 363 ? 16.550 -6.091 9.247 1.00 39.47 363 SER A C 1
ATOM 2845 O O . SER A 1 363 ? 16.716 -6.019 10.468 1.00 39.47 363 SER A O 1
ATOM 2847 N N . LYS A 1 364 ? 15.857 -7.093 8.692 1.00 47.84 364 LYS A N 1
ATOM 2848 C CA . LYS A 1 364 ? 15.608 -8.315 9.460 1.00 47.84 364 LYS A CA 1
ATOM 2849 C C . LYS A 1 364 ? 16.971 -8.967 9.670 1.00 47.84 364 LYS A C 1
ATOM 2851 O O . LYS A 1 364 ? 17.388 -9.847 8.924 1.00 47.84 364 LYS A O 1
ATOM 2856 N N . VAL A 1 365 ? 17.692 -8.477 10.673 1.00 56.44 365 VAL A N 1
ATOM 2857 C CA . VAL A 1 365 ? 18.626 -9.271 11.440 1.00 56.44 365 VAL A CA 1
ATOM 2858 C C . VAL A 1 365 ? 17.865 -10.561 11.693 1.00 56.44 365 VAL A C 1
ATOM 2860 O O . VAL A 1 365 ? 16.784 -10.513 12.278 1.00 56.44 365 VAL A O 1
ATOM 2863 N N . LYS A 1 366 ? 18.333 -11.685 11.144 1.00 65.25 366 LYS A N 1
ATOM 2864 C CA . LYS A 1 366 ? 17.734 -12.966 11.510 1.00 65.25 366 LYS A CA 1
ATOM 2865 C C . LYS A 1 366 ? 17.988 -13.096 13.000 1.00 65.25 366 LYS A C 1
ATOM 2867 O O . LYS A 1 366 ? 19.139 -13.192 13.421 1.00 65.25 366 LYS A O 1
ATOM 2872 N N . GLU A 1 367 ? 16.928 -12.947 13.775 1.00 80.94 367 GLU A N 1
ATOM 2873 C CA . GLU A 1 367 ? 16.946 -13.122 15.212 1.00 80.94 367 GLU A CA 1
ATOM 2874 C C . GLU A 1 367 ? 16.452 -14.535 15.507 1.00 80.94 367 GLU A C 1
ATOM 2876 O O . GLU A 1 367 ? 15.596 -15.057 14.795 1.00 80.94 367 GLU A O 1
ATOM 2881 N N . ARG A 1 368 ? 17.021 -15.174 16.523 1.00 83.81 368 ARG A N 1
ATOM 2882 C CA . ARG A 1 368 ? 16.510 -16.442 17.047 1.00 83.81 368 ARG A CA 1
ATOM 2883 C C . ARG A 1 368 ? 16.526 -16.410 18.561 1.00 83.81 368 ARG A C 1
ATOM 2885 O O . ARG A 1 368 ? 17.394 -15.757 19.149 1.00 83.81 368 ARG A O 1
ATOM 2892 N N . LEU A 1 369 ? 15.606 -17.143 19.167 1.00 85.81 369 LEU A N 1
ATOM 2893 C CA . LEU A 1 369 ? 15.652 -17.438 20.589 1.00 85.81 369 LEU A CA 1
ATOM 2894 C C . LEU A 1 369 ? 16.523 -18.673 20.816 1.00 85.81 369 LEU A C 1
ATOM 2896 O O . LEU A 1 369 ? 16.488 -19.635 20.050 1.00 85.81 369 LEU A O 1
ATOM 2900 N N . VAL A 1 370 ? 17.353 -18.611 21.850 1.00 89.12 370 VAL A N 1
ATOM 2901 C CA . VAL A 1 370 ? 18.102 -19.760 22.357 1.00 89.12 370 VAL A CA 1
ATOM 2902 C C . VAL A 1 370 ? 17.877 -19.877 23.852 1.00 89.12 370 VAL A C 1
ATOM 2904 O O . VAL A 1 370 ? 17.815 -18.870 24.566 1.00 89.12 370 VAL A O 1
ATOM 2907 N N . TRP A 1 371 ? 17.779 -21.119 24.305 1.00 88.69 371 TRP A N 1
ATOM 2908 C CA . TRP A 1 371 ? 17.546 -21.462 25.696 1.00 88.69 371 TRP A CA 1
ATOM 2909 C C . TRP A 1 371 ? 18.820 -22.050 26.272 1.00 88.69 371 TRP A C 1
ATOM 2911 O O . TRP A 1 371 ? 19.310 -23.069 25.790 1.00 88.69 371 TRP A O 1
ATOM 2921 N N . ASN A 1 372 ? 19.363 -21.398 27.291 1.00 86.44 372 ASN A N 1
ATOM 2922 C CA . ASN A 1 372 ? 20.577 -21.826 27.959 1.00 86.44 372 ASN A CA 1
ATOM 2923 C C . ASN A 1 372 ? 20.225 -22.451 29.302 1.00 86.44 372 ASN A C 1
ATOM 2925 O O . ASN A 1 372 ? 19.623 -21.795 30.155 1.00 86.44 372 ASN A O 1
ATOM 2929 N N . LEU A 1 373 ? 20.641 -23.698 29.503 1.00 81.44 373 LEU A N 1
ATOM 2930 C CA . LEU A 1 373 ? 20.588 -24.331 30.815 1.00 81.44 373 LEU A CA 1
ATOM 2931 C C . LEU A 1 373 ? 21.864 -23.972 31.589 1.00 81.44 373 LEU A C 1
ATOM 2933 O O . LEU A 1 373 ? 22.972 -24.293 31.148 1.00 81.44 373 LEU A O 1
ATOM 2937 N N . LEU A 1 374 ? 21.722 -23.265 32.712 1.00 73.50 374 LEU A N 1
ATOM 2938 C CA . LEU A 1 374 ? 22.862 -22.856 33.538 1.00 73.50 374 LEU A CA 1
ATOM 2939 C C . LEU A 1 374 ? 23.347 -24.014 34.426 1.00 73.50 374 LEU A C 1
ATOM 2941 O O . LEU A 1 374 ? 22.558 -24.804 34.928 1.00 73.50 374 LEU A O 1
ATOM 2945 N N . LEU A 1 375 ? 24.665 -24.100 34.635 1.00 60.41 375 LEU A N 1
ATOM 2946 C CA . LEU A 1 375 ? 25.312 -25.182 35.395 1.00 60.41 375 LEU A CA 1
ATOM 2947 C C . LEU A 1 375 ? 25.040 -25.130 36.911 1.00 60.41 375 LEU A C 1
ATOM 2949 O O . LEU A 1 375 ? 25.194 -26.139 37.588 1.00 60.41 375 LEU A O 1
ATOM 2953 N N . GLU A 1 376 ? 24.636 -23.974 37.446 1.00 58.53 376 GLU A N 1
ATOM 2954 C CA . GLU A 1 376 ? 24.484 -23.742 38.894 1.00 58.53 376 GLU A CA 1
ATOM 2955 C C . GLU A 1 376 ? 23.084 -24.095 39.446 1.00 58.53 376 GLU A C 1
ATOM 2957 O O . GLU A 1 376 ? 22.825 -23.937 40.638 1.00 58.53 376 GLU A O 1
ATOM 2962 N N . GLY A 1 377 ? 22.172 -24.603 38.609 1.00 57.38 377 GLY A N 1
ATOM 2963 C CA . GLY A 1 377 ? 20.843 -25.078 39.019 1.00 57.38 377 GLY A CA 1
ATOM 2964 C C . GLY A 1 377 ? 19.867 -25.181 37.840 1.00 57.38 377 GLY A C 1
ATOM 2965 O O . GLY A 1 377 ? 20.240 -24.815 36.727 1.00 57.38 377 GLY A O 1
ATOM 2966 N N . PRO A 1 378 ? 18.607 -25.621 38.043 1.00 64.31 378 PRO A N 1
ATOM 2967 C CA . PRO A 1 378 ? 17.578 -25.669 37.001 1.00 64.31 378 PRO A CA 1
ATOM 2968 C C . PRO A 1 378 ? 17.094 -24.246 36.706 1.00 64.31 378 PRO A C 1
ATOM 2970 O O . PRO A 1 378 ? 15.991 -23.837 37.053 1.00 64.31 378 PRO A O 1
ATOM 2973 N N . THR A 1 379 ? 17.984 -23.434 36.150 1.00 72.19 379 THR A N 1
ATOM 2974 C CA . THR A 1 379 ? 17.710 -22.054 35.782 1.00 72.19 379 THR A CA 1
ATOM 2975 C C . THR A 1 379 ? 17.870 -21.966 34.285 1.00 72.19 379 THR A C 1
ATOM 2977 O O . THR A 1 379 ? 18.954 -22.189 33.739 1.00 72.19 379 THR A O 1
ATOM 2980 N N . LEU A 1 380 ? 16.754 -21.672 33.634 1.00 80.38 380 LEU A N 1
ATOM 2981 C CA . LEU A 1 380 ? 16.704 -21.469 32.206 1.00 80.38 380 LEU A CA 1
ATOM 2982 C C . LEU A 1 380 ? 16.971 -19.992 31.935 1.00 80.38 380 LEU A C 1
ATOM 2984 O O . LEU A 1 380 ? 16.397 -19.118 32.581 1.00 80.38 380 LEU A O 1
ATOM 2988 N N . GLU A 1 381 ? 17.860 -19.698 30.999 1.00 85.81 381 GLU A N 1
ATOM 2989 C CA . GLU A 1 381 ? 18.083 -18.348 30.499 1.00 85.81 381 GLU A CA 1
ATOM 2990 C C . GLU A 1 381 ? 17.642 -18.294 29.038 1.00 85.81 381 GLU A C 1
ATOM 2992 O O . GLU A 1 381 ? 18.036 -19.135 28.236 1.00 85.81 381 GLU A O 1
ATOM 2997 N N . CYS A 1 382 ? 16.854 -17.284 28.676 1.00 87.31 382 CYS A N 1
ATOM 2998 C CA . CYS A 1 382 ? 16.499 -17.033 27.287 1.00 87.31 382 CYS A CA 1
ATOM 2999 C C . CYS A 1 382 ? 17.348 -15.892 26.725 1.00 87.31 382 CYS A C 1
ATOM 3001 O O . CYS A 1 382 ? 17.497 -14.833 27.351 1.00 87.31 382 CYS A O 1
ATOM 3003 N N . ARG A 1 383 ? 17.917 -16.105 25.535 1.00 89.44 383 ARG A N 1
ATOM 3004 C CA . ARG A 1 383 ? 18.665 -15.079 24.808 1.00 89.44 383 ARG A CA 1
ATOM 3005 C C . ARG A 1 383 ? 18.160 -14.912 23.388 1.00 89.44 383 ARG A C 1
ATOM 3007 O O . ARG A 1 383 ? 17.886 -15.884 22.694 1.00 89.44 383 ARG A O 1
ATOM 3014 N N . VAL A 1 384 ? 18.141 -13.666 22.926 1.00 87.56 384 VAL A N 1
ATOM 3015 C CA . VAL A 1 384 ? 17.913 -13.334 21.515 1.00 87.56 384 VAL A CA 1
ATOM 3016 C C . VAL A 1 384 ? 19.262 -13.170 20.833 1.00 87.56 384 VAL A C 1
ATOM 3018 O O . VAL A 1 384 ? 19.994 -12.218 21.122 1.00 87.56 384 VAL A O 1
ATOM 3021 N N . GLN A 1 385 ? 19.591 -14.088 19.929 1.00 86.31 385 GLN A N 1
ATOM 3022 C CA . GLN A 1 385 ? 20.783 -14.021 19.085 1.00 86.31 385 GLN A CA 1
ATOM 3023 C C . GLN A 1 385 ? 20.467 -13.370 17.747 1.00 86.31 385 GLN A C 1
ATOM 3025 O O . GLN A 1 385 ? 19.344 -13.441 17.262 1.00 86.31 385 GLN A O 1
ATOM 3030 N N . LYS A 1 386 ? 21.480 -12.749 17.148 1.00 86.69 386 LYS A N 1
ATOM 3031 C CA . LYS A 1 386 ? 21.404 -12.033 15.873 1.00 86.69 386 LYS A CA 1
ATOM 3032 C C . LYS A 1 386 ? 22.371 -12.674 14.889 1.00 86.69 386 LYS A C 1
ATOM 3034 O O . LYS A 1 386 ? 23.516 -12.909 15.260 1.00 86.69 386 LYS A O 1
ATOM 3039 N N . LEU A 1 387 ? 21.947 -12.939 13.659 1.00 78.50 387 LEU A N 1
ATOM 3040 C CA . LEU A 1 387 ? 22.854 -13.394 12.611 1.00 78.50 387 LEU A CA 1
ATOM 3041 C C . LEU A 1 387 ? 23.668 -12.200 12.102 1.00 78.50 387 LEU A C 1
ATOM 3043 O O . LEU A 1 387 ? 23.114 -11.243 11.556 1.00 78.50 387 LEU A O 1
ATOM 3047 N N . GLY A 1 388 ? 24.977 -12.239 12.329 1.00 66.44 388 GLY A N 1
ATOM 3048 C CA . GLY A 1 388 ? 25.914 -11.228 11.864 1.00 66.44 388 GLY A CA 1
ATOM 3049 C C . GLY A 1 388 ? 26.158 -11.306 10.357 1.00 66.44 388 GLY A C 1
ATOM 3050 O O . GLY A 1 388 ? 25.861 -12.299 9.698 1.00 66.44 388 GLY A O 1
ATOM 3051 N N . VAL A 1 389 ? 26.774 -10.257 9.810 1.00 55.53 389 VAL A N 1
ATOM 3052 C CA . VAL A 1 389 ? 27.076 -10.126 8.369 1.00 55.53 389 VAL A CA 1
ATOM 3053 C C . VAL A 1 389 ? 28.023 -11.231 7.865 1.00 55.53 389 VAL A C 1
ATOM 3055 O O . VAL A 1 389 ? 27.994 -11.579 6.692 1.00 55.53 389 VAL A O 1
ATOM 3058 N N . LYS A 1 390 ? 28.818 -11.828 8.765 1.00 68.69 390 LYS A N 1
ATOM 3059 C CA . LYS A 1 390 ? 29.725 -12.956 8.487 1.00 68.69 390 LYS A CA 1
ATOM 3060 C C . LYS A 1 390 ? 29.052 -14.338 8.564 1.00 68.69 390 LYS A C 1
ATOM 3062 O O . LYS A 1 390 ? 29.737 -15.343 8.441 1.00 68.69 390 LYS A O 1
ATOM 3067 N N . GLY A 1 391 ? 27.738 -14.403 8.803 1.00 65.81 391 GLY A N 1
ATOM 3068 C CA . GLY A 1 391 ? 27.003 -15.665 8.969 1.00 65.81 391 GLY A CA 1
ATOM 3069 C C . GLY A 1 391 ? 27.125 -16.303 10.360 1.00 65.81 391 GLY A C 1
ATOM 3070 O O . GLY A 1 391 ? 26.598 -17.389 10.581 1.00 65.81 391 GLY A O 1
ATOM 3071 N N . GLU A 1 392 ? 27.776 -15.629 11.310 1.00 77.31 392 GLU A N 1
ATOM 3072 C CA . GLU A 1 392 ? 27.920 -16.086 12.695 1.00 77.31 392 GLU A CA 1
ATOM 3073 C C . GLU A 1 392 ? 26.817 -15.511 13.590 1.00 77.31 392 GLU A C 1
ATOM 3075 O O . GLU A 1 392 ? 26.425 -14.349 13.455 1.00 77.31 392 GLU A O 1
ATOM 3080 N N . TRP A 1 393 ? 26.319 -16.315 14.530 1.00 80.06 393 TRP A N 1
ATOM 3081 C CA . TRP A 1 393 ? 25.355 -15.860 15.531 1.00 80.06 393 TRP A CA 1
ATOM 3082 C C . TRP A 1 393 ? 26.059 -15.081 16.643 1.00 80.06 393 TRP A C 1
ATOM 3084 O O . TRP A 1 393 ? 27.082 -15.516 17.166 1.00 80.06 393 TRP A O 1
ATOM 3094 N N . THR A 1 394 ? 25.497 -13.939 17.043 1.00 85.06 394 THR A N 1
ATOM 3095 C CA . THR A 1 394 ? 25.995 -13.197 18.208 1.00 85.06 394 THR A CA 1
ATOM 3096 C C . THR A 1 394 ? 25.805 -13.996 19.500 1.00 85.06 394 THR A C 1
ATOM 3098 O O . THR A 1 394 ? 24.935 -14.861 19.588 1.00 85.06 394 THR A O 1
ATOM 3101 N N . ALA A 1 395 ? 26.550 -13.639 20.555 1.00 79.44 395 ALA A N 1
ATOM 3102 C CA . ALA A 1 395 ? 26.390 -14.212 21.901 1.00 79.44 395 ALA A CA 1
ATOM 3103 C C . ALA A 1 395 ? 24.963 -14.059 22.481 1.00 79.44 395 ALA A C 1
ATOM 3105 O O . ALA A 1 395 ? 24.571 -14.788 23.395 1.00 79.44 395 ALA A O 1
ATOM 3106 N N . GLY A 1 396 ? 24.181 -13.142 21.902 1.00 83.25 396 GLY A N 1
ATOM 3107 C CA . GLY A 1 396 ? 22.788 -12.877 22.224 1.00 83.25 396 GLY A CA 1
ATOM 3108 C C . GLY A 1 396 ? 22.601 -11.965 23.433 1.00 83.25 396 GLY A C 1
ATOM 3109 O O . GLY A 1 396 ? 23.443 -11.901 24.325 1.00 83.25 396 GLY A O 1
ATOM 3110 N N . ARG A 1 397 ? 21.482 -11.234 23.455 1.00 85.88 397 ARG A N 1
ATOM 3111 C CA . ARG A 1 397 ? 21.058 -10.452 24.628 1.00 85.88 397 ARG A CA 1
ATOM 3112 C C . ARG A 1 397 ? 20.174 -11.307 25.524 1.00 85.88 397 ARG A C 1
ATOM 3114 O O . ARG A 1 397 ? 19.296 -11.994 25.007 1.00 85.88 397 ARG A O 1
ATOM 3121 N N . ARG A 1 398 ? 20.368 -11.236 26.841 1.00 86.50 398 ARG A N 1
ATOM 3122 C CA . ARG A 1 398 ? 19.464 -11.859 27.815 1.00 86.50 398 ARG A CA 1
ATOM 3123 C C . ARG A 1 398 ? 18.097 -11.181 27.773 1.00 86.50 398 ARG A C 1
ATOM 3125 O O . ARG A 1 398 ? 18.022 -9.956 27.679 1.00 86.50 398 ARG A O 1
ATOM 3132 N N . VAL A 1 399 ? 17.041 -11.982 27.840 1.00 81.50 399 VAL A N 1
ATOM 3133 C CA . VAL A 1 399 ? 15.655 -11.517 27.906 1.00 81.50 399 VAL A CA 1
ATOM 3134 C C . VAL A 1 399 ? 15.015 -12.044 29.182 1.00 81.50 399 VAL A C 1
ATOM 3136 O O . VAL A 1 399 ? 15.268 -13.177 29.593 1.00 81.50 399 VAL A O 1
ATOM 3139 N N . ASP A 1 400 ? 14.206 -11.203 29.821 1.00 79.94 400 ASP A N 1
ATOM 3140 C CA . ASP A 1 400 ? 13.377 -11.628 30.941 1.00 79.94 400 ASP A CA 1
ATOM 3141 C C . ASP A 1 400 ? 12.284 -12.578 30.443 1.00 79.94 400 ASP A C 1
ATOM 3143 O O . ASP A 1 400 ? 11.460 -12.213 29.603 1.00 79.94 400 ASP A O 1
ATOM 3147 N N . LEU A 1 401 ? 12.283 -13.794 30.980 1.00 76.56 401 LEU A N 1
ATOM 3148 C CA . LEU A 1 401 ? 11.381 -14.881 30.610 1.00 76.56 401 LEU A CA 1
ATOM 3149 C C . LEU A 1 401 ? 9.908 -14.531 30.803 1.00 76.56 401 LEU A C 1
ATOM 3151 O O . LEU A 1 401 ? 9.083 -14.959 29.998 1.00 76.56 401 LEU A O 1
ATOM 3155 N N . ALA A 1 402 ? 9.586 -13.692 31.791 1.00 74.06 402 ALA A N 1
ATOM 3156 C CA . ALA A 1 402 ? 8.222 -13.215 32.010 1.00 74.06 402 ALA A CA 1
ATOM 3157 C C . ALA A 1 402 ? 7.714 -12.317 30.866 1.00 74.06 402 ALA A C 1
ATOM 3159 O O . ALA A 1 402 ? 6.508 -12.160 30.685 1.00 74.06 402 ALA A O 1
ATOM 3160 N N . LEU A 1 403 ? 8.628 -11.729 30.086 1.00 70.12 403 LEU A N 1
ATOM 3161 C CA . LEU A 1 403 ? 8.322 -10.763 29.033 1.00 70.12 403 LEU A CA 1
ATOM 3162 C C . LEU A 1 403 ? 8.520 -11.328 27.622 1.00 70.12 403 LEU A C 1
ATOM 3164 O O . LEU A 1 403 ? 8.081 -10.689 26.664 1.00 70.12 403 LEU A O 1
ATOM 3168 N N . VAL A 1 404 ? 9.125 -12.514 27.471 1.00 74.62 404 VAL A N 1
ATOM 3169 C CA . VAL A 1 404 ? 9.458 -13.118 26.164 1.00 74.62 404 VAL A CA 1
ATOM 3170 C C . VAL A 1 404 ? 8.231 -13.224 25.251 1.00 74.62 404 VAL A C 1
ATOM 3172 O O . VAL A 1 404 ? 8.294 -12.776 24.107 1.00 74.62 404 VAL A O 1
ATOM 3175 N N . SER A 1 405 ? 7.104 -13.735 25.757 1.00 71.38 405 SER A N 1
ATOM 3176 C CA . SER A 1 405 ? 5.858 -13.910 24.988 1.00 71.38 405 SER A CA 1
ATOM 3177 C C . SER A 1 405 ? 5.241 -12.593 24.510 1.00 71.38 405 SER A C 1
ATOM 3179 O O . SER A 1 405 ? 4.593 -12.556 23.468 1.00 71.38 405 SER A O 1
ATOM 3181 N N . SER A 1 406 ? 5.469 -11.505 25.250 1.00 59.38 406 SER A N 1
ATOM 3182 C CA . SER A 1 406 ? 4.953 -10.169 24.931 1.00 59.38 406 SER A CA 1
ATOM 3183 C C . SER A 1 406 ? 5.883 -9.363 24.018 1.00 59.38 406 SER A C 1
ATOM 3185 O O . SER A 1 406 ? 5.416 -8.604 23.174 1.00 59.38 406 SER A O 1
ATOM 3187 N N . GLN A 1 407 ? 7.200 -9.529 24.168 1.00 61.72 407 GLN A N 1
ATOM 3188 C CA . GLN A 1 407 ? 8.207 -8.725 23.474 1.00 61.72 407 GLN A CA 1
ATOM 3189 C C . GLN A 1 407 ? 8.711 -9.380 22.183 1.00 61.72 407 GLN A C 1
ATOM 3191 O O . GLN A 1 407 ? 9.130 -8.668 21.271 1.00 61.72 407 GLN A O 1
ATOM 3196 N N . TYR A 1 408 ? 8.670 -10.715 22.094 1.00 74.75 408 TYR A N 1
ATOM 3197 C CA . TYR A 1 408 ? 9.192 -11.488 20.960 1.00 74.75 408 TYR A CA 1
ATOM 3198 C C . TYR A 1 408 ? 8.226 -12.575 20.446 1.00 74.75 408 TYR A C 1
ATOM 3200 O O . 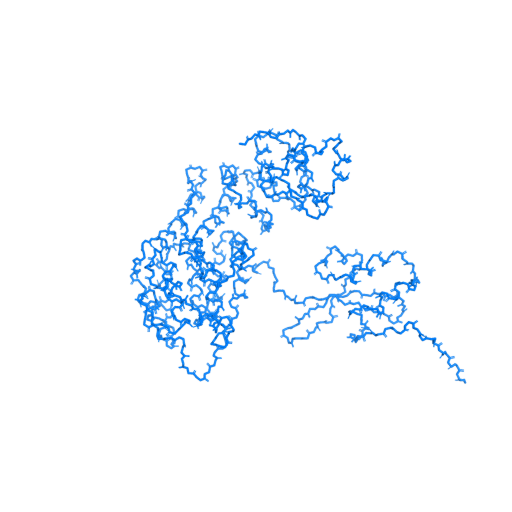TYR A 1 408 ? 8.684 -13.673 20.127 1.00 74.75 408 TYR A O 1
ATOM 3208 N N . PRO A 1 409 ? 6.910 -12.309 20.302 1.00 66.62 409 PRO A N 1
ATOM 3209 C CA . PRO A 1 409 ? 5.937 -13.334 19.906 1.00 66.62 409 PRO A CA 1
ATOM 3210 C C . PRO A 1 409 ? 6.228 -13.953 18.532 1.00 66.62 409 PRO A C 1
ATOM 3212 O O . PRO A 1 409 ? 5.895 -15.105 18.287 1.00 66.62 409 PRO A O 1
ATOM 3215 N N . THR A 1 410 ? 6.876 -13.202 17.641 1.00 65.75 410 THR A N 1
ATOM 3216 C CA . THR A 1 410 ? 7.209 -13.625 16.275 1.00 65.75 410 THR A CA 1
ATOM 3217 C C . THR A 1 410 ? 8.464 -14.494 16.175 1.00 65.75 410 THR A C 1
ATOM 3219 O O . THR A 1 410 ? 8.739 -15.019 15.099 1.00 65.75 410 THR A O 1
ATOM 3222 N N . LEU A 1 411 ? 9.242 -14.624 17.257 1.00 73.25 411 LEU A N 1
ATOM 3223 C CA . LEU A 1 411 ? 10.433 -15.481 17.316 1.00 73.25 411 LEU A CA 1
ATOM 3224 C C . LEU A 1 411 ? 10.158 -16.835 17.987 1.00 73.25 411 LEU A C 1
ATOM 3226 O O . LEU A 1 411 ? 11.067 -17.658 18.035 1.00 73.25 411 LEU A O 1
ATOM 3230 N N . LEU A 1 412 ? 8.950 -17.036 18.524 1.00 73.81 412 LEU A N 1
ATOM 3231 C CA . LEU A 1 412 ? 8.554 -18.227 19.272 1.00 73.81 412 LEU A CA 1
ATOM 3232 C C . LEU A 1 412 ? 7.922 -19.268 18.343 1.00 73.81 412 LEU A C 1
ATOM 3234 O O . LEU A 1 412 ? 6.893 -19.001 17.719 1.00 73.81 412 LEU A O 1
ATOM 3238 N N . GLY A 1 413 ? 8.525 -20.452 18.286 1.00 76.00 413 GLY A N 1
ATOM 3239 C CA . GLY A 1 413 ? 7.948 -21.663 17.712 1.00 76.00 413 GLY A CA 1
ATOM 3240 C C . GLY A 1 413 ? 7.004 -22.377 18.681 1.00 76.00 413 GLY A C 1
ATOM 3241 O O . GLY A 1 413 ? 6.819 -21.968 19.831 1.00 76.00 413 GLY A O 1
ATOM 3242 N N . GLU A 1 414 ? 6.390 -23.464 18.219 1.00 78.88 414 GLU A N 1
ATOM 3243 C CA . GLU A 1 414 ? 5.441 -24.245 19.023 1.00 78.88 414 GLU A CA 1
ATOM 3244 C C . GLU A 1 414 ? 6.090 -24.819 20.292 1.00 78.88 414 GLU A C 1
ATOM 3246 O O . GLU A 1 414 ? 5.474 -24.821 21.363 1.00 78.88 414 GLU A O 1
ATOM 3251 N N . GLU A 1 415 ? 7.353 -25.236 20.200 1.00 81.69 415 GLU A N 1
ATOM 3252 C CA . GLU A 1 415 ? 8.142 -25.773 21.307 1.00 81.69 415 GLU A CA 1
ATOM 3253 C C . GLU A 1 415 ? 8.485 -24.694 22.346 1.00 81.69 415 GLU A C 1
ATOM 3255 O O . GLU A 1 415 ? 8.417 -24.950 23.551 1.00 81.69 415 GLU A O 1
ATOM 3260 N N . ASP A 1 416 ? 8.752 -23.461 21.902 1.00 84.12 416 ASP A N 1
ATOM 3261 C CA . ASP A 1 416 ? 9.006 -22.329 22.797 1.00 84.12 416 ASP A CA 1
ATOM 3262 C C . ASP A 1 416 ? 7.729 -21.940 23.569 1.00 84.12 416 ASP A C 1
ATOM 3264 O O . ASP A 1 416 ? 7.762 -21.648 24.769 1.00 84.12 416 ASP A O 1
ATOM 3268 N N . TRP A 1 417 ? 6.574 -21.975 22.892 1.00 79.88 417 TRP A N 1
ATOM 3269 C CA . TRP A 1 417 ? 5.265 -21.746 23.510 1.00 79.88 417 TRP A CA 1
ATOM 3270 C C . TRP A 1 417 ? 4.871 -22.851 24.493 1.00 79.88 417 TRP A C 1
ATOM 3272 O O . TRP A 1 417 ? 4.162 -22.584 25.469 1.00 79.88 417 TRP A O 1
ATOM 3282 N N . ALA A 1 418 ? 5.281 -24.097 24.251 1.00 82.31 418 ALA A N 1
ATOM 3283 C CA . ALA A 1 418 ? 5.094 -25.190 25.202 1.00 82.31 418 ALA A CA 1
ATOM 3284 C C . ALA A 1 418 ? 5.909 -24.949 26.484 1.00 82.31 418 ALA A C 1
ATOM 3286 O O . ALA A 1 418 ? 5.324 -24.935 27.570 1.00 82.31 418 ALA A O 1
ATOM 3287 N N . LEU A 1 419 ? 7.200 -24.614 26.348 1.00 82.75 419 LEU A N 1
ATOM 3288 C CA . LEU A 1 419 ? 8.073 -24.294 27.483 1.00 82.75 419 LEU A CA 1
ATOM 3289 C C . LEU A 1 419 ? 7.543 -23.115 28.311 1.00 82.75 419 LEU A C 1
ATOM 3291 O O . LEU A 1 419 ? 7.415 -23.220 29.530 1.00 82.75 419 LEU A O 1
ATOM 3295 N N . LEU A 1 420 ? 7.173 -22.000 27.670 1.00 79.69 420 LEU A N 1
ATOM 3296 C CA . LEU A 1 420 ? 6.688 -20.799 28.367 1.00 79.69 420 LEU A CA 1
ATOM 3297 C C . LEU A 1 420 ? 5.365 -21.013 29.114 1.00 79.69 420 LEU A C 1
ATOM 3299 O O . LEU A 1 420 ? 5.108 -20.339 30.109 1.00 79.69 420 LEU A O 1
ATOM 3303 N N . ARG A 1 421 ? 4.513 -21.943 28.663 1.00 80.44 421 ARG A N 1
ATOM 3304 C CA . ARG A 1 421 ? 3.246 -22.260 29.346 1.00 80.44 421 ARG A CA 1
ATOM 3305 C C . ARG A 1 421 ? 3.450 -22.961 30.684 1.00 80.44 421 ARG A C 1
ATOM 3307 O O . ARG A 1 421 ? 2.553 -22.876 31.530 1.00 80.44 421 ARG A O 1
ATOM 3314 N N . GLN A 1 422 ? 4.570 -23.658 30.850 1.00 72.94 422 GLN A N 1
ATOM 3315 C CA . GLN A 1 422 ? 4.934 -24.379 32.071 1.00 72.94 422 GLN A CA 1
ATOM 3316 C C . GLN A 1 422 ? 5.936 -23.584 32.923 1.00 72.94 422 GLN A C 1
ATOM 3318 O O . GLN A 1 422 ? 5.908 -23.658 34.152 1.00 72.94 422 GLN A O 1
ATOM 3323 N N . TYR A 1 423 ? 6.759 -22.744 32.290 1.00 69.62 423 TYR A N 1
ATOM 3324 C CA . TYR A 1 423 ? 7.741 -21.903 32.964 1.00 69.62 423 TYR A CA 1
ATOM 3325 C C . TYR A 1 423 ? 7.090 -20.916 33.952 1.00 69.62 423 TYR A C 1
ATOM 3327 O O . TYR A 1 423 ? 6.148 -20.200 33.616 1.00 69.62 423 TYR A O 1
ATOM 3335 N N . GLY A 1 424 ? 7.598 -20.869 35.188 1.00 62.53 424 GLY A N 1
ATOM 3336 C CA . GLY A 1 424 ? 7.091 -19.994 36.256 1.00 62.53 424 GLY A CA 1
ATOM 3337 C C . GLY A 1 424 ? 5.861 -20.518 37.009 1.00 62.53 424 GLY A C 1
ATOM 3338 O O . GLY A 1 424 ? 5.424 -19.871 37.958 1.00 62.53 424 GLY A O 1
ATOM 3339 N N . LYS A 1 425 ? 5.315 -21.679 36.621 1.00 63.66 425 LYS A N 1
ATOM 3340 C CA . LYS A 1 425 ? 4.264 -22.388 37.377 1.00 63.66 425 LYS A CA 1
ATOM 3341 C C . LYS A 1 425 ? 4.815 -23.452 38.327 1.00 63.66 425 LYS A C 1
ATOM 3343 O O . LYS A 1 425 ? 4.081 -23.935 39.182 1.00 63.66 425 LYS A O 1
ATOM 3348 N N . GLU A 1 426 ? 6.083 -23.810 38.163 1.00 57.59 426 GLU A N 1
ATOM 3349 C CA . GLU A 1 426 ? 6.785 -24.815 38.956 1.00 57.59 426 GLU A CA 1
ATOM 3350 C C . GLU A 1 426 ? 7.890 -24.135 39.785 1.00 57.59 426 GLU A C 1
ATOM 3352 O O . GLU A 1 426 ? 8.557 -23.216 39.301 1.00 57.59 426 GLU A O 1
ATOM 3357 N N . ASP A 1 427 ? 8.065 -24.565 41.040 1.00 58.41 427 ASP A N 1
ATOM 3358 C CA . ASP A 1 427 ? 9.136 -24.105 41.939 1.00 58.41 427 ASP A CA 1
ATOM 3359 C C . ASP A 1 427 ? 10.531 -24.564 41.440 1.00 58.41 427 ASP A C 1
ATOM 3361 O O . ASP A 1 427 ? 10.702 -25.010 40.308 1.00 58.41 427 ASP A O 1
ATOM 3365 N N . ARG A 1 428 ? 11.569 -24.508 42.292 1.00 56.00 428 ARG A N 1
ATOM 3366 C CA . ARG A 1 428 ? 12.961 -24.932 41.992 1.00 56.00 428 ARG A CA 1
ATOM 3367 C C . ARG A 1 428 ? 13.134 -26.378 41.472 1.00 56.00 428 ARG A C 1
ATOM 3369 O O . ARG A 1 428 ? 14.266 -26.774 41.217 1.00 56.00 428 ARG A O 1
ATOM 3376 N N . HIS A 1 429 ? 12.066 -27.162 41.325 1.00 66.75 429 HIS A N 1
ATOM 3377 C CA . HIS A 1 429 ? 12.087 -28.528 40.805 1.00 66.75 429 HIS A CA 1
ATOM 3378 C C . HIS A 1 429 ? 11.141 -28.644 39.608 1.00 66.75 429 HIS A C 1
ATOM 3380 O O . HIS A 1 429 ? 9.927 -28.711 39.784 1.00 66.75 429 HIS A O 1
ATOM 3386 N N . TRP A 1 430 ? 11.706 -28.683 38.402 1.00 75.69 430 TRP A N 1
ATOM 3387 C CA . TRP A 1 430 ? 10.932 -28.887 37.182 1.00 75.69 430 TRP A CA 1
ATOM 3388 C C . TRP A 1 430 ? 10.400 -30.318 37.076 1.00 75.69 430 TRP A C 1
ATOM 3390 O O . TRP A 1 430 ? 11.098 -31.279 37.422 1.00 75.69 430 TRP A O 1
ATOM 3400 N N . SER A 1 431 ? 9.173 -30.462 36.584 1.00 78.31 431 SER A N 1
ATOM 3401 C CA . SER A 1 431 ? 8.504 -31.743 36.385 1.00 78.31 431 SER A CA 1
ATOM 3402 C C . SER A 1 431 ? 9.194 -32.593 35.314 1.00 78.31 431 SER A C 1
ATOM 3404 O O . SER A 1 431 ? 9.902 -32.097 34.436 1.00 78.31 431 SER A O 1
ATOM 3406 N N . HIS A 1 432 ? 8.974 -33.911 35.357 1.00 78.69 432 HIS A N 1
ATOM 3407 C CA . HIS A 1 432 ? 9.460 -34.819 34.311 1.00 78.69 432 HIS A CA 1
ATOM 3408 C C . HIS A 1 432 ? 8.940 -34.412 32.921 1.00 78.69 432 HIS A C 1
ATOM 3410 O O . HIS A 1 432 ? 9.649 -34.549 31.925 1.00 78.69 432 HIS A O 1
ATOM 3416 N N . GLU A 1 433 ? 7.716 -33.886 32.849 1.00 78.69 433 GLU A N 1
ATOM 3417 C CA . GLU A 1 433 ? 7.133 -33.367 31.613 1.00 78.69 433 GLU A CA 1
ATOM 3418 C C . GLU A 1 433 ? 7.916 -32.156 31.091 1.00 78.69 433 GLU A C 1
ATOM 3420 O O . GLU A 1 433 ? 8.322 -32.157 29.928 1.00 78.69 433 GLU A O 1
ATOM 3425 N N . PHE A 1 434 ? 8.232 -31.192 31.961 1.00 81.00 434 PHE A N 1
ATOM 3426 C CA . PHE A 1 434 ? 9.050 -30.034 31.605 1.00 81.00 434 PHE A CA 1
ATOM 3427 C C . PHE A 1 434 ? 10.455 -30.445 31.141 1.00 81.00 434 PHE A C 1
ATOM 3429 O O . PHE A 1 434 ? 10.942 -29.970 30.115 1.00 81.00 434 PHE A O 1
ATOM 3436 N N . TRP A 1 435 ? 11.095 -31.392 31.836 1.00 81.19 435 TRP A N 1
ATOM 3437 C CA . TRP A 1 435 ? 12.386 -31.949 31.417 1.00 81.19 435 TRP A CA 1
ATOM 3438 C C . TRP A 1 435 ? 12.315 -32.648 30.057 1.00 81.19 435 TRP A C 1
ATOM 3440 O O . TRP A 1 435 ? 13.241 -32.517 29.257 1.00 81.19 435 TRP A O 1
ATOM 3450 N N . THR A 1 436 ? 11.212 -33.344 29.774 1.00 81.38 436 THR A N 1
ATOM 3451 C CA . THR A 1 436 ? 10.958 -33.996 28.479 1.00 81.38 436 THR A CA 1
ATOM 3452 C C . THR A 1 436 ? 10.826 -32.975 27.355 1.00 81.38 436 THR A C 1
ATOM 3454 O O . THR A 1 436 ? 11.451 -33.137 26.306 1.00 81.38 436 THR A O 1
ATOM 3457 N N . GLN A 1 437 ? 10.092 -31.886 27.590 1.00 82.75 437 GLN A N 1
ATOM 3458 C CA . GLN A 1 437 ? 9.973 -30.782 26.636 1.00 82.75 437 GLN A CA 1
ATOM 3459 C C . GLN A 1 437 ? 11.316 -30.085 26.403 1.00 82.75 437 GLN A C 1
ATOM 3461 O O . GLN A 1 437 ? 11.690 -29.824 25.261 1.00 82.75 437 GLN A O 1
ATOM 3466 N N . LEU A 1 438 ? 12.082 -29.844 27.470 1.00 83.56 438 LEU A N 1
ATOM 3467 C CA . LEU A 1 438 ? 13.393 -29.210 27.380 1.00 83.56 438 LEU A CA 1
ATOM 3468 C C . LEU A 1 438 ? 14.392 -30.079 26.602 1.00 83.56 438 LEU A C 1
ATOM 3470 O O . LEU A 1 438 ? 15.112 -29.570 25.747 1.00 83.56 438 LEU A O 1
ATOM 3474 N N . ALA A 1 439 ? 14.410 -31.392 26.850 1.00 81.50 439 ALA A N 1
ATOM 3475 C CA . ALA A 1 439 ? 15.283 -32.337 26.153 1.00 81.50 439 ALA A CA 1
ATOM 3476 C C . ALA A 1 439 ? 14.979 -32.448 24.652 1.00 81.50 439 ALA A C 1
ATOM 3478 O O . ALA A 1 439 ? 15.895 -32.647 23.854 1.00 81.50 439 ALA A O 1
ATOM 3479 N N . ALA A 1 440 ? 13.707 -32.303 24.273 1.00 79.75 440 ALA A N 1
ATOM 3480 C CA . ALA A 1 440 ? 13.268 -32.301 22.882 1.00 79.75 440 ALA A CA 1
ATOM 3481 C C . ALA A 1 440 ? 13.479 -30.945 22.177 1.00 79.75 440 ALA A C 1
ATOM 3483 O O . ALA A 1 440 ? 13.322 -30.863 20.959 1.00 79.75 440 ALA A O 1
ATOM 3484 N N . HIS A 1 441 ? 13.849 -29.884 22.906 1.00 82.81 441 HIS A N 1
ATOM 3485 C CA . HIS A 1 441 ? 13.850 -28.530 22.365 1.00 82.81 441 HIS A CA 1
ATOM 3486 C C . HIS A 1 441 ? 14.961 -28.311 21.312 1.00 82.81 441 HIS A C 1
ATOM 3488 O O . HIS A 1 441 ? 16.152 -28.492 21.603 1.00 82.81 441 HIS A O 1
ATOM 3494 N N . PRO A 1 442 ? 14.635 -27.844 20.089 1.00 82.00 442 PRO A N 1
ATOM 3495 C CA . PRO A 1 442 ? 15.600 -27.731 18.989 1.00 82.00 442 PRO A CA 1
ATOM 3496 C C . PRO A 1 442 ? 16.698 -26.683 19.234 1.00 82.00 442 PRO A C 1
ATOM 3498 O O . PRO A 1 442 ? 17.776 -26.758 18.633 1.00 82.00 442 PRO A O 1
ATOM 3501 N N . HIS A 1 443 ? 16.444 -25.726 20.131 1.00 86.38 443 HIS A N 1
ATOM 3502 C CA . HIS A 1 443 ? 17.319 -24.589 20.433 1.00 86.38 443 HIS A CA 1
ATOM 3503 C C . HIS A 1 443 ? 17.819 -24.554 21.886 1.00 86.38 443 HIS A C 1
ATOM 3505 O O . HIS A 1 443 ? 17.959 -23.475 22.464 1.00 86.38 443 HIS A O 1
ATOM 3511 N N . LEU A 1 444 ? 18.079 -25.725 22.478 1.00 85.25 444 LEU A N 1
ATOM 3512 C CA . LEU A 1 444 ? 18.715 -25.844 23.793 1.00 85.25 444 LEU A CA 1
ATOM 3513 C C . LEU A 1 444 ? 20.250 -25.839 23.684 1.00 85.25 444 LEU A C 1
ATOM 3515 O O . LEU A 1 444 ? 20.839 -26.634 22.945 1.00 85.25 444 LEU A O 1
ATOM 3519 N N . TYR A 1 445 ? 20.903 -24.973 24.457 1.00 83.25 445 TYR A N 1
ATOM 3520 C CA . TYR A 1 445 ? 22.352 -24.777 24.467 1.00 83.25 445 TYR A CA 1
ATOM 3521 C C . TYR A 1 445 ? 22.913 -24.711 25.899 1.00 83.25 445 TYR A C 1
ATOM 3523 O O . TYR A 1 445 ? 22.183 -24.515 26.871 1.00 83.25 445 TYR A O 1
ATOM 3531 N N . ASN A 1 446 ? 24.228 -24.887 26.046 1.00 78.06 446 ASN A N 1
ATOM 3532 C CA . ASN A 1 446 ? 24.943 -24.619 27.295 1.00 78.06 446 ASN A CA 1
ATOM 3533 C C . ASN A 1 446 ? 25.405 -23.154 27.377 1.00 78.06 446 ASN A C 1
ATOM 3535 O O . ASN A 1 446 ? 25.315 -22.395 26.410 1.00 78.06 446 ASN A O 1
ATOM 3539 N N . ALA A 1 447 ? 25.948 -22.753 28.530 1.00 70.25 447 ALA A N 1
ATOM 3540 C CA . ALA A 1 447 ? 26.473 -21.400 28.745 1.00 70.25 447 ALA A CA 1
ATOM 3541 C C . ALA A 1 447 ? 27.600 -21.007 27.761 1.00 70.25 447 ALA A C 1
ATOM 3543 O O . ALA A 1 447 ? 27.832 -19.821 27.532 1.00 70.25 447 ALA A O 1
ATOM 3544 N N . GLN A 1 448 ? 28.275 -21.993 27.161 1.00 69.44 448 GLN A N 1
ATOM 3545 C CA . GLN A 1 448 ? 29.324 -21.833 26.153 1.00 69.44 448 GLN A CA 1
ATOM 3546 C C . GLN A 1 448 ? 28.782 -21.808 24.707 1.00 69.44 448 GLN A C 1
ATOM 3548 O O . GLN A 1 448 ? 29.565 -21.696 23.766 1.00 69.44 448 GLN A O 1
ATOM 3553 N N . GLY A 1 449 ? 27.460 -21.890 24.506 1.00 69.56 449 GLY A N 1
ATOM 3554 C CA . GLY A 1 449 ? 26.814 -21.811 23.191 1.00 69.56 449 GLY A CA 1
ATOM 3555 C C . GLY A 1 449 ? 26.830 -23.110 22.375 1.00 69.56 449 GLY A C 1
ATOM 3556 O O . GLY A 1 449 ? 26.552 -23.081 21.177 1.00 69.56 449 GLY A O 1
ATOM 3557 N N . GLN A 1 450 ? 27.137 -24.251 22.994 1.00 77.06 450 GLN A N 1
ATOM 3558 C CA . GLN A 1 450 ? 27.093 -25.576 22.366 1.00 77.06 450 GLN A CA 1
ATOM 3559 C C . GLN A 1 450 ? 25.713 -26.207 22.554 1.00 77.06 450 GLN A C 1
ATOM 3561 O O . GLN A 1 450 ? 25.118 -26.084 23.623 1.00 77.06 450 GLN A O 1
ATOM 3566 N N . ARG A 1 451 ? 25.197 -26.880 21.518 1.00 79.06 451 ARG A N 1
ATOM 3567 C CA . ARG A 1 451 ? 23.873 -27.518 21.563 1.00 79.06 451 ARG A CA 1
ATOM 3568 C C . ARG A 1 451 ? 23.874 -28.651 22.590 1.00 79.06 451 ARG A C 1
ATOM 3570 O O . ARG A 1 451 ? 24.752 -29.508 22.544 1.00 79.06 451 ARG A O 1
ATOM 3577 N N . LEU A 1 452 ? 22.888 -28.661 23.483 1.00 76.50 452 LEU A N 1
ATOM 3578 C CA . LEU A 1 452 ? 22.725 -29.711 24.485 1.00 76.50 452 LEU A CA 1
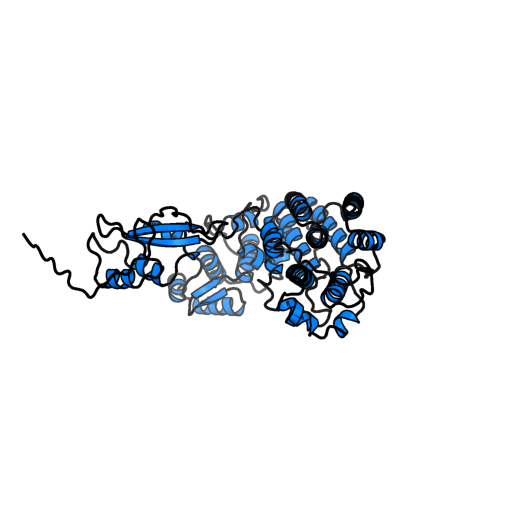ATOM 3579 C C . LEU A 1 452 ? 21.779 -30.802 23.985 1.00 76.50 452 LEU A C 1
ATOM 3581 O O . LEU A 1 452 ? 20.763 -30.522 23.353 1.00 76.50 452 LEU A O 1
ATOM 3585 N N . GLN A 1 453 ? 22.108 -32.046 24.314 1.00 75.50 453 GLN A N 1
ATOM 3586 C CA . GLN A 1 453 ? 21.194 -33.182 24.254 1.00 75.50 453 GLN A CA 1
ATOM 3587 C C . GLN A 1 453 ? 21.068 -33.726 25.674 1.00 75.50 453 GLN A C 1
ATOM 3589 O O . GLN A 1 453 ? 22.054 -34.182 26.252 1.00 75.50 453 GLN A O 1
ATOM 3594 N N . LEU A 1 454 ? 19.876 -33.626 26.261 1.00 73.12 454 LEU A N 1
ATOM 3595 C CA . LEU A 1 454 ? 19.619 -34.141 27.603 1.00 73.12 454 LEU A CA 1
ATOM 3596 C C . LEU A 1 454 ? 19.212 -35.615 27.498 1.00 73.12 454 LEU A C 1
ATOM 3598 O O . LEU A 1 454 ? 18.216 -35.946 26.858 1.00 73.12 454 LEU A O 1
ATOM 3602 N N . ALA A 1 455 ? 19.977 -36.504 28.127 1.00 70.06 455 ALA A N 1
ATOM 3603 C CA . ALA A 1 455 ? 19.620 -37.914 28.234 1.00 70.06 455 ALA A CA 1
ATOM 3604 C C . ALA A 1 455 ? 18.722 -38.117 29.462 1.00 70.06 455 ALA A C 1
ATOM 3606 O O . ALA A 1 455 ? 19.202 -38.136 30.591 1.00 70.06 455 ALA A O 1
ATOM 3607 N N . LEU A 1 456 ? 17.414 -38.266 29.244 1.00 66.00 456 LEU A N 1
ATOM 3608 C CA . LEU A 1 456 ? 16.432 -38.434 30.328 1.00 66.00 456 LEU A CA 1
ATOM 3609 C C . LEU A 1 456 ? 16.297 -39.880 30.826 1.00 66.00 456 LEU A C 1
ATOM 3611 O O . LEU A 1 456 ? 15.647 -40.132 31.834 1.00 66.00 456 LEU A O 1
ATOM 3615 N N . THR A 1 457 ? 16.896 -40.839 30.120 1.00 55.84 457 THR A N 1
ATOM 3616 C CA . THR A 1 457 ? 16.684 -42.281 30.325 1.00 55.84 457 THR A CA 1
ATOM 3617 C C . THR A 1 457 ? 17.891 -43.017 30.906 1.00 55.84 457 THR A C 1
ATOM 3619 O O . THR A 1 457 ? 17.834 -44.235 31.068 1.00 55.84 457 THR A O 1
ATOM 3622 N N . GLN A 1 458 ? 18.982 -42.319 31.234 1.00 47.06 458 GLN A N 1
ATOM 3623 C CA . GLN A 1 458 ? 20.157 -42.952 31.833 1.00 47.06 458 GLN A CA 1
ATOM 3624 C C . GLN A 1 458 ? 20.191 -42.718 33.349 1.00 47.06 458 GLN A C 1
ATOM 3626 O O . GLN A 1 458 ? 20.246 -41.565 33.778 1.00 47.06 458 GLN A O 1
ATOM 3631 N N . PRO A 1 459 ? 20.191 -43.775 34.184 1.00 43.72 459 PRO A N 1
ATOM 3632 C CA . PRO A 1 459 ? 20.503 -43.611 35.595 1.00 43.72 459 PRO A CA 1
ATOM 3633 C C . PRO A 1 459 ? 21.946 -43.104 35.720 1.00 43.72 459 PRO A C 1
ATOM 3635 O O . PRO A 1 459 ? 22.879 -43.737 35.224 1.00 43.72 459 PRO A O 1
ATOM 3638 N N . LEU A 1 460 ? 22.138 -41.962 36.384 1.00 44.66 460 LEU A N 1
ATOM 3639 C CA . LEU A 1 460 ? 23.465 -41.482 36.772 1.00 44.66 460 LEU A CA 1
ATOM 3640 C C . LEU A 1 460 ? 24.037 -42.446 37.818 1.00 44.66 460 LEU A C 1
ATOM 3642 O O . LEU A 1 460 ? 23.733 -42.347 39.006 1.00 44.66 460 LEU A O 1
ATOM 3646 N N . ILE A 1 461 ? 24.855 -43.404 37.380 1.00 37.41 461 ILE A N 1
ATOM 3647 C CA . ILE A 1 461 ? 25.655 -44.224 38.289 1.00 37.41 461 ILE A CA 1
ATOM 3648 C C . ILE A 1 461 ? 26.779 -43.331 38.823 1.00 37.41 461 ILE A C 1
ATOM 3650 O O . ILE A 1 461 ? 27.789 -43.115 38.155 1.00 37.41 461 ILE A O 1
ATOM 3654 N N . TYR A 1 462 ? 26.614 -42.814 40.039 1.00 38.16 462 TYR A N 1
ATOM 3655 C CA . TYR A 1 462 ? 27.736 -42.291 40.812 1.00 38.16 462 TYR A CA 1
ATOM 3656 C C . TYR A 1 462 ? 28.587 -43.475 41.282 1.00 38.16 462 TYR A C 1
ATOM 3658 O O . TYR A 1 462 ? 28.271 -44.130 42.273 1.00 38.16 462 TYR A O 1
ATOM 3666 N N . LEU A 1 463 ? 29.678 -43.761 40.571 1.00 33.75 463 LEU A N 1
ATOM 3667 C CA . LEU A 1 463 ? 30.777 -44.536 41.139 1.00 33.75 463 LEU A CA 1
ATOM 3668 C C . LEU A 1 463 ? 31.594 -43.590 42.022 1.00 33.75 463 LEU A C 1
ATOM 3670 O O . LEU A 1 463 ? 32.509 -42.920 41.552 1.00 33.75 463 LEU A O 1
ATOM 3674 N N . THR A 1 464 ? 31.263 -43.516 43.309 1.00 36.06 464 THR A N 1
ATOM 3675 C CA . THR A 1 464 ? 32.235 -43.059 44.305 1.00 36.06 464 THR A CA 1
ATOM 3676 C C . THR A 1 464 ? 33.270 -44.166 44.467 1.00 36.06 464 THR A C 1
ATOM 3678 O O . THR A 1 464 ? 32.992 -45.188 45.095 1.00 36.06 464 THR A O 1
ATOM 3681 N N . ALA A 1 465 ? 34.441 -43.985 43.864 1.00 32.06 465 ALA A N 1
ATOM 3682 C CA . ALA A 1 465 ? 35.610 -44.812 44.113 1.00 32.06 465 ALA A CA 1
ATOM 3683 C C . ALA A 1 465 ? 36.631 -43.995 44.917 1.00 32.06 465 ALA A C 1
ATOM 3685 O O . ALA A 1 465 ? 37.147 -43.015 44.388 1.00 32.06 465 ALA A O 1
ATOM 3686 N N . GLY A 1 466 ? 36.913 -44.446 46.147 1.00 35.00 466 GLY A N 1
ATOM 3687 C CA . GLY A 1 466 ? 38.138 -44.153 46.909 1.00 35.00 466 GLY A CA 1
ATOM 3688 C C . GLY A 1 466 ? 38.203 -42.812 47.611 1.00 35.00 466 GLY A C 1
ATOM 3689 O O . GLY A 1 466 ? 38.731 -41.873 46.982 1.00 35.00 466 GLY A O 1
#

Radius of gyration: 28.03 Å; chains: 1; bounding box: 67×69×78 Å

pLDDT: mean 73.75, std 16.2, range [32.06, 96.0]